Protein AF-0000000076751455 (afdb_homodimer)

InterPro domains:
  IPR005475 Transketolase-like, pyrimidine-binding domain [PF02779] (9-178)
  IPR005475 Transketolase-like, pyrimidine-binding domain [SM00861] (5-180)
  IPR009014 Transketolase C-terminal/Pyruvate-ferredoxin oxidoreductase domain II [G3DSA:3.40.50.920] (204-335)
  IPR009014 Transketolase C-terminal/Pyruvate-ferredoxin oxidoreductase domain II [SSF52922] (213-333)
  IPR027110 Pyruvate dehydrogenase E1 component subunit beta, mitochondrial-type [PTHR11624] (6-334)
  IPR029061 Thiamin diphosphate-binding fold [SSF52518] (6-185)
  IPR033248 Transketolase, C-terminal domain [PF02780] (213-328)

Organism: NCBI:txid927661

Radius of gyration: 25.06 Å; Cα contacts (8 Å, |Δi|>4): 1632; chains: 2; bounding box: 55×74×57 Å

Structure (mmCIF, N/CA/C/O backbone):
data_AF-0000000076751455-model_v1
#
loop_
_entity.id
_entity.type
_entity.pdbx_description
1 polymer 'Pyruvate dehydrogenase E1 component subunit beta'
#
loop_
_atom_site.group_PDB
_atom_site.id
_atom_site.type_symbol
_atom_site.label_atom_id
_atom_site.label_alt_id
_atom_site.label_comp_id
_atom_site.label_asym_id
_atom_site.label_entity_id
_atom_site.label_seq_id
_atom_site.pdbx_PDB_ins_code
_atom_site.Cartn_x
_atom_site.Cartn_y
_atom_site.Cartn_z
_atom_site.occupancy
_atom_site.B_iso_or_equiv
_atom_site.auth_seq_id
_atom_site.auth_comp_id
_atom_site.auth_asym_id
_atom_site.auth_atom_id
_atom_site.pdbx_PDB_model_num
ATOM 1 N N . MET A 1 1 ? 4.176 38.625 20 1 39.62 1 MET A N 1
ATOM 2 C CA . MET A 1 1 ? 4.551 37.25 19.672 1 39.62 1 MET A CA 1
ATOM 3 C C . MET A 1 1 ? 3.42 36.531 18.938 1 39.62 1 MET A C 1
ATOM 5 O O . MET A 1 1 ? 2.262 36.594 19.344 1 39.62 1 MET A O 1
ATOM 9 N N . ALA A 1 2 ? 3.52 36.438 17.719 1 49.06 2 ALA A N 1
ATOM 10 C CA . ALA A 1 2 ? 2.34 36 16.984 1 49.06 2 ALA A CA 1
ATOM 11 C C . ALA A 1 2 ? 1.642 34.844 17.703 1 49.06 2 ALA A C 1
ATOM 13 O O . ALA A 1 2 ? 2.299 33.969 18.266 1 49.06 2 ALA A O 1
ATOM 14 N N . ALA A 1 3 ? 0.51 34.938 18.141 1 62.38 3 ALA A N 1
ATOM 15 C CA . ALA A 1 3 ? -0.356 34.125 18.969 1 62.38 3 ALA A CA 1
ATOM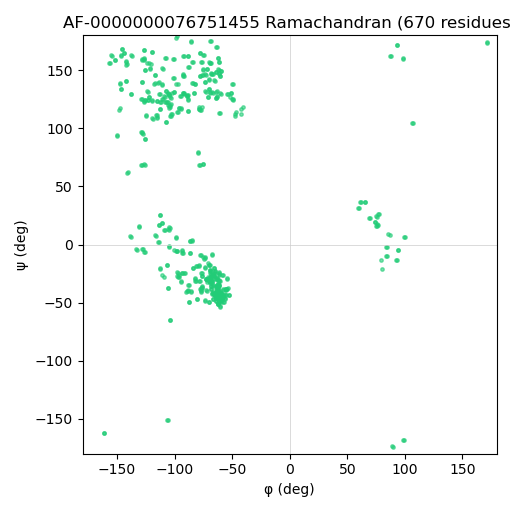 16 C C . ALA A 1 3 ? -0.275 32.656 18.578 1 62.38 3 ALA A C 1
ATOM 18 O O . ALA A 1 3 ? -0.267 32.344 17.391 1 62.38 3 ALA A O 1
ATOM 19 N N . ARG A 1 4 ? 0.312 31.703 19.484 1 85.56 4 ARG A N 1
ATOM 20 C CA . ARG A 1 4 ? 0.369 30.266 19.344 1 85.56 4 ARG A CA 1
ATOM 21 C C . ARG A 1 4 ? -0.994 29.688 18.953 1 85.56 4 ARG A C 1
ATOM 23 O O . ARG A 1 4 ? -2.012 30.047 19.562 1 85.56 4 ARG A O 1
ATOM 30 N N . GLN A 1 5 ? -1.055 29.219 17.766 1 93.56 5 GLN A N 1
ATOM 31 C CA . GLN A 1 5 ? -2.295 28.641 17.266 1 93.56 5 GLN A CA 1
ATOM 32 C C . GLN A 1 5 ? -2.221 27.109 17.281 1 93.56 5 GLN A C 1
ATOM 34 O O . GLN A 1 5 ? -1.215 26.531 16.859 1 93.56 5 GLN A O 1
ATOM 39 N N . ARG A 1 6 ? -3.252 26.5 17.844 1 95.94 6 ARG A N 1
ATOM 40 C CA . ARG A 1 6 ? -3.34 25.047 17.781 1 95.94 6 ARG A CA 1
ATOM 41 C C . ARG A 1 6 ? -3.6 24.562 16.359 1 95.94 6 ARG A C 1
ATOM 43 O O . ARG A 1 6 ? -4.258 25.266 15.578 1 95.94 6 ARG A O 1
ATOM 50 N N . VAL A 1 7 ? -3.082 23.438 16.031 1 97.19 7 VAL A N 1
ATOM 51 C CA . VAL A 1 7 ? -3.279 22.875 14.703 1 97.19 7 VAL A CA 1
ATOM 52 C C . VAL A 1 7 ? -4.773 22.703 14.43 1 97.19 7 VAL A C 1
ATOM 54 O O . VAL A 1 7 ? -5.246 23 13.328 1 97.19 7 VAL A O 1
ATOM 57 N N . ALA A 1 8 ? -5.531 22.297 15.438 1 97.25 8 ALA A N 1
ATOM 58 C CA . ALA A 1 8 ? -6.973 22.094 15.289 1 97.25 8 ALA A CA 1
ATOM 59 C C . ALA A 1 8 ? -7.668 23.406 14.906 1 97.25 8 ALA A C 1
ATOM 61 O O . ALA A 1 8 ? -8.547 23.406 14.047 1 97.25 8 ALA A O 1
ATOM 62 N N . GLU A 1 9 ? -7.285 24.453 15.547 1 97.12 9 GLU A N 1
ATOM 63 C CA . GLU A 1 9 ? -7.863 25.766 15.25 1 97.12 9 GLU A CA 1
ATOM 64 C C . GLU A 1 9 ? -7.512 26.203 13.836 1 97.12 9 GLU A C 1
ATOM 66 O O . GLU A 1 9 ? -8.352 26.781 13.125 1 97.12 9 GLU A O 1
ATOM 71 N N . HIS A 1 10 ? -6.273 25.984 13.508 1 97.81 10 HIS A N 1
ATOM 72 C CA . HIS A 1 10 ? -5.824 26.328 12.164 1 97.81 10 HIS A CA 1
ATOM 73 C C . HIS A 1 10 ? -6.59 25.547 11.109 1 97.81 10 HIS A C 1
ATOM 75 O O . HIS A 1 10 ? -6.965 26.094 10.07 1 97.81 10 HIS A O 1
ATOM 81 N N . LEU A 1 11 ? -6.785 24.281 11.344 1 98.25 11 LEU A N 1
ATOM 82 C CA . LEU A 1 11 ? -7.543 23.422 10.445 1 98.25 11 LEU A CA 1
ATOM 83 C C . LEU A 1 11 ? -8.984 23.891 10.32 1 98.25 11 LEU A C 1
ATOM 85 O O . LEU A 1 11 ? -9.531 23.953 9.219 1 98.25 11 LEU A O 1
ATOM 89 N N . ASN A 1 12 ? -9.594 24.219 11.43 1 98.38 12 ASN A N 1
ATOM 90 C CA . ASN A 1 12 ? -10.938 24.797 11.414 1 98.38 12 ASN A CA 1
ATOM 91 C C . ASN A 1 12 ? -11 26.062 10.555 1 98.38 12 ASN A C 1
ATOM 93 O O . ASN A 1 12 ? -11.898 26.219 9.734 1 98.38 12 ASN A O 1
ATOM 97 N N . GLY A 1 13 ? -10.031 26.906 10.758 1 98.06 13 GLY A N 1
ATOM 98 C CA . GLY A 1 13 ? -9.938 28.109 9.953 1 98.06 13 GLY A CA 1
ATOM 99 C C . GLY A 1 13 ? -9.773 27.828 8.477 1 98.06 13 GLY A C 1
ATOM 100 O O . GLY A 1 13 ? -10.375 28.516 7.637 1 98.06 13 GLY A O 1
ATOM 101 N N . ALA A 1 14 ? -8.984 26.875 8.172 1 98.62 14 ALA A N 1
ATOM 102 C CA . ALA A 1 14 ? -8.742 26.5 6.781 1 98.62 14 ALA A CA 1
ATOM 103 C C . ALA A 1 14 ? -10.023 26.016 6.109 1 98.62 14 ALA A C 1
ATOM 105 O O . ALA A 1 14 ? -10.32 26.391 4.973 1 98.62 14 ALA A O 1
ATOM 106 N N . LEU A 1 15 ? -10.781 25.188 6.785 1 98.75 15 LEU A N 1
ATOM 107 C CA . LEU A 1 15 ? -12.047 24.703 6.258 1 98.75 15 LEU A CA 1
ATOM 108 C C . LEU A 1 15 ? -13.039 25.844 6.082 1 98.75 15 LEU A C 1
ATOM 110 O O . LEU A 1 15 ? -13.727 25.922 5.062 1 98.75 15 LEU A O 1
ATOM 114 N N . GLY A 1 16 ? -13.102 26.719 7.086 1 98.69 16 GLY A N 1
ATOM 115 C CA . GLY A 1 16 ? -13.945 27.891 6.973 1 98.69 16 GLY A CA 1
ATOM 116 C C . GLY A 1 16 ? -13.594 28.766 5.781 1 98.69 16 GLY A C 1
ATOM 117 O O . GLY A 1 16 ? -14.484 29.234 5.07 1 98.69 16 GLY A O 1
ATOM 118 N N . ALA A 1 17 ? -12.312 28.969 5.605 1 98.69 17 ALA A N 1
ATOM 119 C CA . ALA A 1 17 ? -11.852 29.766 4.477 1 98.69 17 ALA A CA 1
ATOM 120 C C . ALA A 1 17 ? -12.242 29.125 3.148 1 98.69 17 ALA A C 1
ATOM 122 O O . ALA A 1 17 ? -12.656 29.812 2.215 1 98.69 17 ALA A O 1
ATOM 123 N N . ALA A 1 18 ? -12.133 27.828 3.055 1 98.75 18 ALA A N 1
ATOM 124 C CA . ALA A 1 18 ? -12.508 27.109 1.838 1 98.75 18 ALA A CA 1
ATOM 125 C C . ALA A 1 18 ? -14.008 27.25 1.562 1 98.75 18 ALA A C 1
ATOM 127 O O . ALA A 1 18 ? -14.414 27.5 0.425 1 98.75 18 ALA A O 1
ATOM 128 N N . LEU A 1 19 ? -14.82 27.078 2.574 1 98.81 19 LEU A N 1
ATOM 129 C CA . LEU A 1 19 ? -16.266 27.172 2.445 1 98.81 19 LEU A CA 1
ATOM 130 C C . LEU A 1 19 ? -16.688 28.578 2.035 1 98.81 19 LEU A C 1
ATOM 132 O O . LEU A 1 19 ? -17.578 28.766 1.215 1 98.81 19 LEU A O 1
ATOM 136 N N . ALA A 1 20 ? -16 29.547 2.527 1 98.62 20 ALA A N 1
ATOM 137 C CA . ALA A 1 20 ? -16.312 30.938 2.217 1 98.62 20 ALA A CA 1
ATOM 138 C C . ALA A 1 20 ? -15.938 31.266 0.776 1 98.62 20 ALA A C 1
ATOM 140 O O . ALA A 1 20 ? -16.594 32.094 0.13 1 98.62 20 ALA A O 1
ATOM 141 N N . ALA A 1 21 ? -14.961 30.672 0.273 1 98.12 21 ALA A N 1
ATOM 142 C CA . ALA A 1 21 ? -14.398 31.016 -1.029 1 98.12 21 ALA A CA 1
ATOM 143 C C . ALA A 1 21 ? -15.219 30.391 -2.16 1 98.12 21 ALA A C 1
ATOM 145 O O . ALA A 1 21 ? -15.117 30.828 -3.312 1 98.12 21 ALA A O 1
ATOM 146 N N . ASP A 1 22 ? -16.031 29.375 -1.88 1 98.25 22 ASP A N 1
ATOM 147 C CA . ASP A 1 22 ? -16.734 28.656 -2.932 1 98.25 22 ASP A CA 1
ATOM 148 C C . ASP A 1 22 ? -18.094 28.156 -2.441 1 98.25 22 ASP A C 1
ATOM 150 O O . ASP A 1 22 ? -18.172 27.188 -1.667 1 98.25 22 ASP A O 1
ATOM 154 N N . ASP A 1 23 ? -19.156 28.594 -3.008 1 98.06 23 ASP A N 1
ATOM 155 C CA . ASP A 1 23 ? -20.5 28.25 -2.562 1 98.06 23 ASP A CA 1
ATOM 156 C C . ASP A 1 23 ? -20.891 26.844 -3.035 1 98.06 23 ASP A C 1
ATOM 158 O O . ASP A 1 23 ? -21.906 26.312 -2.605 1 98.06 23 ASP A O 1
ATOM 162 N N . ARG A 1 24 ? -20.109 26.281 -3.863 1 98 24 ARG A N 1
ATOM 163 C CA . ARG A 1 24 ? -20.391 24.953 -4.379 1 98 24 ARG A CA 1
ATOM 164 C C . ARG A 1 24 ? -19.594 23.891 -3.615 1 98 24 ARG A C 1
ATOM 166 O O . ARG A 1 24 ? -19.578 22.719 -3.994 1 98 24 ARG A O 1
ATOM 173 N N . LEU A 1 25 ? -18.875 24.281 -2.533 1 98.88 25 LEU A N 1
ATOM 174 C CA . LEU A 1 25 ? -18.141 23.344 -1.687 1 98.88 25 LEU A CA 1
ATOM 175 C C . LEU A 1 25 ? -19 22.891 -0.515 1 98.88 25 LEU A C 1
ATOM 177 O O . LEU A 1 25 ? -19.594 23.703 0.184 1 98.88 25 LEU A O 1
ATOM 181 N N . TYR A 1 26 ? -19.062 21.609 -0.324 1 98.88 26 TYR A N 1
ATOM 182 C CA . TYR A 1 26 ? -19.781 21.016 0.802 1 98.88 26 TYR A CA 1
ATOM 183 C C . TYR A 1 26 ? -18.828 20.312 1.751 1 98.88 26 TYR A C 1
ATOM 185 O O . TYR A 1 26 ? -17.859 19.703 1.314 1 98.88 26 TYR A O 1
ATOM 193 N N . LEU A 1 27 ? -19.062 20.469 2.994 1 98.81 27 LEU A N 1
ATOM 194 C CA . LEU A 1 27 ? -18.422 19.688 4.043 1 98.81 27 LEU A CA 1
ATOM 195 C C . LEU A 1 27 ? -19.375 18.641 4.609 1 98.81 27 LEU A C 1
ATOM 197 O O . LEU A 1 27 ? -20.438 18.984 5.152 1 98.81 27 LEU A O 1
ATOM 201 N N . LEU A 1 28 ? -18.984 17.391 4.445 1 98.62 28 LEU A N 1
ATOM 202 C CA . LEU A 1 28 ? -19.828 16.266 4.828 1 98.62 28 LEU A CA 1
ATOM 203 C C . LEU A 1 28 ? -19.172 15.438 5.926 1 98.62 28 LEU A C 1
ATOM 205 O O . LEU A 1 28 ? -17.953 15.266 5.93 1 98.62 28 LEU A O 1
ATOM 209 N N . GLY A 1 29 ? -19.938 14.883 6.809 1 97.62 29 GLY A N 1
ATOM 210 C CA . GLY A 1 29 ? -19.375 14 7.816 1 97.62 29 GLY A CA 1
ATOM 211 C C . GLY A 1 29 ? -20.375 13.617 8.891 1 97.62 29 GLY A C 1
ATOM 212 O O . GLY A 1 29 ? -21.516 14.102 8.898 1 97.62 29 GLY A O 1
ATOM 213 N N . GLN A 1 30 ? -19.969 12.742 9.742 1 95.88 30 GLN A N 1
ATOM 214 C CA . GLN A 1 30 ? -20.781 12.289 10.867 1 95.88 30 GLN A CA 1
ATOM 215 C C . GLN A 1 30 ? -20.562 13.18 12.086 1 95.88 30 GLN A C 1
ATOM 217 O O . GLN A 1 30 ? -19.422 13.414 12.5 1 95.88 30 GLN A O 1
ATOM 222 N N . ASP A 1 31 ? -21.656 13.688 12.586 1 95.19 31 ASP A N 1
ATOM 223 C CA . ASP A 1 31 ? -21.656 14.469 13.828 1 95.19 31 ASP A CA 1
ATOM 224 C C . ASP A 1 31 ? -20.781 15.711 13.688 1 95.19 31 ASP A C 1
ATOM 226 O O . ASP A 1 31 ? -20.109 16.109 14.648 1 95.19 31 ASP A O 1
ATOM 230 N N . ILE A 1 32 ? -20.781 16.328 12.523 1 96.94 32 ILE A N 1
ATOM 231 C CA . ILE A 1 32 ? -19.844 17.422 12.305 1 96.94 32 ILE A CA 1
ATOM 232 C C . ILE A 1 32 ? -20.562 18.75 12.531 1 96.94 32 ILE A C 1
ATOM 234 O O . ILE A 1 32 ? -19.938 19.812 12.492 1 96.94 32 ILE A O 1
ATOM 238 N N . THR A 1 33 ? -21.859 18.75 12.758 1 97 33 THR A N 1
ATOM 239 C CA . THR A 1 33 ? -22.625 19.984 12.898 1 97 33 THR A CA 1
ATOM 240 C C . THR A 1 33 ? -22.641 20.453 14.344 1 97 33 THR A C 1
ATOM 242 O O . THR A 1 33 ? -22.359 19.672 15.258 1 97 33 THR A O 1
ATOM 245 N N . ASP A 1 34 ? -22.984 21.703 14.438 1 96.5 34 ASP A N 1
ATOM 246 C CA . ASP A 1 34 ? -23.172 22.297 15.758 1 96.5 34 ASP A CA 1
ATOM 247 C C . ASP A 1 34 ? -24.422 21.75 16.438 1 96.5 34 ASP A C 1
ATOM 249 O O . ASP A 1 34 ? -25.406 21.422 15.766 1 96.5 34 ASP A O 1
ATOM 253 N N . PRO A 1 35 ? -24.328 21.516 17.797 1 94.88 35 PRO A N 1
ATOM 254 C CA . PRO A 1 35 ? -23.297 22.016 18.719 1 94.88 35 PRO A CA 1
ATOM 255 C C . PRO A 1 35 ? -22.141 21.031 18.906 1 94.88 35 PRO A C 1
ATOM 257 O O . PRO A 1 35 ? -21.141 21.359 19.547 1 94.88 35 PRO A O 1
ATOM 260 N N . TYR A 1 36 ? -22.141 19.812 18.375 1 92.19 36 TYR A N 1
ATOM 261 C CA . TYR A 1 36 ? -21.094 18.828 18.609 1 92.19 36 TYR A CA 1
ATOM 262 C C . TYR A 1 36 ? -19.797 19.234 17.922 1 92.19 36 TYR A C 1
ATOM 264 O O . TYR A 1 36 ? -18.734 19.234 18.531 1 92.19 36 TYR A O 1
ATOM 272 N N . GLY A 1 37 ? -19.875 19.594 16.609 1 93.5 37 GLY A N 1
ATOM 273 C CA . GLY A 1 37 ? -18.75 20.156 15.898 1 93.5 37 GLY A CA 1
ATOM 274 C C . GLY A 1 37 ? -17.703 19.141 15.531 1 93.5 37 GLY A C 1
ATOM 275 O O . GLY A 1 37 ? -16.516 19.469 15.383 1 93.5 37 GLY A O 1
ATOM 276 N N . GLY A 1 38 ? -18.062 17.797 15.586 1 93.94 38 GLY A N 1
ATOM 277 C CA . GLY A 1 38 ? -17.141 16.75 15.211 1 93.94 38 GLY A CA 1
ATOM 278 C C . GLY A 1 38 ? -16.453 16.109 16.406 1 93.94 38 GLY A C 1
ATOM 279 O O . GLY A 1 38 ? -16.328 16.734 17.469 1 93.94 38 GLY A O 1
ATOM 280 N N . ALA A 1 39 ? -15.961 14.969 16.219 1 92.12 39 ALA A N 1
ATOM 281 C CA . ALA A 1 39 ? -15.352 14.18 17.297 1 92.12 39 ALA A CA 1
ATOM 282 C C . ALA A 1 39 ? -14.148 14.906 17.891 1 92.12 39 ALA A C 1
ATOM 284 O O . ALA A 1 39 ? -13.891 14.797 19.094 1 92.12 39 ALA A O 1
ATOM 285 N N . PHE A 1 40 ? -13.484 15.68 17.094 1 95.25 40 PHE A N 1
ATOM 286 C CA . PHE A 1 40 ? -12.289 16.375 17.547 1 95.25 40 PHE A CA 1
ATOM 287 C C . PHE A 1 40 ? -12.484 17.891 17.516 1 95.25 40 PHE A C 1
ATOM 289 O O . PHE A 1 40 ? -11.516 18.641 17.562 1 95.25 40 PHE A O 1
ATOM 296 N N . LYS A 1 41 ? -13.68 18.297 17.25 1 96.19 41 LYS A N 1
ATOM 297 C CA . LYS A 1 41 ? -14.133 19.688 17.312 1 96.19 41 LYS A CA 1
ATOM 298 C C . LYS A 1 41 ? -13.5 20.516 16.188 1 96.19 41 LYS A C 1
ATOM 300 O O . LYS A 1 41 ? -13.398 21.734 16.297 1 96.19 41 LYS A O 1
ATOM 305 N N . ILE A 1 42 ? -13.078 19.828 15.133 1 97.88 42 ILE A N 1
ATOM 306 C CA . ILE A 1 42 ? -12.43 20.516 14.016 1 97.88 42 ILE A CA 1
ATOM 307 C C . ILE A 1 42 ? -13.453 21.375 13.273 1 97.88 42 ILE A C 1
ATOM 309 O O . ILE A 1 42 ? -13.109 22.422 12.727 1 97.88 42 ILE A O 1
ATOM 313 N N . THR A 1 43 ? -14.719 21.031 13.266 1 98.44 43 THR A N 1
ATOM 314 C CA . THR A 1 43 ? -15.711 21.703 12.453 1 98.44 43 THR A CA 1
ATOM 315 C C . THR A 1 43 ? -16.594 22.609 13.312 1 98.44 43 THR A C 1
ATOM 317 O O . THR A 1 43 ? -17.641 23.078 12.867 1 98.44 43 THR A O 1
ATOM 320 N N . ARG A 1 44 ? -16.203 22.844 14.516 1 97.81 44 ARG A N 1
ATOM 321 C CA . ARG A 1 44 ? -16.984 23.672 15.438 1 97.81 44 ARG A CA 1
ATOM 322 C C . ARG A 1 44 ? -17.297 25.031 14.828 1 97.81 44 ARG A C 1
ATOM 324 O O . ARG A 1 44 ? -16.406 25.719 14.32 1 97.81 44 ARG A O 1
ATOM 331 N N . GLY A 1 45 ? -18.562 25.344 14.906 1 98.38 45 GLY A N 1
ATOM 332 C CA . GLY A 1 45 ? -19.016 26.656 14.484 1 98.38 45 GLY A CA 1
ATOM 333 C C . GLY A 1 45 ? -19.25 26.75 12.984 1 98.38 45 GLY A C 1
ATOM 334 O O . GLY A 1 45 ? -19.844 27.719 12.508 1 98.38 45 GLY A O 1
ATOM 335 N N . LEU A 1 46 ? -18.859 25.766 12.203 1 98.69 46 LEU A N 1
ATOM 336 C CA . LEU A 1 46 ? -18.891 25.891 10.75 1 98.69 46 LEU A CA 1
ATOM 337 C C . LEU A 1 46 ? -20.312 25.719 10.219 1 98.69 46 LEU A C 1
ATOM 339 O O . LEU A 1 46 ? -20.719 26.406 9.281 1 98.69 46 LEU A O 1
ATOM 343 N N . SER A 1 47 ? -21.062 24.797 10.812 1 98.5 47 SER A N 1
ATOM 344 C CA . SER A 1 47 ? -22.422 24.578 10.328 1 98.5 47 SER A CA 1
ATOM 345 C C . SER A 1 47 ? -23.297 25.797 10.625 1 98.5 47 SER A C 1
ATOM 347 O O . SER A 1 47 ? -24.266 26.062 9.906 1 98.5 47 SER A O 1
ATOM 349 N N . THR A 1 48 ? -23.031 26.469 11.688 1 98.5 48 THR A N 1
ATOM 350 C CA . THR A 1 48 ? -23.75 27.703 11.992 1 98.5 48 THR A CA 1
ATOM 351 C C . THR A 1 48 ? -23.422 28.797 10.977 1 98.5 48 THR A C 1
ATOM 353 O O . THR A 1 48 ? -24.312 29.484 10.492 1 98.5 48 THR A O 1
ATOM 356 N N . ARG A 1 49 ? -22.219 28.891 10.602 1 98.38 49 ARG A N 1
ATOM 357 C CA . ARG A 1 49 ? -21.75 29.922 9.672 1 98.38 49 ARG A CA 1
ATOM 358 C C . ARG A 1 49 ? -22.156 29.578 8.234 1 98.38 49 ARG A C 1
ATOM 360 O O . ARG A 1 49 ? -22.438 30.469 7.438 1 98.38 49 ARG A O 1
ATOM 367 N N . PHE A 1 50 ? -22.125 28.328 7.93 1 98.56 50 PHE A N 1
ATOM 368 C CA . PHE A 1 50 ? -22.406 27.844 6.582 1 98.56 50 PHE A CA 1
ATOM 369 C C . PHE A 1 50 ? -23.453 26.75 6.602 1 98.56 50 PHE A C 1
ATOM 371 O O . PHE A 1 50 ? -23.203 25.625 6.176 1 98.56 50 PHE A O 1
ATOM 378 N N . PRO A 1 51 ? -24.703 27.016 6.93 1 97.81 51 PRO A N 1
ATOM 379 C CA . PRO A 1 51 ? -25.719 26 7.195 1 97.81 51 PRO A CA 1
ATOM 380 C C . PRO A 1 51 ? -26.094 25.188 5.953 1 97.81 51 PRO A C 1
ATOM 382 O O . PRO A 1 51 ? -26.484 24.031 6.059 1 97.81 51 PRO A O 1
ATOM 385 N N . ARG A 1 52 ? -25.953 25.719 4.836 1 97.69 52 ARG A N 1
ATOM 386 C CA . ARG A 1 52 ? -26.297 25 3.611 1 97.69 52 ARG A CA 1
ATOM 387 C C . ARG A 1 52 ? -25.156 24.078 3.188 1 97.69 52 ARG A C 1
ATOM 389 O O . ARG A 1 52 ? -25.406 23.031 2.578 1 97.69 52 ARG A O 1
ATOM 396 N N . GLN A 1 53 ? -23.922 24.391 3.5 1 98.62 53 GLN A N 1
ATOM 397 C CA . GLN A 1 53 ? -22.734 23.734 2.953 1 98.62 53 GLN A CA 1
ATOM 398 C C . GLN A 1 53 ? -22.234 22.641 3.896 1 98.62 53 GLN A C 1
ATOM 400 O O . GLN A 1 53 ? -21.531 21.719 3.475 1 98.62 53 GLN A O 1
ATOM 405 N N . VAL A 1 54 ? -22.5 22.797 5.184 1 98.69 54 VAL A N 1
ATOM 406 C CA . VAL A 1 54 ? -22.078 21.797 6.156 1 98.69 54 VAL A CA 1
ATOM 407 C C . VAL A 1 54 ? -23.25 20.844 6.461 1 98.69 54 VAL A C 1
ATOM 409 O O . VAL A 1 54 ? -24.25 21.25 7.051 1 98.69 54 VAL A O 1
ATOM 412 N N . VAL A 1 55 ? -23.094 19.578 6.082 1 97.25 55 VAL A N 1
ATOM 413 C CA . VAL A 1 55 ? -24.203 18.625 6.117 1 97.25 55 VAL A CA 1
ATOM 414 C C . VAL A 1 55 ? -23.812 17.391 6.93 1 97.25 55 VAL A C 1
ATOM 416 O O . VAL A 1 55 ? -22.812 16.75 6.633 1 97.25 55 VAL A O 1
ATOM 419 N N . ALA A 1 56 ? -24.562 17.094 7.898 1 96.12 56 ALA A N 1
ATOM 420 C CA . ALA A 1 56 ? -24.375 15.859 8.648 1 96.12 56 ALA A CA 1
ATOM 421 C C . ALA A 1 56 ? -24.906 14.664 7.867 1 96.12 56 ALA A C 1
ATOM 423 O O . ALA A 1 56 ? -25.922 14.766 7.172 1 96.12 56 ALA A O 1
ATOM 424 N N . THR A 1 57 ? -24.234 13.578 8.047 1 94.31 57 THR A N 1
ATOM 425 C CA . THR A 1 57 ? -24.625 12.367 7.332 1 94.31 57 THR A CA 1
ATOM 426 C C . THR A 1 57 ? -24.828 11.211 8.305 1 94.31 57 THR A C 1
ATOM 428 O O . THR A 1 57 ? -24.375 11.266 9.453 1 94.31 57 THR A O 1
ATOM 431 N N . PRO A 1 58 ? -25.578 10.148 7.879 1 92 58 PRO A N 1
ATOM 432 C CA . PRO A 1 58 ? -25.609 8.922 8.68 1 92 58 PRO A CA 1
ATOM 433 C C . PRO A 1 58 ? -24.25 8.242 8.766 1 92 58 PRO A C 1
ATOM 435 O O . PRO A 1 58 ? -23.312 8.609 8.039 1 92 58 PRO A O 1
ATOM 438 N N . ILE A 1 59 ? -24.203 7.242 9.656 1 90.44 59 ILE A N 1
ATOM 439 C CA . ILE A 1 59 ? -22.969 6.484 9.867 1 90.44 59 ILE A CA 1
ATOM 440 C C . ILE A 1 59 ? -22.812 5.457 8.75 1 90.44 59 ILE A C 1
ATOM 442 O O . ILE A 1 59 ? -23.219 4.301 8.891 1 90.44 59 ILE A O 1
ATOM 446 N N . SER A 1 60 ? -22.391 5.84 7.66 1 94.88 60 SER A N 1
ATOM 447 C CA . SER A 1 60 ? -22.109 5.062 6.461 1 94.88 60 SER A CA 1
ATOM 448 C C . SER A 1 60 ? -20.984 5.695 5.645 1 94.88 60 SER A C 1
ATOM 450 O O . SER A 1 60 ? -21.219 6.555 4.801 1 94.88 60 SER A O 1
ATOM 452 N N . GLU A 1 61 ? -19.844 5.238 5.891 1 95.62 61 GLU A N 1
ATOM 453 C CA . GLU A 1 61 ? -18.672 5.852 5.266 1 95.62 61 GLU A CA 1
ATOM 454 C C . GLU A 1 61 ? -18.719 5.711 3.746 1 95.62 61 GLU A C 1
ATOM 456 O O . GLU A 1 61 ? -18.391 6.648 3.02 1 95.62 61 GLU A O 1
ATOM 461 N N . ALA A 1 62 ? -19.156 4.52 3.27 1 96.19 62 ALA A N 1
ATOM 462 C CA . ALA A 1 62 ? -19.297 4.34 1.827 1 96.19 62 ALA A CA 1
ATOM 463 C C . ALA A 1 62 ? -20.344 5.293 1.258 1 96.19 62 ALA A C 1
ATOM 465 O O . ALA A 1 62 ? -20.156 5.867 0.183 1 96.19 62 ALA A O 1
ATOM 466 N N . GLY A 1 63 ? -21.438 5.418 2.023 1 96 63 GLY A N 1
ATOM 467 C CA . GLY A 1 63 ? -22.484 6.332 1.601 1 96 63 GLY A CA 1
ATOM 468 C C . GLY A 1 63 ? -22.031 7.781 1.575 1 96 63 GLY A C 1
ATOM 469 O O . GLY A 1 63 ? -22.344 8.516 0.637 1 96 63 GLY A O 1
ATOM 470 N N . LEU A 1 64 ? -21.312 8.102 2.564 1 96.44 64 LEU A N 1
ATOM 471 C CA . LEU A 1 64 ? -20.797 9.461 2.719 1 96.44 64 LEU A CA 1
ATOM 472 C C . LEU A 1 64 ? -19.875 9.828 1.565 1 96.44 64 LEU A C 1
ATOM 474 O O . LEU A 1 64 ? -20.031 10.891 0.951 1 96.44 64 LEU A O 1
ATOM 478 N N . VAL A 1 65 ? -18.906 9.031 1.248 1 98.25 65 VAL A N 1
ATOM 479 C CA . V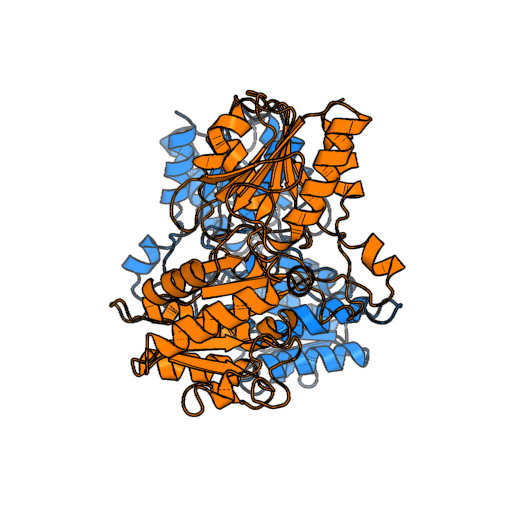AL A 1 65 ? -17.984 9.289 0.154 1 98.25 65 VAL A CA 1
ATOM 480 C C . VAL A 1 65 ? -18.703 9.188 -1.183 1 98.25 65 VAL A C 1
ATOM 482 O O . VAL A 1 65 ? -18.438 9.953 -2.109 1 98.25 65 VAL A O 1
ATOM 485 N N . GLY A 1 66 ? -19.672 8.242 -1.26 1 98.25 66 GLY A N 1
ATOM 486 C CA . GLY A 1 66 ? -20.5 8.148 -2.455 1 98.25 66 GLY A CA 1
ATOM 487 C C . GLY A 1 66 ? -21.266 9.43 -2.746 1 98.25 66 GLY A C 1
ATOM 488 O O . GLY A 1 66 ? -21.344 9.867 -3.898 1 98.25 66 GLY A O 1
ATOM 489 N N . LEU A 1 67 ? -21.844 9.992 -1.71 1 98.25 67 LEU A N 1
ATOM 490 C CA . LEU A 1 67 ? -22.547 11.266 -1.854 1 98.25 67 LEU A CA 1
ATOM 491 C C . LEU A 1 67 ? -21.594 12.344 -2.367 1 98.25 67 LEU A C 1
ATOM 493 O O . LEU A 1 67 ? -21.938 13.109 -3.273 1 98.25 67 LEU A O 1
ATOM 497 N N . ALA A 1 68 ? -20.406 12.438 -1.829 1 98.75 68 ALA A N 1
ATOM 498 C CA . ALA A 1 68 ? -19.406 13.406 -2.262 1 98.75 68 ALA A CA 1
ATOM 499 C C . ALA A 1 68 ? -19.062 13.219 -3.736 1 98.75 68 ALA A C 1
ATOM 501 O O . ALA A 1 68 ? -18.922 14.195 -4.477 1 98.75 68 ALA A O 1
ATOM 502 N N . ASN A 1 69 ? -18.906 11.977 -4.133 1 98.5 69 ASN A N 1
ATOM 503 C CA . ASN A 1 69 ? -18.641 11.672 -5.535 1 98.5 69 ASN A CA 1
ATOM 504 C C . ASN A 1 69 ? -19.766 12.164 -6.441 1 98.5 69 ASN A C 1
ATOM 506 O O . ASN A 1 69 ? -19.5 12.75 -7.496 1 98.5 69 ASN A O 1
ATOM 510 N N . GLY A 1 70 ? -21 11.867 -6.016 1 98.12 70 GLY A N 1
ATOM 511 C CA . GLY A 1 70 ? -22.141 12.367 -6.77 1 98.12 70 GLY A CA 1
ATOM 512 C C . GLY A 1 70 ? -22.141 13.875 -6.902 1 98.12 70 GLY A C 1
ATOM 513 O O . GLY A 1 70 ? -22.438 14.406 -7.98 1 98.12 70 GLY A O 1
ATOM 514 N N . LEU A 1 71 ? -21.844 14.547 -5.832 1 98.25 71 LEU A N 1
ATOM 515 C CA . LEU A 1 71 ? -21.766 16 -5.859 1 98.25 71 LEU A CA 1
ATOM 516 C C . LEU A 1 71 ? -20.719 16.469 -6.855 1 98.25 71 LEU A C 1
ATOM 518 O O . LEU A 1 71 ? -20.953 17.391 -7.641 1 98.25 71 LEU A O 1
ATOM 522 N N . ALA A 1 72 ? -19.531 15.867 -6.828 1 98 72 ALA A N 1
ATOM 523 C CA . ALA A 1 72 ? -18.453 16.234 -7.742 1 98 72 ALA A CA 1
ATOM 524 C C . ALA A 1 72 ? -18.875 16.047 -9.195 1 98 72 ALA A C 1
ATOM 526 O O . ALA A 1 72 ? -18.641 16.922 -10.031 1 98 72 ALA A O 1
ATOM 527 N N . LEU A 1 73 ? -19.531 14.977 -9.477 1 96.44 73 LEU A N 1
ATOM 528 C CA . LEU A 1 73 ? -19.984 14.703 -10.836 1 96.44 73 LEU A CA 1
ATOM 529 C C . LEU A 1 73 ? -21.031 15.719 -11.281 1 96.44 73 LEU A C 1
ATOM 531 O O . LEU A 1 73 ? -21.188 15.977 -12.477 1 96.44 73 LEU A O 1
ATOM 535 N N . ALA A 1 74 ? -21.719 16.25 -10.32 1 97.44 74 ALA A N 1
ATOM 536 C CA . ALA A 1 74 ? -22.75 17.25 -10.617 1 97.44 74 ALA A CA 1
ATOM 537 C C . ALA A 1 74 ? -22.156 18.641 -10.688 1 97.44 74 ALA A C 1
ATOM 539 O O . ALA A 1 74 ? -22.891 19.625 -10.789 1 97.44 74 ALA A O 1
ATOM 540 N N . GLY A 1 75 ? -20.828 18.766 -10.547 1 96.81 75 GLY A N 1
ATOM 541 C CA . GLY A 1 75 ? -20.172 20.047 -10.742 1 96.81 75 GLY A CA 1
ATOM 542 C C . GLY A 1 75 ? -19.859 20.75 -9.438 1 96.81 75 GLY A C 1
ATOM 543 O O . GLY A 1 75 ? -19.406 21.906 -9.445 1 96.81 75 GLY A O 1
ATOM 544 N N . ASN A 1 76 ? -20.078 20.094 -8.289 1 98.19 76 ASN A N 1
ATOM 545 C CA . ASN A 1 76 ? -19.766 20.641 -6.973 1 98.19 76 ASN A CA 1
ATOM 546 C C . ASN A 1 76 ? -18.438 20.109 -6.449 1 98.19 76 ASN A C 1
ATOM 548 O O . ASN A 1 76 ? -17.672 19.5 -7.191 1 98.19 76 ASN A O 1
ATOM 552 N N . ARG A 1 77 ? -18.031 20.562 -5.285 1 98.56 77 ARG A N 1
ATOM 553 C CA . ARG A 1 77 ? -16.875 20.078 -4.555 1 98.56 77 ARG A CA 1
ATOM 554 C C . ARG A 1 77 ? -17.266 19.578 -3.164 1 98.56 77 ARG A C 1
ATOM 556 O O . ARG A 1 77 ? -18.281 19.984 -2.619 1 98.56 77 ARG A O 1
ATOM 563 N N . ALA A 1 78 ? -16.438 18.734 -2.701 1 98.81 78 ALA A N 1
ATOM 564 C CA . ALA A 1 78 ? -16.797 18.203 -1.393 1 98.81 78 ALA A CA 1
ATOM 565 C C . ALA A 1 78 ? -15.555 17.891 -0.562 1 98.81 78 ALA A C 1
ATOM 567 O O . ALA A 1 78 ? -14.547 17.422 -1.094 1 98.81 78 ALA A O 1
ATOM 568 N N . ILE A 1 79 ? -15.594 18.188 0.668 1 98.88 79 ILE A N 1
ATOM 569 C CA . ILE A 1 79 ? -14.688 17.688 1.697 1 98.88 79 ILE A CA 1
ATOM 570 C C . ILE A 1 79 ? -15.453 16.75 2.637 1 98.88 79 ILE A C 1
ATOM 572 O O . ILE A 1 79 ? -16.516 17.109 3.156 1 98.88 79 ILE A O 1
ATOM 576 N N . VAL A 1 80 ? -14.922 15.57 2.756 1 98.62 80 VAL A N 1
ATOM 577 C CA . VAL A 1 80 ? -15.508 14.562 3.627 1 98.62 80 VAL A CA 1
ATOM 578 C C . VAL A 1 80 ? -14.641 14.367 4.867 1 98.62 80 VAL A C 1
ATOM 580 O O . VAL A 1 80 ? -13.414 14.242 4.758 1 98.62 80 VAL A O 1
ATOM 583 N N . GLU A 1 81 ? -15.273 14.367 6.02 1 98 81 GLU A N 1
ATOM 584 C CA . GLU A 1 81 ? -14.555 14.023 7.242 1 98 81 GLU A CA 1
ATOM 585 C C . GLU A 1 81 ? -14.867 12.602 7.688 1 98 81 GLU A C 1
ATOM 587 O O . GLU A 1 81 ? -16.016 12.289 8.023 1 98 81 GLU A O 1
ATOM 592 N N . MET A 1 82 ? -13.859 11.742 7.602 1 97.19 82 MET A N 1
ATOM 593 C CA . MET A 1 82 ? -13.945 10.484 8.328 1 97.19 82 MET A CA 1
ATOM 594 C C . MET A 1 82 ? -13.758 10.711 9.828 1 97.19 82 MET A C 1
ATOM 596 O O . MET A 1 82 ? -12.852 11.43 10.25 1 97.19 82 MET A O 1
ATOM 600 N N . MET A 1 83 ? -14.625 10.156 10.664 1 95.62 83 MET A N 1
ATOM 601 C CA . MET A 1 83 ? -14.461 10.352 12.102 1 95.62 83 MET A CA 1
ATOM 602 C C . MET A 1 83 ? -13.094 9.859 12.562 1 95.62 83 MET A C 1
ATOM 604 O O . MET A 1 83 ? -12.375 10.57 13.266 1 95.62 83 MET A O 1
ATOM 608 N N . PHE A 1 84 ? -12.742 8.617 12.148 1 96.12 84 PHE A N 1
ATOM 609 C CA . PHE A 1 84 ? -11.422 8.016 12.297 1 96.12 84 PHE A CA 1
ATOM 610 C C . PHE A 1 84 ? -10.914 7.48 10.969 1 96.12 84 PHE A C 1
ATOM 612 O O . PHE A 1 84 ? -11.688 6.918 10.188 1 96.12 84 PHE A O 1
ATOM 619 N N . ALA A 1 85 ? -9.633 7.699 10.75 1 97.19 85 ALA A N 1
ATOM 620 C CA . ALA A 1 85 ? -9.039 7.211 9.508 1 97.19 85 ALA A CA 1
ATOM 621 C C . ALA A 1 85 ? -9.289 5.719 9.328 1 97.19 85 ALA A C 1
ATOM 623 O O . ALA A 1 85 ? -9.414 5.234 8.203 1 97.19 85 ALA A O 1
ATOM 624 N N . ASP A 1 86 ? -9.43 4.984 10.398 1 96.25 86 ASP A N 1
ATOM 625 C CA . ASP A 1 86 ? -9.641 3.541 10.375 1 96.25 86 ASP A CA 1
ATOM 626 C C . ASP A 1 86 ? -10.906 3.191 9.586 1 96.25 86 ASP A C 1
ATOM 628 O O . ASP A 1 86 ? -10.992 2.113 8.992 1 96.25 86 ASP A O 1
ATOM 632 N N . PHE A 1 87 ? -11.844 4.133 9.539 1 97.12 87 PHE A N 1
ATOM 633 C CA . PHE A 1 87 ? -13.141 3.871 8.922 1 97.12 87 PHE A CA 1
ATOM 634 C C . PHE A 1 87 ? -13.094 4.137 7.426 1 97.12 87 PHE A C 1
ATOM 636 O O . PHE A 1 87 ? -14.047 3.824 6.703 1 97.12 87 PHE A O 1
ATOM 643 N N . VAL A 1 88 ? -11.969 4.691 6.945 1 97.75 88 VAL A N 1
ATOM 644 C CA . VAL A 1 88 ? -11.859 4.965 5.52 1 97.75 88 VAL A CA 1
ATOM 645 C C . VAL A 1 88 ? -11.852 3.65 4.738 1 97.75 88 VAL A C 1
ATOM 647 O O . VAL A 1 88 ? -12.164 3.625 3.547 1 97.75 88 VAL A O 1
ATOM 650 N N . THR A 1 89 ? -11.523 2.514 5.414 1 97.56 89 THR A N 1
ATOM 651 C CA . THR A 1 89 ? -11.547 1.188 4.809 1 97.56 89 THR A CA 1
ATOM 652 C C . THR A 1 89 ? -12.953 0.828 4.34 1 97.56 89 THR A C 1
ATOM 654 O O . THR A 1 89 ? -13.117 0.074 3.377 1 97.56 89 THR A O 1
ATOM 657 N N . LEU A 1 90 ? -14.008 1.398 4.941 1 97.62 90 LEU A N 1
ATOM 658 C CA . LEU A 1 90 ? -15.398 1.186 4.559 1 97.62 90 LEU A CA 1
ATOM 659 C C . LEU A 1 90 ? -15.727 1.915 3.262 1 97.62 90 LEU A C 1
ATOM 661 O O . LEU A 1 90 ? -16.719 1.61 2.607 1 97.62 90 LEU A O 1
ATOM 665 N N . ALA A 1 91 ? -14.883 2.92 2.924 1 98.19 91 ALA A N 1
ATOM 666 C CA . ALA A 1 91 ? -15.117 3.729 1.73 1 98.19 91 ALA A CA 1
ATOM 667 C C . ALA A 1 91 ? -14.023 3.506 0.692 1 98.19 91 ALA A C 1
ATOM 669 O O . ALA A 1 91 ? -13.852 4.312 -0.225 1 98.19 91 ALA A O 1
ATOM 670 N N . PHE A 1 92 ? -13.305 2.445 0.868 1 98.62 92 PHE A N 1
ATOM 671 C CA . PHE A 1 92 ? -12.141 2.199 0.021 1 98.62 92 PHE A CA 1
ATOM 672 C C . PHE A 1 92 ? -12.547 2.102 -1.443 1 98.62 92 PHE A C 1
ATOM 674 O O . PHE A 1 92 ? -11.898 2.686 -2.314 1 98.62 92 PHE A O 1
ATOM 681 N N . ASP A 1 93 ? -13.594 1.409 -1.798 1 98.12 93 ASP A N 1
ATOM 682 C CA . ASP A 1 93 ? -14.078 1.254 -3.168 1 98.12 93 ASP A CA 1
ATOM 683 C C . ASP A 1 93 ? -14.5 2.598 -3.756 1 98.12 93 ASP A C 1
ATOM 685 O O . ASP A 1 93 ? -14.172 2.908 -4.906 1 98.12 93 ASP A O 1
ATOM 689 N N . GLN A 1 94 ? -15.164 3.402 -2.982 1 98.5 94 GLN A N 1
ATOM 690 C CA . GLN A 1 94 ? -15.648 4.699 -3.439 1 98.5 94 GLN A CA 1
ATOM 691 C C . GLN A 1 94 ? -14.484 5.625 -3.795 1 98.5 94 GLN A C 1
ATOM 693 O O . GLN A 1 94 ? -14.602 6.449 -4.707 1 98.5 94 GLN A O 1
ATOM 698 N N . ILE A 1 95 ? -13.375 5.418 -3.117 1 98.69 95 ILE A N 1
ATOM 699 C CA . ILE A 1 95 ? -12.227 6.281 -3.336 1 98.69 95 ILE A CA 1
ATOM 700 C C . ILE A 1 95 ? -11.383 5.734 -4.484 1 98.69 95 ILE A C 1
ATOM 702 O O . ILE A 1 95 ? -11.109 6.445 -5.457 1 98.69 95 ILE A O 1
ATOM 706 N N . VAL A 1 96 ? -11.07 4.445 -4.434 1 97.81 96 VAL A N 1
ATOM 707 C CA . VAL A 1 96 ? -10.055 3.855 -5.305 1 97.81 96 VAL A CA 1
ATOM 708 C C . VAL A 1 96 ? -10.688 3.461 -6.637 1 97.81 96 VAL A C 1
ATOM 710 O O . VAL A 1 96 ? -10.109 3.699 -7.703 1 97.81 96 VAL A O 1
ATOM 713 N N . ASN A 1 97 ? -11.875 2.908 -6.617 1 96.69 97 ASN A N 1
ATOM 714 C CA . ASN A 1 97 ? -12.469 2.373 -7.836 1 96.69 97 ASN A CA 1
ATOM 715 C C . ASN A 1 97 ? -13.43 3.371 -8.477 1 96.69 97 ASN A C 1
ATOM 717 O O . ASN A 1 97 ? -13.672 3.32 -9.68 1 96.69 97 ASN A O 1
ATOM 721 N N . PHE A 1 98 ? -13.977 4.297 -7.648 1 97.06 98 PHE A N 1
ATOM 722 C CA . PHE A 1 98 ? -14.953 5.207 -8.242 1 97.06 98 PHE A CA 1
ATOM 723 C C . PHE A 1 98 ? -14.336 6.582 -8.469 1 97.06 98 PHE A C 1
ATOM 725 O O . PHE A 1 98 ? -14.141 6.996 -9.617 1 97.06 98 PHE A O 1
ATOM 732 N N . ALA A 1 99 ? -13.977 7.266 -7.422 1 97.94 99 ALA A N 1
ATOM 733 C CA . ALA A 1 99 ? -13.523 8.648 -7.539 1 97.94 99 ALA A CA 1
ATOM 734 C C . ALA A 1 99 ? -12.273 8.742 -8.414 1 97.94 99 ALA A C 1
ATOM 736 O O . ALA A 1 99 ? -12.25 9.492 -9.398 1 97.94 99 ALA A O 1
ATOM 737 N N . ALA A 1 100 ? -11.289 7.973 -8.078 1 97.56 100 ALA A N 1
ATOM 738 C CA . ALA A 1 100 ? -10.016 8.039 -8.781 1 97.56 100 ALA A CA 1
ATOM 739 C C . ALA A 1 100 ? -10.18 7.668 -10.25 1 97.56 100 ALA A C 1
ATOM 741 O O . ALA A 1 100 ? -9.664 8.359 -11.133 1 97.56 100 ALA A O 1
ATOM 742 N N . LYS A 1 101 ? -10.906 6.637 -10.547 1 96.31 101 LYS A N 1
ATOM 743 C CA . LYS A 1 101 ? -11.047 6.168 -11.922 1 96.31 101 LYS A CA 1
ATOM 744 C C . LYS A 1 101 ? -11.93 7.109 -12.742 1 96.31 101 LYS A C 1
ATOM 746 O O . LYS A 1 101 ? -11.75 7.238 -13.953 1 96.31 101 LYS A O 1
ATOM 751 N N . SER A 1 102 ? -12.852 7.754 -12.078 1 96.12 102 SER A N 1
ATOM 752 C CA . SER A 1 102 ? -13.789 8.641 -12.773 1 96.12 102 SER A CA 1
ATOM 753 C C . SER A 1 102 ? -13.055 9.789 -13.461 1 96.12 102 SER A C 1
ATOM 755 O O . SER A 1 102 ? -13.531 10.328 -14.461 1 96.12 102 SER A O 1
ATOM 757 N N . VAL A 1 103 ? -11.891 10.102 -12.961 1 96.75 103 VAL A N 1
ATOM 758 C CA . VAL A 1 103 ? -11.125 11.219 -13.516 1 96.75 103 VAL A CA 1
ATOM 759 C C . VAL A 1 103 ? -10.805 10.945 -14.977 1 96.75 103 VAL A C 1
ATOM 761 O O . VAL A 1 103 ? -10.875 11.852 -15.812 1 96.75 103 VAL A O 1
ATOM 764 N N . SER A 1 104 ? -10.477 9.664 -15.312 1 92.44 104 SER A N 1
ATOM 765 C CA . SER A 1 104 ? -9.938 9.414 -16.641 1 92.44 104 SER A CA 1
ATOM 766 C C . SER A 1 104 ? -10.719 8.312 -17.359 1 92.44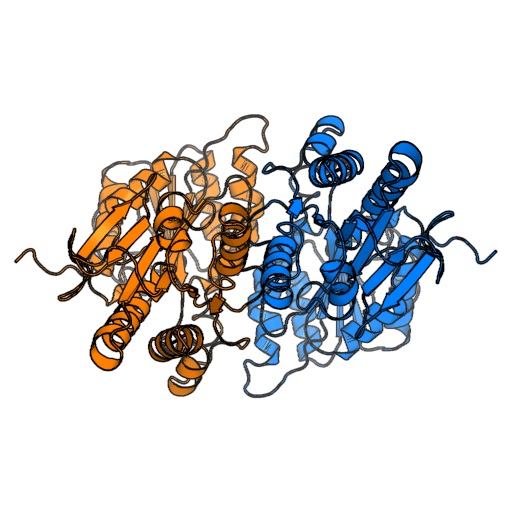 104 SER A C 1
ATOM 768 O O . SER A 1 104 ? -10.484 8.055 -18.547 1 92.44 104 SER A O 1
ATOM 770 N N . MET A 1 105 ? -11.633 7.73 -16.719 1 88.06 105 MET A N 1
ATOM 771 C CA . MET A 1 105 ? -12.227 6.508 -17.25 1 88.06 105 MET A CA 1
ATOM 772 C C . MET A 1 105 ? -13.18 6.816 -18.406 1 88.06 105 MET A C 1
ATOM 774 O O . MET A 1 105 ? -13.516 5.934 -19.188 1 88.06 105 MET A O 1
ATOM 778 N N . TYR A 1 106 ? -13.523 8.055 -18.641 1 79.44 106 TYR A N 1
ATOM 779 C CA . TYR A 1 106 ? -14.562 8.391 -19.609 1 79.44 106 TYR A CA 1
ATOM 780 C C . TYR A 1 106 ? -13.953 8.953 -20.891 1 79.44 106 TYR A C 1
ATOM 782 O O . TYR A 1 106 ? -14.664 9.5 -21.734 1 79.44 106 TYR A O 1
ATOM 790 N N . GLY A 1 107 ? -12.656 8.773 -21.062 1 76 107 GLY A N 1
ATOM 791 C CA . GLY A 1 107 ? -11.977 9.273 -22.25 1 76 107 GLY A CA 1
ATOM 792 C C . GLY A 1 107 ? -11.648 10.75 -22.172 1 76 107 GLY A C 1
ATOM 793 O O . GLY A 1 107 ? -10.883 11.266 -22.984 1 76 107 GLY A O 1
ATOM 794 N N . GLN A 1 108 ? -12.367 11.391 -21.312 1 82.31 108 GLN A N 1
ATOM 795 C CA . GLN A 1 108 ? -12.062 12.789 -21 1 82.31 108 GLN A CA 1
ATOM 796 C C . GLN A 1 108 ? -11.758 12.969 -19.516 1 82.31 108 GLN A C 1
ATOM 798 O O . GLN A 1 108 ? -12.18 12.156 -18.688 1 82.31 108 GLN A O 1
ATOM 803 N N . ARG A 1 109 ? -11.039 13.984 -19.328 1 88.75 109 ARG A N 1
ATOM 804 C CA . ARG A 1 109 ? -10.758 14.25 -17.922 1 88.75 109 ARG A CA 1
ATOM 805 C C . ARG A 1 109 ? -11.969 14.867 -17.219 1 88.75 109 ARG A C 1
ATOM 807 O O . ARG A 1 109 ? -12.492 15.891 -17.672 1 88.75 109 ARG A O 1
ATOM 814 N N . VAL A 1 110 ? -12.477 14.188 -16.25 1 94 110 VAL A N 1
ATOM 815 C CA . VAL A 1 110 ? -13.594 14.641 -15.414 1 94 110 VAL A CA 1
ATOM 816 C C . VAL A 1 110 ? -13.078 15.062 -14.047 1 94 110 VAL A C 1
ATOM 818 O O . VAL A 1 110 ? -12.477 14.266 -13.328 1 94 110 VAL A O 1
ATOM 821 N N . PRO A 1 111 ? -13.297 16.359 -13.727 1 96.12 111 PRO A N 1
ATOM 822 C CA . PRO A 1 111 ? -12.844 16.781 -12.398 1 96.12 111 PRO A CA 1
ATOM 823 C C . PRO A 1 111 ? -13.57 16.062 -11.266 1 96.12 111 PRO A C 1
ATOM 825 O O . PRO A 1 111 ? -14.789 15.906 -11.312 1 96.12 111 PRO A O 1
ATOM 828 N N . MET A 1 112 ? -12.844 15.57 -10.312 1 98 112 MET A N 1
ATOM 829 C CA . MET A 1 112 ? -13.359 14.945 -9.102 1 98 112 MET A CA 1
ATOM 830 C C . MET A 1 112 ? -12.758 15.594 -7.855 1 98 112 MET A C 1
ATOM 832 O O . MET A 1 112 ? -12.008 14.953 -7.113 1 98 112 MET A O 1
ATOM 836 N N . PRO A 1 113 ? -13.141 16.906 -7.559 1 98.38 113 PRO A N 1
ATOM 837 C CA . PRO A 1 113 ? -12.594 17.609 -6.391 1 98.38 113 PRO A CA 1
ATOM 838 C C . PRO A 1 113 ? -13.203 17.125 -5.078 1 98.38 113 PRO A C 1
ATOM 840 O O . PRO A 1 113 ? -13.953 17.859 -4.434 1 98.38 113 PRO A O 1
ATOM 843 N N . VAL A 1 114 ? -12.906 15.953 -4.68 1 98.81 114 VAL A N 1
ATOM 844 C CA . VAL A 1 114 ? -13.336 15.297 -3.449 1 98.81 114 VAL A CA 1
ATOM 845 C C . VAL A 1 114 ? -12.141 15.094 -2.525 1 98.81 114 VAL A C 1
ATOM 847 O O . VAL A 1 114 ? -11.18 14.414 -2.893 1 98.81 114 VAL A O 1
ATOM 850 N N . VAL A 1 115 ? -12.172 15.719 -1.385 1 98.94 115 VAL A N 1
ATOM 851 C CA . VAL A 1 115 ? -11.117 15.57 -0.387 1 98.94 115 VAL A CA 1
ATOM 852 C C . VAL A 1 115 ? -11.633 14.75 0.792 1 98.94 115 VAL A C 1
ATOM 854 O O . VAL A 1 115 ? -12.664 15.078 1.382 1 98.94 115 VAL A O 1
ATOM 857 N N . VAL A 1 116 ? -10.984 13.688 1.082 1 98.88 116 VAL A N 1
ATOM 858 C CA . VAL A 1 116 ? -11.328 12.867 2.236 1 98.88 116 VAL A CA 1
ATOM 859 C C . VAL A 1 116 ? -10.328 13.117 3.365 1 98.88 116 VAL A C 1
ATOM 861 O O . VAL A 1 116 ? -9.156 12.75 3.256 1 98.88 116 VAL A O 1
ATOM 864 N N . ARG A 1 117 ? -10.781 13.758 4.434 1 98.75 117 ARG A N 1
ATOM 865 C CA . ARG A 1 117 ? -9.961 13.992 5.617 1 98.75 117 ARG A CA 1
ATOM 866 C C . ARG A 1 117 ? -9.961 12.773 6.535 1 98.75 117 ARG A C 1
ATOM 868 O O . ARG A 1 117 ? -11.023 12.266 6.898 1 98.75 117 ARG A O 1
ATOM 875 N N . CYS A 1 118 ? -8.812 12.359 6.941 1 98.56 118 CYS A N 1
ATOM 876 C CA . CYS A 1 118 ? -8.664 11.125 7.711 1 98.56 118 CYS A CA 1
ATOM 877 C C . CYS A 1 118 ? -7.863 11.375 8.984 1 98.56 118 CYS A C 1
ATOM 879 O O . CYS A 1 118 ? -6.633 11.359 8.961 1 98.56 118 CYS A O 1
ATOM 881 N N . PRO A 1 119 ? -8.547 11.602 10.141 1 98 119 PRO A N 1
ATOM 882 C CA . PRO A 1 119 ? -7.824 11.586 11.414 1 98 119 PRO A CA 1
ATOM 883 C C . PRO A 1 119 ? -7.172 10.234 11.703 1 98 119 PRO A C 1
ATOM 885 O O . PRO A 1 119 ? -7.867 9.258 11.977 1 98 119 PRO A O 1
ATOM 888 N N . THR A 1 120 ? -5.832 10.188 11.711 1 97.75 120 THR A N 1
ATOM 889 C CA . THR A 1 120 ? -5.086 8.938 11.75 1 97.75 120 THR A CA 1
ATOM 890 C C . THR A 1 120 ? -4.211 8.859 12.992 1 97.75 120 THR A C 1
ATOM 892 O O . THR A 1 120 ? -4.043 9.859 13.703 1 97.75 120 THR A O 1
ATOM 895 N N . GLY A 1 121 ? -3.736 7.645 13.258 1 96.19 121 GLY A N 1
ATOM 896 C CA . GLY A 1 121 ? -2.693 7.453 14.258 1 96.19 121 GLY A CA 1
ATOM 897 C C . GLY A 1 121 ? -3.234 7.133 15.633 1 96.19 121 GLY A C 1
ATOM 898 O O . GLY A 1 121 ? -4.449 7.152 15.852 1 96.19 121 GLY A O 1
ATOM 899 N N . GLY A 1 122 ? -2.303 6.793 16.5 1 95.12 122 GLY A N 1
ATOM 900 C CA . GLY A 1 122 ? -2.623 6.395 17.859 1 95.12 122 GLY A CA 1
ATOM 901 C C . GLY A 1 122 ? -2.277 7.453 18.891 1 95.12 122 GLY A C 1
ATOM 902 O O . GLY A 1 122 ? -2.453 8.648 18.641 1 95.12 122 GLY A O 1
ATOM 903 N N . ARG A 1 123 ? -1.961 6.926 20.125 1 91.69 123 ARG A N 1
ATOM 904 C CA . ARG A 1 123 ? -1.549 7.715 21.281 1 91.69 123 ARG A CA 1
ATOM 905 C C . ARG A 1 123 ? -2.746 8.398 21.938 1 91.69 123 ARG A C 1
ATOM 907 O O . ARG A 1 123 ? -2.621 9.508 22.469 1 91.69 123 ARG A O 1
ATOM 914 N N . ARG A 1 124 ? -3.926 7.797 21.766 1 88.81 124 ARG A N 1
ATOM 915 C CA . ARG A 1 124 ? -5.148 8.281 22.406 1 88.81 124 ARG A CA 1
ATOM 916 C C . ARG A 1 124 ? -5.84 7.176 23.188 1 88.81 124 ARG A C 1
ATOM 918 O O . ARG A 1 124 ? -6.836 7.422 23.875 1 88.81 124 ARG A O 1
ATOM 925 N N . GLY A 1 125 ? -5.266 5.984 23.016 1 89.19 125 GLY A N 1
ATOM 926 C CA . GLY A 1 125 ? -5.805 4.859 23.766 1 89.19 125 GLY A CA 1
ATOM 927 C C . GLY A 1 125 ? -7.109 4.34 23.203 1 89.19 125 GLY A C 1
ATOM 928 O O . GLY A 1 125 ? -7.934 3.779 23.922 1 89.19 125 GLY A O 1
ATOM 929 N N . TYR A 1 126 ? -7.355 4.578 21.906 1 89.5 126 TYR A N 1
ATOM 930 C CA . TYR A 1 126 ? -8.633 4.203 21.312 1 89.5 126 TYR A CA 1
ATOM 931 C C . TYR A 1 126 ? -8.625 2.74 20.891 1 89.5 126 TYR A C 1
ATOM 933 O O . TYR A 1 126 ? -9.688 2.152 20.656 1 89.5 126 TYR A O 1
ATOM 941 N N . GLY A 1 127 ? -7.426 2.141 20.719 1 90.94 127 GLY A N 1
ATOM 942 C CA . GLY A 1 127 ? -7.371 0.709 20.469 1 90.94 127 GLY A CA 1
ATOM 943 C C . GLY A 1 127 ? -7.207 0.374 19 1 90.94 127 GLY A C 1
ATOM 944 O O . GLY A 1 127 ? -6.895 1.249 18.188 1 90.94 127 GLY A O 1
ATOM 945 N N . PRO A 1 128 ? -7.387 -0.894 18.656 1 90.88 128 PRO A N 1
ATOM 946 C CA . PRO A 1 128 ? -6.93 -1.443 17.375 1 90.88 128 PRO A CA 1
ATOM 947 C C . PRO A 1 128 ? -7.727 -0.913 16.188 1 90.88 128 PRO A C 1
ATOM 949 O O . PRO A 1 128 ? -7.242 -0.939 15.055 1 90.88 128 PRO A O 1
ATOM 952 N N . THR A 1 129 ? -8.883 -0.438 16.328 1 91.56 129 THR A N 1
ATOM 953 C CA . THR A 1 129 ? -9.703 -0.05 15.188 1 91.56 129 THR A CA 1
ATOM 954 C C . THR A 1 129 ? -9.828 1.468 15.102 1 91.56 129 THR A C 1
ATOM 956 O O . THR A 1 129 ? -10.648 1.987 14.344 1 91.56 129 THR A O 1
ATOM 959 N N . HIS A 1 130 ? -8.984 2.244 15.875 1 93.75 130 HIS A N 1
ATOM 960 C CA . HIS A 1 130 ? -9.094 3.699 15.867 1 93.75 130 HIS A CA 1
ATOM 961 C C . HIS A 1 130 ? -7.711 4.352 15.844 1 93.75 130 HIS A C 1
ATOM 963 O O . HIS A 1 130 ? -7.594 5.57 15.992 1 93.75 130 HIS A O 1
ATOM 969 N N . SER A 1 131 ? -6.688 3.518 15.68 1 95.12 131 SER A N 1
ATOM 970 C CA . SER A 1 131 ? -5.367 4.074 15.961 1 95.12 131 SER A CA 1
ATOM 971 C C . SER A 1 131 ? -4.387 3.771 14.836 1 95.12 131 SER A C 1
ATOM 973 O O . SER A 1 131 ? -3.174 3.914 15.008 1 95.12 131 SER A O 1
ATOM 975 N N . GLN A 1 132 ? -4.891 3.385 13.719 1 94.81 132 GLN A N 1
ATOM 976 C CA . GLN A 1 132 ? -4.02 2.906 12.648 1 94.81 132 GLN A CA 1
ATOM 977 C C . GLN A 1 132 ? -3.477 4.066 11.82 1 94.81 132 GLN A C 1
ATOM 979 O O . GLN A 1 132 ? -3.988 5.188 11.906 1 94.81 132 GLN A O 1
ATOM 984 N N . SER A 1 133 ? -2.385 3.857 11.164 1 96.38 133 SER A N 1
ATOM 985 C CA . SER A 1 133 ? -1.832 4.676 10.094 1 96.38 133 SER A CA 1
ATOM 986 C C . SER A 1 133 ? -1.979 3.99 8.742 1 96.38 133 SER A C 1
ATOM 988 O O . SER A 1 133 ? -1.2 3.094 8.406 1 96.38 133 SER A O 1
ATOM 990 N N . LEU A 1 134 ? -2.883 4.453 7.938 1 97.31 134 LEU A N 1
ATOM 991 C CA . LEU A 1 134 ? -3.32 3.674 6.781 1 97.31 134 LEU A CA 1
ATOM 992 C C . LEU A 1 134 ? -2.854 4.32 5.48 1 97.31 134 LEU A C 1
ATOM 994 O O . LEU A 1 134 ? -3.365 4 4.406 1 97.31 134 LEU A O 1
ATOM 998 N N . GLN A 1 135 ? -1.862 5.219 5.504 1 98.31 135 GLN A N 1
ATOM 999 C CA . GLN A 1 135 ? -1.411 5.977 4.344 1 98.31 135 GLN A CA 1
ATOM 1000 C C . GLN A 1 135 ? -1.022 5.047 3.197 1 98.31 135 GLN A C 1
ATOM 1002 O O . GLN A 1 135 ? -1.356 5.309 2.039 1 98.31 135 GLN A O 1
ATOM 1007 N N . LYS A 1 136 ? -0.387 3.898 3.502 1 98.06 136 LYS A N 1
ATOM 1008 C CA . LYS A 1 136 ? 0.186 3.023 2.482 1 98.06 136 LYS A CA 1
ATOM 1009 C C . LYS A 1 136 ? -0.897 2.471 1.562 1 98.06 136 LYS A C 1
ATOM 1011 O O . LYS A 1 136 ? -0.64 2.195 0.387 1 98.06 136 LYS A O 1
ATOM 1016 N N . HIS A 1 137 ? -2.107 2.318 2.045 1 98.38 137 HIS A N 1
ATOM 1017 C CA . HIS A 1 137 ? -3.166 1.658 1.29 1 98.38 137 HIS A CA 1
ATOM 1018 C C . HIS A 1 137 ? -3.672 2.545 0.158 1 98.38 137 HIS A C 1
ATOM 1020 O O . HIS A 1 137 ? -4.383 2.076 -0.734 1 98.38 137 HIS A O 1
ATOM 1026 N N . PHE A 1 138 ? -3.271 3.822 0.151 1 98.62 138 PHE A N 1
ATOM 1027 C CA . PHE A 1 138 ? -3.801 4.762 -0.832 1 98.62 138 PHE A CA 1
ATOM 1028 C C . PHE A 1 138 ? -2.703 5.23 -1.779 1 98.62 138 PHE A C 1
ATOM 1030 O O . PHE A 1 138 ? -2.953 6.031 -2.68 1 98.62 138 PHE A O 1
ATOM 1037 N N . LEU A 1 139 ? -1.505 4.707 -1.606 1 98.38 139 LEU A N 1
ATOM 1038 C CA . LEU A 1 139 ? -0.391 5.113 -2.455 1 98.38 139 LEU A CA 1
ATOM 1039 C C . LEU A 1 139 ? -0.468 4.43 -3.816 1 98.38 139 LEU A C 1
ATOM 1041 O O . LEU A 1 139 ? -0.911 3.283 -3.918 1 98.38 139 LEU A O 1
ATOM 1045 N N . GLY A 1 140 ? -0.063 5.141 -4.836 1 97.5 140 GLY A N 1
ATOM 1046 C CA . GLY A 1 140 ? 0.132 4.555 -6.152 1 97.5 140 GLY A CA 1
ATOM 1047 C C . GLY A 1 140 ? -1.168 4.316 -6.895 1 97.5 140 GLY A C 1
ATOM 1048 O O . GLY A 1 140 ? -1.229 3.469 -7.793 1 97.5 140 GLY A O 1
ATOM 1049 N N . VAL A 1 141 ? -2.258 4.902 -6.516 1 97.94 141 VAL A N 1
ATOM 1050 C CA . VAL A 1 141 ? -3.527 4.844 -7.234 1 97.94 141 VAL A CA 1
ATOM 1051 C C . VAL A 1 141 ? -3.592 5.965 -8.266 1 97.94 141 VAL A C 1
ATOM 1053 O O . VAL A 1 141 ? -3.568 7.145 -7.914 1 97.94 141 VAL A O 1
ATOM 1056 N N . PRO A 1 142 ? -3.627 5.598 -9.578 1 96.5 142 PRO A N 1
ATOM 1057 C CA . PRO A 1 142 ? -3.693 6.652 -10.594 1 96.5 142 PRO A CA 1
ATOM 1058 C C . PRO A 1 142 ? -4.805 7.66 -10.32 1 96.5 142 PRO A C 1
ATOM 1060 O O . PRO A 1 142 ? -5.938 7.273 -10.023 1 96.5 142 PRO A O 1
ATOM 1063 N N . ASP A 1 143 ? -4.469 8.969 -10.367 1 97.12 143 ASP A N 1
ATOM 1064 C CA . ASP A 1 143 ? -5.398 10.094 -10.258 1 97.12 143 ASP A CA 1
ATOM 1065 C C . ASP A 1 143 ? -5.883 10.266 -8.82 1 97.12 143 ASP A C 1
ATOM 1067 O O . ASP A 1 143 ? -6.941 10.852 -8.586 1 97.12 143 ASP A O 1
ATOM 1071 N N . LEU A 1 144 ? -5.188 9.734 -7.871 1 98.56 144 LEU A N 1
ATOM 1072 C CA . LEU A 1 144 ? -5.469 9.953 -6.457 1 98.56 144 LEU A CA 1
ATOM 1073 C C . LEU A 1 144 ? -4.277 10.609 -5.762 1 98.56 144 LEU A C 1
ATOM 1075 O O . LEU A 1 144 ? -3.16 10.094 -5.824 1 98.56 144 LEU A O 1
ATOM 1079 N N . ASP A 1 145 ? -4.523 11.758 -5.137 1 98.56 145 ASP A N 1
ATOM 1080 C CA . ASP A 1 145 ? -3.48 12.406 -4.352 1 98.56 145 ASP A CA 1
ATOM 1081 C C . ASP A 1 145 ? -3.551 11.977 -2.887 1 98.56 145 ASP A C 1
ATOM 1083 O O . ASP A 1 145 ? -4.637 11.711 -2.363 1 98.56 145 ASP A O 1
ATOM 1087 N N . VAL A 1 146 ? -2.42 11.891 -2.279 1 98.88 146 VAL A N 1
ATOM 1088 C CA . VAL A 1 146 ? -2.34 11.562 -0.858 1 98.88 146 VAL A CA 1
ATOM 1089 C C . VAL A 1 146 ? -1.471 12.594 -0.14 1 98.88 146 VAL A C 1
ATOM 1091 O O . VAL A 1 146 ? -0.324 12.828 -0.528 1 98.88 146 VAL A O 1
ATOM 1094 N N . TYR A 1 147 ? -2.01 13.211 0.902 1 98.81 147 TYR A N 1
ATOM 1095 C CA . TYR A 1 147 ? -1.314 14.219 1.693 1 98.81 147 TYR A CA 1
ATOM 1096 C C . TYR A 1 147 ? -1.373 13.883 3.18 1 98.81 147 TYR A C 1
ATOM 1098 O O . TYR A 1 147 ? -2.219 13.094 3.611 1 98.81 147 TYR A O 1
ATOM 1106 N N . GLU A 1 148 ? -0.49 14.43 3.904 1 98.75 148 GLU A N 1
ATOM 1107 C CA . GLU A 1 148 ? -0.551 14.445 5.363 1 98.75 148 GLU A CA 1
ATOM 1108 C C . GLU A 1 148 ? -0.151 15.812 5.91 1 98.75 148 GLU A C 1
ATOM 1110 O O . GLU A 1 148 ? 0.892 16.359 5.539 1 98.75 148 GLU A O 1
ATOM 1115 N N . ILE A 1 149 ? -0.958 16.359 6.77 1 98.56 149 ILE A N 1
ATOM 1116 C CA . ILE A 1 149 ? -0.668 17.688 7.312 1 98.56 149 ILE A CA 1
ATOM 1117 C C . ILE A 1 149 ? 0.459 17.578 8.336 1 98.56 149 ILE A C 1
ATOM 1119 O O . ILE A 1 149 ? 0.794 16.484 8.797 1 98.56 149 ILE A O 1
ATOM 1123 N N . SER A 1 150 ? 1.034 18.656 8.641 1 98.38 150 SER A N 1
ATOM 1124 C CA . SER A 1 150 ? 2.102 18.766 9.625 1 98.38 150 SER A CA 1
ATOM 1125 C C . SER A 1 150 ? 2.029 20.094 10.383 1 98.38 150 SER A C 1
ATOM 1127 O O . SER A 1 150 ? 1.254 20.984 10.016 1 98.38 150 SER A O 1
ATOM 1129 N N . PRO A 1 151 ? 2.775 20.234 11.445 1 97.56 151 PRO A N 1
ATOM 1130 C CA . PRO A 1 151 ? 2.793 21.516 12.141 1 97.56 151 PRO A CA 1
ATOM 1131 C C . PRO A 1 151 ? 3.439 22.625 11.312 1 97.56 151 PRO A C 1
ATOM 1133 O O . PRO A 1 151 ? 3.348 23.812 11.664 1 97.56 151 PRO A O 1
ATOM 1136 N N . PHE A 1 152 ? 4.043 22.281 10.219 1 98.06 152 PHE A N 1
ATOM 1137 C CA . PHE A 1 152 ? 4.852 23.234 9.453 1 98.06 152 PHE A CA 1
ATOM 1138 C C . PHE A 1 152 ? 4.047 23.828 8.305 1 98.06 152 PHE A C 1
ATOM 1140 O O . PHE A 1 152 ? 4.336 24.922 7.848 1 98.06 152 PHE A O 1
ATOM 1147 N N . HIS A 1 153 ? 3.109 23.109 7.82 1 97.56 153 HIS A N 1
ATOM 1148 C CA . HIS A 1 153 ? 2.418 23.516 6.598 1 97.56 153 HIS A CA 1
ATOM 1149 C C . HIS A 1 153 ? 1.177 24.344 6.91 1 97.56 153 HIS A C 1
ATOM 1151 O O . HIS A 1 153 ? 0.517 24.125 7.93 1 97.56 153 HIS A O 1
ATOM 1157 N N . ASP A 1 154 ? 0.882 25.281 6.094 1 97.56 154 ASP A N 1
ATOM 1158 C CA . ASP A 1 154 ? -0.34 26.078 6.172 1 97.56 154 ASP A CA 1
ATOM 1159 C C . ASP A 1 154 ? -1.529 25.312 5.594 1 97.56 154 ASP A C 1
ATOM 1161 O O . ASP A 1 154 ? -1.618 25.109 4.379 1 97.56 154 ASP A O 1
ATOM 1165 N N . CYS A 1 155 ? -2.484 25.031 6.395 1 98.06 155 CYS A N 1
ATOM 1166 C CA . CYS A 1 155 ? -3.615 24.203 5.977 1 98.06 155 CYS A CA 1
ATOM 1167 C C . CYS A 1 155 ? -4.535 24.984 5.039 1 98.06 155 CYS A C 1
ATOM 1169 O O . CYS A 1 155 ? -5.254 24.391 4.238 1 98.06 155 CYS A O 1
ATOM 1171 N N . VAL A 1 156 ? -4.594 26.312 5.199 1 98.19 156 VAL A N 1
ATOM 1172 C CA . VAL A 1 156 ? -5.395 27.109 4.281 1 98.19 156 VAL A CA 1
ATOM 1173 C C . VAL A 1 156 ? -4.879 26.938 2.854 1 98.19 156 VAL A C 1
ATOM 1175 O O . VAL A 1 156 ? -5.652 26.641 1.939 1 98.19 156 VAL A O 1
ATOM 1178 N N . ASP A 1 157 ? -3.59 27.078 2.717 1 97.94 157 ASP A N 1
ATOM 1179 C CA . ASP A 1 157 ? -2.945 26.922 1.418 1 97.94 157 ASP A CA 1
ATOM 1180 C C . ASP A 1 157 ? -3.092 25.484 0.914 1 97.94 157 ASP A C 1
ATOM 1182 O O . ASP A 1 157 ? -3.363 25.25 -0.268 1 97.94 157 ASP A O 1
ATOM 1186 N N . LEU A 1 158 ? -2.924 24.531 1.763 1 98.25 158 LEU A N 1
ATOM 1187 C CA . LEU A 1 158 ? -2.969 23.125 1.386 1 98.25 158 LEU A CA 1
ATOM 1188 C C . LEU A 1 158 ? -4.344 22.75 0.845 1 98.25 158 LEU A C 1
ATOM 1190 O O . LEU A 1 158 ? -4.457 22.188 -0.248 1 98.25 158 LEU A O 1
ATOM 1194 N N . PHE A 1 159 ? -5.418 23.078 1.569 1 98.44 159 PHE A N 1
ATOM 1195 C CA . PHE A 1 159 ? -6.762 22.688 1.157 1 98.44 159 PHE A CA 1
ATOM 1196 C C . PHE A 1 159 ? -7.18 23.438 -0.102 1 98.44 159 PHE A C 1
ATOM 1198 O O . PHE A 1 159 ? -7.828 22.875 -0.983 1 98.44 159 PHE A O 1
ATOM 1205 N N . ALA A 1 160 ? -6.797 24.719 -0.19 1 98.19 160 ALA A N 1
ATOM 1206 C CA . ALA A 1 160 ? -7.082 25.469 -1.415 1 98.19 160 ALA A CA 1
ATOM 1207 C C . ALA A 1 160 ? -6.414 24.812 -2.621 1 98.19 160 ALA A C 1
ATOM 1209 O O . ALA A 1 160 ? -7.043 24.641 -3.67 1 98.19 160 ALA A O 1
ATOM 1210 N N . GLY A 1 161 ? -5.125 24.453 -2.451 1 98.12 161 GLY A N 1
ATOM 1211 C CA . GLY A 1 161 ? -4.387 23.812 -3.529 1 98.12 161 GLY A CA 1
ATOM 1212 C C . GLY A 1 161 ? -4.938 22.453 -3.908 1 98.12 161 GLY A C 1
ATOM 1213 O O . GLY A 1 161 ? -5.039 22.125 -5.09 1 98.12 161 GLY A O 1
ATOM 1214 N N . VAL A 1 162 ? -5.289 21.672 -2.922 1 98.12 162 VAL A N 1
ATOM 1215 C CA . VAL A 1 162 ? -5.816 20.328 -3.148 1 98.12 162 VAL A CA 1
ATOM 1216 C C . VAL A 1 162 ? -7.125 20.406 -3.93 1 98.12 162 VAL A C 1
ATOM 1218 O O . VAL A 1 162 ? -7.328 19.672 -4.902 1 98.12 162 VAL A O 1
ATOM 1221 N N . LEU A 1 163 ? -7.996 21.297 -3.555 1 97.94 163 LEU A N 1
ATOM 1222 C CA . LEU A 1 163 ? -9.281 21.469 -4.227 1 97.94 163 LEU A CA 1
ATOM 1223 C C . LEU A 1 163 ? -9.086 21.984 -5.648 1 97.94 163 LEU A C 1
ATOM 1225 O O . LEU A 1 163 ? -9.82 21.594 -6.559 1 97.94 163 LEU A O 1
ATOM 1229 N N . ARG A 1 164 ? -8.109 22.812 -5.871 1 97.12 164 ARG A N 1
ATOM 1230 C CA . ARG A 1 164 ? -7.844 23.406 -7.18 1 97.12 164 ARG A CA 1
ATOM 1231 C C . ARG A 1 164 ? -7.344 22.344 -8.164 1 97.12 164 ARG A C 1
ATOM 1233 O O . ARG A 1 164 ? -7.602 22.438 -9.359 1 97.12 164 ARG A O 1
ATOM 1240 N N . ARG A 1 165 ? -6.672 21.344 -7.719 1 96.19 165 ARG A N 1
ATOM 1241 C CA . ARG A 1 165 ? -6.113 20.312 -8.586 1 96.19 165 ARG A CA 1
ATOM 1242 C C . ARG A 1 165 ? -7.215 19.531 -9.297 1 96.19 165 ARG A C 1
ATOM 1244 O O . ARG A 1 165 ? -7.016 19.031 -10.406 1 96.19 165 ARG A O 1
ATOM 1251 N N . GLY A 1 166 ? -8.297 19.312 -8.633 1 96.25 166 GLY A N 1
ATOM 1252 C CA . GLY A 1 166 ? -9.461 18.734 -9.289 1 96.25 166 GLY A CA 1
ATOM 1253 C C . GLY A 1 166 ? -9.43 17.219 -9.328 1 96.25 166 GLY A C 1
ATOM 1254 O O . GLY A 1 166 ? -10.219 16.594 -10.039 1 96.25 166 GLY A O 1
ATOM 1255 N N . VAL A 1 167 ? -8.555 16.547 -8.688 1 97.56 167 VAL A N 1
ATOM 1256 C CA . VAL A 1 167 ? -8.547 15.102 -8.531 1 97.56 167 VAL A CA 1
ATOM 1257 C C . VAL A 1 167 ? -8.836 14.734 -7.078 1 97.56 167 VAL A C 1
ATOM 1259 O O . VAL A 1 167 ? -8.625 15.547 -6.172 1 97.56 167 VAL A O 1
ATOM 1262 N N . PRO A 1 168 ? -9.422 13.562 -6.863 1 98.75 168 PRO A N 1
ATOM 1263 C CA . PRO A 1 168 ? -9.672 13.172 -5.473 1 98.75 168 PRO A CA 1
ATOM 1264 C C . PRO A 1 168 ? -8.391 13.086 -4.648 1 98.75 168 PRO A C 1
ATOM 1266 O O . PRO A 1 168 ? -7.324 12.781 -5.188 1 98.75 168 PRO A O 1
ATOM 1269 N N . ALA A 1 169 ? -8.562 13.375 -3.373 1 98.88 169 ALA A N 1
ATOM 1270 C CA . ALA A 1 169 ? -7.414 13.375 -2.471 1 98.88 169 ALA A CA 1
ATOM 1271 C C . ALA A 1 169 ? -7.789 12.82 -1.103 1 98.88 169 ALA A C 1
ATOM 1273 O O . ALA A 1 169 ? -8.906 13.031 -0.625 1 98.88 169 ALA A O 1
ATOM 1274 N N . VAL A 1 170 ? -6.91 12.078 -0.564 1 98.94 170 VAL A N 1
ATOM 1275 C CA . VAL A 1 170 ? -6.984 11.711 0.847 1 98.94 170 VAL A CA 1
ATOM 1276 C C . VAL A 1 170 ? -5.977 12.539 1.648 1 98.94 170 VAL A C 1
ATOM 1278 O O . VAL A 1 170 ? -4.797 12.594 1.303 1 98.94 170 VAL A O 1
ATOM 1281 N N . VAL A 1 171 ? -6.438 13.195 2.66 1 98.88 171 VAL A N 1
ATOM 1282 C CA . VAL A 1 171 ? -5.586 14.008 3.523 1 98.88 171 VAL A CA 1
ATOM 1283 C C . VAL A 1 171 ? -5.559 13.414 4.93 1 98.88 171 VAL A C 1
ATOM 1285 O O . VAL A 1 171 ? -6.551 13.492 5.66 1 98.88 171 VAL A O 1
ATOM 1288 N N . PHE A 1 172 ? -4.445 12.867 5.27 1 98.88 172 PHE A N 1
ATOM 1289 C CA . PHE A 1 172 ? -4.285 12.297 6.602 1 98.88 172 PHE A CA 1
ATOM 1290 C C . PHE A 1 172 ? -3.932 13.375 7.617 1 98.88 172 PHE A C 1
ATOM 1292 O O . PHE A 1 172 ? -3.145 14.273 7.32 1 98.88 172 PHE A O 1
ATOM 1299 N N . GLU A 1 173 ? -4.539 13.297 8.766 1 98.56 173 GLU A N 1
ATOM 1300 C CA . GLU A 1 173 ? -4.352 14.203 9.898 1 98.56 173 GLU A CA 1
ATOM 1301 C C . GLU A 1 173 ? -4.062 13.422 11.18 1 98.56 173 GLU A C 1
ATOM 1303 O O . GLU A 1 173 ? -4.988 12.945 11.844 1 98.56 173 GLU A O 1
ATOM 1308 N N . ASP A 1 174 ? -2.787 13.305 11.508 1 97.94 174 ASP A N 1
ATOM 1309 C CA . ASP A 1 174 ? -2.473 12.57 12.727 1 97.94 174 ASP A CA 1
ATOM 1310 C C . ASP A 1 174 ? -3.117 13.234 13.945 1 97.94 174 ASP A C 1
ATOM 1312 O O . ASP A 1 174 ? -2.938 14.43 14.18 1 97.94 174 ASP A O 1
ATOM 1316 N N . LYS A 1 175 ? -3.771 12.477 14.719 1 97.06 175 LYS A N 1
ATOM 1317 C CA . LYS A 1 175 ? -4.59 13.008 15.805 1 97.06 175 LYS A CA 1
ATOM 1318 C C . LYS A 1 175 ? -3.73 13.695 16.859 1 97.06 175 LYS A C 1
ATOM 1320 O O . LYS A 1 175 ? -4.211 14.562 17.594 1 97.06 175 LYS A O 1
ATOM 1325 N N . VAL A 1 176 ? -2.488 13.328 16.953 1 95 176 VAL A N 1
ATOM 1326 C CA . VAL A 1 176 ? -1.594 13.93 17.938 1 95 176 VAL A CA 1
ATOM 1327 C C . VAL A 1 176 ? -1.398 15.414 17.609 1 95 176 VAL A C 1
ATOM 1329 O O . VAL A 1 176 ? -1.074 16.203 18.5 1 95 176 VAL A O 1
ATOM 1332 N N . LEU A 1 177 ? -1.618 15.781 16.375 1 96.94 177 LEU A N 1
ATOM 1333 C CA . LEU A 1 177 ? -1.397 17.156 15.938 1 96.94 177 LEU A CA 1
ATOM 1334 C C . LEU A 1 177 ? -2.523 18.062 16.422 1 96.94 177 LEU A C 1
ATOM 1336 O O . LEU A 1 177 ? -2.342 19.281 16.531 1 96.94 177 LEU A O 1
ATOM 1340 N N . TYR A 1 178 ? -3.697 17.516 16.625 1 96.38 178 TYR A N 1
ATOM 1341 C CA . TYR A 1 178 ? -4.875 18.328 16.906 1 96.38 178 TYR A CA 1
ATOM 1342 C C . TYR A 1 178 ? -4.688 19.125 18.188 1 96.38 178 TYR A C 1
ATOM 1344 O O . TYR A 1 178 ? -5.184 20.25 18.312 1 96.38 178 TYR A O 1
ATOM 1352 N N . THR A 1 179 ? -3.951 18.594 19.141 1 93.5 179 THR A N 1
ATOM 1353 C CA . THR A 1 179 ? -3.746 19.281 20.406 1 93.5 179 THR A CA 1
ATOM 1354 C C . THR A 1 179 ? -2.396 20 20.422 1 93.5 179 THR A C 1
ATOM 1356 O O . THR A 1 179 ? -2.074 20.703 21.375 1 93.5 179 THR A O 1
ATOM 1359 N N . GLY A 1 180 ? -1.684 19.766 19.391 1 94.5 180 GLY A N 1
ATOM 1360 C CA . GLY A 1 180 ? -0.384 20.406 19.297 1 94.5 180 GLY A CA 1
ATOM 1361 C C . GLY A 1 180 ? -0.454 21.812 18.703 1 94.5 180 GLY A C 1
ATOM 1362 O O . GLY A 1 180 ? -1.523 22.25 18.281 1 94.5 180 GLY A O 1
ATOM 1363 N N . LEU A 1 181 ? 0.726 22.453 18.719 1 95.62 181 LEU A N 1
ATOM 1364 C CA . LEU A 1 181 ? 0.819 23.812 18.203 1 95.62 181 LEU A CA 1
ATOM 1365 C C . LEU A 1 181 ? 1.4 23.828 16.797 1 95.62 181 LEU A C 1
ATOM 1367 O O . LEU A 1 181 ? 2.271 23.016 16.469 1 95.62 181 LEU A O 1
ATOM 1371 N N . ARG A 1 182 ? 0.908 24.688 16 1 96.25 182 ARG A N 1
ATOM 1372 C CA . ARG A 1 182 ? 1.585 24.984 14.75 1 96.25 182 ARG A CA 1
ATOM 1373 C C . ARG A 1 182 ? 2.951 25.609 14.992 1 96.25 182 ARG A C 1
ATOM 1375 O O . ARG A 1 182 ? 3.141 26.328 15.977 1 96.25 182 ARG A O 1
ATOM 1382 N N . ARG A 1 183 ? 3.783 25.297 14.062 1 96.44 183 ARG A N 1
ATOM 1383 C CA . ARG A 1 183 ? 5.074 25.984 14.109 1 96.44 183 ARG A CA 1
ATOM 1384 C C . ARG A 1 183 ? 5.031 27.297 13.336 1 96.44 183 ARG A C 1
ATOM 1386 O O . ARG A 1 183 ? 4.562 27.344 12.195 1 96.44 183 ARG A O 1
ATOM 1393 N N . PRO A 1 184 ? 5.469 28.391 14.016 1 94.25 184 PRO A N 1
ATOM 1394 C CA . PRO A 1 184 ? 5.547 29.625 13.258 1 94.25 184 PRO A CA 1
ATOM 1395 C C . PRO A 1 184 ? 6.52 29.547 12.078 1 94.25 184 PRO A C 1
ATOM 1397 O O . PRO A 1 184 ? 7.496 28.797 12.141 1 94.25 184 PRO A O 1
ATOM 1400 N N . PRO A 1 185 ? 6.152 30.281 11.016 1 93.5 185 PRO A N 1
ATOM 1401 C CA . PRO A 1 185 ? 7.059 30.25 9.867 1 93.5 185 PRO A CA 1
ATOM 1402 C C . PRO A 1 185 ? 8.508 30.531 10.25 1 93.5 185 PRO A C 1
ATOM 1404 O O . PRO A 1 185 ? 8.789 31.5 10.961 1 93.5 185 PRO A O 1
ATOM 1407 N N . GLY A 1 186 ? 9.383 29.625 9.875 1 94.69 186 GLY A N 1
ATOM 1408 C CA . GLY A 1 186 ? 10.812 29.828 10.047 1 94.69 186 GLY A CA 1
ATOM 1409 C C . GLY A 1 186 ? 11.344 29.25 11.344 1 94.69 186 GLY A C 1
ATOM 1410 O O . GLY A 1 186 ? 12.555 29.141 11.539 1 94.69 186 GLY A O 1
ATOM 1411 N N . THR A 1 187 ? 10.453 28.891 12.25 1 95.19 187 THR A N 1
ATOM 1412 C CA . THR A 1 187 ? 10.898 28.406 13.555 1 95.19 187 THR A CA 1
ATOM 1413 C C . THR A 1 187 ? 10.305 27.031 13.844 1 95.19 187 THR A C 1
ATOM 1415 O O . THR A 1 187 ? 9.094 26.906 14.047 1 95.19 187 THR A O 1
ATOM 1418 N N . ALA A 1 188 ? 11.117 26.062 13.859 1 95.38 188 ALA A N 1
ATOM 1419 C CA . ALA A 1 188 ? 10.68 24.734 14.258 1 95.38 188 ALA A CA 1
ATOM 1420 C C . ALA A 1 188 ? 10.625 24.609 15.781 1 95.38 188 ALA A C 1
ATOM 1422 O O . ALA A 1 188 ? 9.648 24.094 16.328 1 95.38 188 ALA A O 1
ATOM 1423 N N . ASP A 1 189 ? 11.609 25.031 16.406 1 92.81 189 ASP A N 1
ATOM 1424 C CA . ASP A 1 189 ? 11.672 25.203 17.844 1 92.81 189 ASP A CA 1
ATOM 1425 C C . ASP A 1 189 ? 12.812 26.141 18.25 1 92.81 189 ASP A C 1
ATOM 1427 O O . ASP A 1 189 ? 13.258 26.953 17.438 1 92.81 189 ASP A O 1
ATOM 1431 N N . ASP A 1 190 ? 13.227 26.094 19.578 1 92.5 190 ASP A N 1
ATOM 1432 C CA . ASP A 1 190 ? 14.219 27.047 20.047 1 92.5 190 ASP A CA 1
ATOM 1433 C C . ASP A 1 190 ? 15.602 26.766 19.453 1 92.5 190 ASP A C 1
ATOM 1435 O O . ASP A 1 190 ? 16.469 27.641 19.422 1 92.5 190 ASP A O 1
ATOM 1439 N N . LEU A 1 191 ? 15.812 25.578 18.922 1 94.06 191 LEU A N 1
ATOM 1440 C CA . LEU A 1 191 ? 17.125 25.188 18.422 1 94.06 191 LEU A CA 1
ATOM 1441 C C . LEU A 1 191 ? 17.125 25.109 16.906 1 94.06 191 LEU A C 1
ATOM 1443 O O . LEU A 1 191 ? 18.156 25.266 16.266 1 94.06 191 LEU A O 1
ATOM 1447 N N . PHE A 1 192 ? 15.969 24.828 16.359 1 96.62 192 PHE A N 1
ATOM 1448 C CA . PHE A 1 192 ? 15.914 24.516 14.945 1 96.62 192 PHE A CA 1
ATOM 1449 C C . PHE A 1 192 ? 15.078 25.547 14.188 1 96.62 192 PHE A C 1
ATOM 1451 O O . PHE A 1 192 ? 14.039 25.984 14.68 1 96.62 192 PHE A O 1
ATOM 1458 N N . ARG A 1 193 ? 15.57 25.906 13.039 1 97.25 193 ARG A N 1
ATOM 1459 C CA . ARG A 1 193 ? 14.805 26.672 12.062 1 97.25 193 ARG A CA 1
ATOM 1460 C C . ARG A 1 193 ? 14.273 25.781 10.953 1 97.25 193 ARG A C 1
ATOM 1462 O O . ARG A 1 193 ? 14.719 24.641 10.797 1 97.25 193 ARG A O 1
ATOM 1469 N N . TYR A 1 194 ? 13.273 26.234 10.258 1 97.56 194 TYR A N 1
ATOM 1470 C CA . TYR A 1 194 ? 12.828 25.453 9.109 1 97.56 194 TYR A CA 1
ATOM 1471 C C . TYR A 1 194 ? 12.414 26.359 7.953 1 97.56 194 TYR A C 1
ATOM 1473 O O . TYR A 1 194 ? 12.117 27.531 8.156 1 97.56 194 TYR A O 1
ATOM 1481 N N . ASP A 1 195 ? 12.414 25.938 6.773 1 97.06 195 ASP A N 1
ATOM 1482 C CA . ASP A 1 195 ? 11.852 26.516 5.562 1 97.06 195 ASP A CA 1
ATOM 1483 C C . ASP A 1 195 ? 11.141 25.469 4.719 1 97.06 195 ASP A C 1
ATOM 1485 O O . ASP A 1 195 ? 11.227 24.266 5.012 1 97.06 195 ASP A O 1
ATOM 1489 N N . LEU A 1 196 ? 10.312 25.891 3.809 1 97.75 196 LEU A N 1
ATOM 1490 C CA . LEU A 1 196 ? 9.672 25 2.838 1 97.75 196 LEU A CA 1
ATOM 1491 C C . LEU A 1 196 ? 10.453 24.969 1.53 1 97.75 196 LEU A C 1
ATOM 1493 O O . LEU A 1 196 ? 10.789 26.031 0.979 1 97.75 196 LEU A O 1
ATOM 1497 N N . ALA A 1 197 ? 10.758 23.781 1.097 1 98.19 197 ALA A N 1
ATOM 1498 C CA . ALA A 1 197 ? 11.547 23.625 -0.117 1 98.19 197 ALA A CA 1
ATOM 1499 C C . ALA A 1 197 ? 10.836 22.719 -1.126 1 98.19 197 ALA A C 1
ATOM 1501 O O . ALA A 1 197 ? 10.078 21.828 -0.744 1 98.19 197 ALA A O 1
ATOM 1502 N N . GLY A 1 198 ? 11.117 23 -2.482 1 97.69 198 GLY A N 1
ATOM 1503 C CA . GLY A 1 198 ? 10.586 22.141 -3.539 1 97.69 198 GLY A CA 1
ATOM 1504 C C . GLY A 1 198 ? 9.219 22.594 -4.023 1 97.69 198 GLY A C 1
ATOM 1505 O O . GLY A 1 198 ? 8.742 23.672 -3.662 1 97.69 198 GLY A O 1
ATOM 1506 N N . PRO A 1 199 ? 8.594 21.797 -4.902 1 97.25 199 PRO A N 1
ATOM 1507 C CA . PRO A 1 199 ? 7.281 22.141 -5.461 1 97.25 199 PRO A CA 1
ATOM 1508 C C . PRO A 1 199 ? 6.164 22.094 -4.422 1 97.25 199 PRO A C 1
ATOM 1510 O O . PRO A 1 199 ? 6.289 21.391 -3.41 1 97.25 199 PRO A O 1
ATOM 1513 N N . TRP A 1 200 ? 5.109 22.812 -4.668 1 97.06 200 TRP A N 1
ATOM 1514 C CA . TRP A 1 200 ? 3.939 22.781 -3.795 1 97.06 200 TRP A CA 1
ATOM 1515 C C . TRP A 1 200 ? 3.502 21.344 -3.508 1 97.06 200 TRP A C 1
ATOM 1517 O O . TRP A 1 200 ? 3.502 20.5 -4.402 1 97.06 200 TRP A O 1
ATOM 1527 N N . PRO A 1 201 ? 3.145 21.094 -2.254 1 96.69 201 PRO A N 1
ATOM 1528 C CA . PRO A 1 201 ? 3.039 21.984 -1.098 1 96.69 201 PRO A CA 1
ATOM 1529 C C . PRO A 1 201 ? 4.371 22.172 -0.371 1 96.69 201 PRO A C 1
ATOM 1531 O O . PRO A 1 201 ? 4.418 22.812 0.684 1 96.69 201 PRO A O 1
ATOM 1534 N N . GLY A 1 202 ? 5.379 21.641 -0.854 1 96.94 202 GLY A N 1
ATOM 1535 C CA . GLY A 1 202 ? 6.73 21.781 -0.334 1 96.94 202 GLY A CA 1
ATOM 1536 C C . GLY A 1 202 ? 7.059 20.766 0.747 1 96.94 202 GLY A C 1
ATOM 1537 O O . GLY A 1 202 ? 6.164 20.109 1.273 1 96.94 202 GLY A O 1
ATOM 1538 N N . THR A 1 203 ? 8.305 20.594 0.986 1 98.69 203 THR A N 1
ATOM 1539 C CA . THR A 1 203 ? 8.859 19.812 2.09 1 98.69 203 THR A CA 1
ATOM 1540 C C . THR A 1 203 ? 9.422 20.734 3.17 1 98.69 203 THR A C 1
ATOM 1542 O O . THR A 1 203 ? 10.242 21.609 2.883 1 98.69 203 THR A O 1
ATOM 1545 N N . ALA A 1 204 ? 8.922 20.609 4.402 1 98.75 204 ALA A N 1
ATOM 1546 C CA . ALA A 1 204 ? 9.516 21.359 5.496 1 98.75 204 ALA A CA 1
ATOM 1547 C C . ALA A 1 204 ? 10.898 20.812 5.855 1 98.75 204 ALA A C 1
ATOM 1549 O O . ALA A 1 204 ? 11.055 19.609 6.059 1 98.75 204 ALA A O 1
ATOM 1550 N N . VAL A 1 205 ? 11.867 21.656 5.879 1 98.44 205 VAL A N 1
ATOM 1551 C CA . VAL A 1 205 ? 13.234 21.281 6.219 1 98.44 205 VAL A CA 1
ATOM 1552 C C . VAL A 1 205 ? 13.656 21.984 7.512 1 98.44 205 VAL A C 1
ATOM 1554 O O . VAL A 1 205 ? 13.812 23.203 7.539 1 98.44 205 VAL A O 1
ATOM 1557 N N . ALA A 1 206 ? 13.82 21.219 8.57 1 98.25 206 ALA A N 1
ATOM 1558 C CA . ALA A 1 206 ? 14.234 21.75 9.867 1 98.25 206 ALA A CA 1
ATOM 1559 C C . ALA A 1 206 ? 15.695 21.422 10.156 1 98.25 206 ALA A C 1
ATOM 1561 O O . ALA A 1 206 ? 16.109 20.266 10.023 1 98.25 206 ALA A O 1
ATOM 1562 N N . ARG A 1 207 ? 16.453 22.359 10.508 1 97.25 207 ARG A N 1
ATOM 1563 C CA . ARG A 1 207 ? 17.891 22.156 10.734 1 97.25 207 ARG A CA 1
ATOM 1564 C C . ARG A 1 207 ? 18.438 23.219 11.695 1 97.25 207 ARG A C 1
ATOM 1566 O O . ARG A 1 207 ? 17.766 24.203 11.992 1 97.25 207 ARG A O 1
ATOM 1573 N N . ILE A 1 208 ? 19.594 22.906 12.219 1 94 208 ILE A N 1
ATOM 1574 C CA . ILE A 1 208 ? 20.328 23.875 13.023 1 94 208 ILE A CA 1
ATOM 1575 C C . ILE A 1 208 ? 21.156 24.781 12.109 1 94 208 ILE A C 1
ATOM 1577 O O . ILE A 1 208 ? 21.734 24.312 11.133 1 94 208 ILE A O 1
ATOM 1581 N N . ALA A 1 209 ? 21.141 26.031 12.461 1 86.81 209 ALA A N 1
ATOM 1582 C CA . ALA A 1 209 ? 21.922 26.984 11.664 1 86.81 209 ALA A CA 1
ATOM 1583 C C . ALA A 1 209 ? 23.406 26.703 11.773 1 86.81 209 ALA A C 1
ATOM 1585 O O . ALA A 1 209 ? 23.906 26.328 12.844 1 86.81 209 ALA A O 1
ATOM 1586 N N . GLY A 1 210 ? 24.094 26.844 10.703 1 86.56 210 GLY A N 1
ATOM 1587 C CA . GLY A 1 210 ? 25.547 26.828 10.711 1 86.56 210 GLY A CA 1
ATOM 1588 C C . GLY A 1 210 ? 26.125 25.453 10.43 1 86.56 210 GLY A C 1
ATOM 1589 O O . GLY A 1 210 ? 27.344 25.281 10.352 1 86.56 210 GLY A O 1
ATOM 1590 N N . ILE A 1 211 ? 25.312 24.453 10.312 1 87.31 211 ILE A N 1
ATOM 1591 C CA . ILE A 1 211 ? 25.797 23.125 9.984 1 87.31 211 ILE A CA 1
ATOM 1592 C C . ILE A 1 211 ? 25.516 22.812 8.523 1 87.31 211 ILE A C 1
ATOM 1594 O O . ILE A 1 211 ? 24.359 22.781 8.102 1 87.31 211 ILE A O 1
ATOM 1598 N N . ASP A 1 212 ? 26.516 22.547 7.762 1 86.19 212 ASP A N 1
ATOM 1599 C CA . ASP A 1 212 ? 26.391 22.328 6.324 1 86.19 212 ASP A CA 1
ATOM 1600 C C . ASP A 1 212 ? 26.109 20.875 6.004 1 86.19 212 ASP A C 1
ATOM 1602 O O . ASP A 1 212 ? 25.328 20.562 5.094 1 86.19 212 ASP A O 1
ATOM 1606 N N . THR A 1 213 ? 26.828 19.984 6.789 1 94.25 213 THR A N 1
ATOM 1607 C CA . THR A 1 213 ? 26.688 18.562 6.543 1 94.25 213 THR A CA 1
ATOM 1608 C C . THR A 1 213 ? 26.141 17.859 7.781 1 94.25 213 THR A C 1
ATOM 1610 O O . THR A 1 213 ? 26.859 17.656 8.758 1 94.25 213 THR A O 1
ATOM 1613 N N . PRO A 1 214 ? 24.891 17.438 7.68 1 96.94 214 PRO A N 1
ATOM 1614 C CA . PRO A 1 214 ? 24.328 16.766 8.844 1 96.94 214 PRO A CA 1
ATOM 1615 C C . PRO A 1 214 ? 24.859 15.336 9 1 96.94 214 PRO A C 1
ATOM 1617 O O . PRO A 1 214 ? 25.172 14.68 8.008 1 96.94 214 PRO A O 1
ATOM 1620 N N . ASP A 1 215 ? 24.922 14.883 10.242 1 98 215 ASP A N 1
ATOM 1621 C CA . ASP A 1 215 ? 25.25 13.492 10.516 1 98 215 ASP A CA 1
ATOM 1622 C C . ASP A 1 215 ? 24.141 12.555 10.039 1 98 215 ASP A C 1
ATOM 1624 O O . ASP A 1 215 ? 24.406 11.406 9.672 1 98 215 ASP A O 1
ATOM 1628 N N . CYS A 1 216 ? 22.922 13.062 10.078 1 98.44 216 CYS A N 1
ATOM 1629 C CA . CYS A 1 216 ? 21.766 12.234 9.711 1 98.44 216 CYS A CA 1
ATOM 1630 C C . CYS A 1 216 ? 20.688 13.07 9.055 1 98.44 216 CYS A C 1
ATOM 1632 O O . CYS A 1 216 ? 20.375 14.172 9.516 1 98.44 216 CYS A O 1
ATOM 1634 N N . VAL A 1 217 ? 20.156 12.625 7.996 1 98.62 217 VAL A N 1
ATOM 1635 C CA . VAL A 1 217 ? 18.938 13.133 7.402 1 98.62 217 VAL A CA 1
ATOM 1636 C C . VAL A 1 217 ? 17.75 12.281 7.859 1 98.62 217 VAL A C 1
ATOM 1638 O O . VAL A 1 217 ? 17.719 11.07 7.629 1 98.62 217 VAL A O 1
ATOM 1641 N N . LEU A 1 218 ? 16.828 12.898 8.562 1 98.88 218 LEU A N 1
ATOM 1642 C CA . LEU A 1 218 ? 15.578 12.273 8.984 1 98.88 218 LEU A CA 1
ATOM 1643 C C . LEU A 1 218 ? 14.422 12.68 8.078 1 98.88 218 LEU A C 1
ATOM 1645 O O . LEU A 1 218 ? 14.266 13.867 7.762 1 98.88 218 LEU A O 1
ATOM 1649 N N . ILE A 1 219 ? 13.641 11.742 7.594 1 98.94 219 ILE A N 1
ATOM 1650 C CA . ILE A 1 219 ? 12.469 12.016 6.766 1 98.94 219 ILE A CA 1
ATOM 1651 C C . ILE A 1 219 ? 11.227 11.398 7.406 1 98.94 219 ILE A C 1
ATOM 1653 O O . ILE A 1 219 ? 11.211 10.211 7.73 1 98.94 219 ILE A O 1
ATOM 1657 N N . THR A 1 220 ? 10.195 12.148 7.668 1 98.88 220 THR A N 1
ATOM 1658 C CA . THR A 1 220 ? 8.977 11.648 8.305 1 98.88 220 THR A CA 1
ATOM 1659 C C . THR A 1 220 ? 7.742 12.297 7.691 1 98.88 220 THR A C 1
ATOM 1661 O O . THR A 1 220 ? 7.82 13.398 7.141 1 98.88 220 THR A O 1
ATOM 1664 N N . PRO A 1 221 ? 6.559 11.602 7.773 1 98.38 221 PRO A N 1
ATOM 1665 C CA . PRO A 1 221 ? 5.312 12.344 7.562 1 98.38 221 PRO A CA 1
ATOM 1666 C C . PRO A 1 221 ? 5.004 13.32 8.695 1 98.38 221 PRO A C 1
ATOM 1668 O O . PRO A 1 221 ? 5.746 13.375 9.68 1 98.38 221 PRO A O 1
ATOM 1671 N N . GLY A 1 222 ? 3.955 14.062 8.492 1 98.25 222 GLY A N 1
ATOM 1672 C CA . GLY A 1 222 ? 3.643 15.148 9.406 1 98.25 222 GLY A CA 1
ATOM 1673 C C . GLY A 1 222 ? 3.379 14.68 10.82 1 98.25 222 GLY A C 1
ATOM 1674 O O . GLY A 1 222 ? 3.768 15.344 11.781 1 98.25 222 GLY A O 1
ATOM 1675 N N . GLY A 1 223 ? 2.785 13.555 10.961 1 97.56 223 GLY A N 1
ATOM 1676 C CA . GLY A 1 223 ? 2.387 13.047 12.266 1 97.56 223 GLY A CA 1
ATOM 1677 C C . GLY A 1 223 ? 3.562 12.656 13.141 1 97.56 223 GLY A C 1
ATOM 1678 O O . GLY A 1 223 ? 3.424 12.531 14.359 1 97.56 223 GLY A O 1
ATOM 1679 N N . VAL A 1 224 ? 4.727 12.461 12.578 1 98.12 224 VAL A N 1
ATOM 1680 C CA . VAL A 1 224 ? 5.898 11.984 13.305 1 98.12 224 VAL A CA 1
ATOM 1681 C C . VAL A 1 224 ? 6.867 13.141 13.531 1 98.12 224 VAL A C 1
ATOM 1683 O O . VAL A 1 224 ? 7.895 12.977 14.195 1 98.12 224 VAL A O 1
ATOM 1686 N N . ALA A 1 225 ? 6.574 14.32 13.055 1 98.25 225 ALA A N 1
ATOM 1687 C CA . ALA A 1 225 ? 7.5 15.445 13.016 1 98.25 225 ALA A CA 1
ATOM 1688 C C . ALA A 1 225 ? 7.914 15.867 14.422 1 98.25 225 ALA A C 1
ATOM 1690 O O . ALA A 1 225 ? 9.102 16.078 14.688 1 98.25 225 ALA A O 1
ATOM 1691 N N . GLU A 1 226 ? 6.984 15.961 15.344 1 97.5 226 GLU A N 1
ATOM 1692 C CA . GLU A 1 226 ? 7.301 16.406 16.703 1 97.5 226 GLU A CA 1
ATOM 1693 C C . GLU A 1 226 ? 8.234 15.414 17.391 1 97.5 226 GLU A C 1
ATOM 1695 O O . GLU A 1 226 ? 9.188 15.812 18.078 1 97.5 226 GLU A O 1
ATOM 1700 N N . ARG A 1 227 ? 7.961 14.125 17.281 1 97.94 227 ARG A N 1
ATOM 1701 C CA . ARG A 1 227 ? 8.82 13.102 17.875 1 97.94 227 ARG A CA 1
ATOM 1702 C C . ARG A 1 227 ? 10.211 13.125 17.25 1 97.94 227 ARG A C 1
ATOM 1704 O O . ARG A 1 227 ? 11.203 12.875 17.938 1 97.94 227 ARG A O 1
ATOM 1711 N N . ALA A 1 228 ? 10.273 13.422 15.977 1 98.62 228 ALA A N 1
ATOM 1712 C CA . ALA A 1 228 ? 11.562 13.555 15.297 1 98.62 228 ALA A CA 1
ATOM 1713 C C . ALA A 1 228 ? 12.352 14.742 15.844 1 98.62 228 ALA A C 1
ATOM 1715 O O . ALA A 1 228 ? 13.555 14.641 16.078 1 98.62 228 ALA A O 1
ATOM 1716 N N . LEU A 1 229 ? 11.688 15.891 16.062 1 98.19 229 LEU A N 1
ATOM 1717 C CA . LEU A 1 229 ? 12.336 17.078 16.609 1 98.19 229 LEU A CA 1
ATOM 1718 C C . LEU A 1 229 ? 12.883 16.781 18 1 98.19 229 LEU A C 1
ATOM 1720 O O . LEU A 1 229 ? 14 17.203 18.328 1 98.19 229 LEU A O 1
ATOM 1724 N N . VAL A 1 230 ? 12.094 16.078 18.797 1 98.19 230 VAL A N 1
ATOM 1725 C CA . VAL A 1 230 ? 12.516 15.703 20.141 1 98.19 230 VAL A CA 1
ATOM 1726 C C . VAL A 1 230 ? 13.773 14.836 20.062 1 98.19 230 VAL A C 1
ATOM 1728 O O . VAL A 1 230 ? 14.742 15.062 20.781 1 98.19 230 VAL A O 1
ATOM 1731 N N . ALA A 1 231 ? 13.742 13.852 19.203 1 98.62 231 ALA A N 1
ATOM 1732 C CA . ALA A 1 231 ? 14.883 12.961 19.016 1 98.62 231 ALA A CA 1
ATOM 1733 C C . ALA A 1 231 ? 16.125 13.742 18.578 1 98.62 231 ALA A C 1
ATOM 1735 O O . ALA A 1 231 ? 17.219 13.516 19.078 1 98.62 231 ALA A O 1
ATOM 1736 N N . MET A 1 232 ? 15.953 14.672 17.672 1 98.12 232 MET A N 1
ATOM 1737 C CA . MET A 1 232 ? 17.047 15.492 17.141 1 98.12 232 MET A CA 1
ATOM 1738 C C . MET A 1 232 ? 17.688 16.312 18.25 1 98.12 232 MET A C 1
ATOM 1740 O O . MET A 1 232 ? 18.906 16.438 18.312 1 98.12 232 MET A O 1
ATOM 1744 N N . ARG A 1 233 ? 16.875 16.891 19.047 1 97.44 233 ARG A N 1
ATOM 1745 C CA . ARG A 1 233 ? 17.359 17.688 20.172 1 97.44 233 ARG A CA 1
ATOM 1746 C C . ARG A 1 233 ? 18.203 16.859 21.125 1 97.44 233 ARG A C 1
ATOM 1748 O O . ARG A 1 233 ? 19.312 17.25 21.5 1 97.44 233 ARG A O 1
ATOM 1755 N N . GLU A 1 234 ? 17.609 15.719 21.422 1 97.75 234 GLU A N 1
ATOM 1756 C CA . GLU A 1 234 ? 18.328 14.812 22.328 1 97.75 234 GLU A CA 1
ATOM 1757 C C . GLU A 1 234 ? 19.672 14.406 21.75 1 97.75 234 GLU A C 1
ATOM 1759 O O . GLU A 1 234 ? 20.688 14.422 22.438 1 97.75 234 GLU A O 1
ATOM 1764 N N . LEU A 1 235 ? 19.719 14.031 20.516 1 98 235 LEU A N 1
ATOM 1765 C CA . LEU A 1 235 ? 20.938 13.602 19.828 1 98 235 LEU A CA 1
ATOM 1766 C C . LEU A 1 235 ? 21.969 14.719 19.797 1 98 235 LEU A C 1
ATOM 1768 O O . LEU A 1 235 ? 23.156 14.484 20.047 1 98 235 LEU A O 1
ATOM 1772 N N . LEU A 1 236 ? 21.516 15.93 19.531 1 96.5 236 LEU A N 1
ATOM 1773 C CA . LEU A 1 236 ? 22.406 17.078 19.453 1 96.5 236 LEU A CA 1
ATOM 1774 C C . LEU A 1 236 ? 23.016 17.391 20.812 1 96.5 236 LEU A C 1
ATOM 1776 O O . LEU A 1 236 ? 24.234 17.531 20.938 1 96.5 236 LEU A O 1
ATOM 1780 N N . ILE A 1 237 ? 22.203 17.422 21.828 1 96.38 237 ILE A N 1
ATOM 1781 C CA . ILE A 1 237 ? 22.609 17.891 23.156 1 96.38 237 ILE A CA 1
ATOM 1782 C C . ILE A 1 237 ? 23.438 16.797 23.844 1 96.38 237 ILE A C 1
ATOM 1784 O O . ILE A 1 237 ? 24.469 17.094 24.453 1 96.38 237 ILE A O 1
ATOM 1788 N N . SER A 1 238 ? 23.016 15.547 23.688 1 96.94 238 SER A N 1
ATOM 1789 C CA . SER A 1 238 ? 23.594 14.477 24.484 1 96.94 238 SER A CA 1
ATOM 1790 C C . SER A 1 238 ? 24.75 13.812 23.734 1 96.94 238 SER A C 1
ATOM 1792 O O . SER A 1 238 ? 25.641 13.227 24.359 1 96.94 238 SER A O 1
ATOM 1794 N N . ARG A 1 239 ? 24.781 13.875 22.406 1 96.69 239 ARG A N 1
ATOM 1795 C CA . ARG A 1 239 ? 25.734 13.062 21.656 1 96.69 239 ARG A CA 1
ATOM 1796 C C . ARG A 1 239 ? 26.453 13.883 20.594 1 96.69 239 ARG A C 1
ATOM 1798 O O . ARG A 1 239 ? 27.312 13.375 19.891 1 96.69 239 ARG A O 1
ATOM 1805 N N . GLU A 1 240 ? 26.094 15.148 20.406 1 96.25 240 GLU A N 1
ATOM 1806 C CA . GLU A 1 240 ? 26.641 16.031 19.391 1 96.25 240 GLU A CA 1
ATOM 1807 C C . GLU A 1 240 ? 26.422 15.477 17.984 1 96.25 240 GLU A C 1
ATOM 1809 O O . GLU A 1 240 ? 27.312 15.562 17.141 1 96.25 240 GLU A O 1
ATOM 1814 N N . ILE A 1 241 ? 25.359 14.773 17.812 1 97.62 241 ILE A N 1
ATOM 1815 C CA . ILE A 1 241 ? 24.938 14.289 16.5 1 97.62 241 ILE A CA 1
ATOM 1816 C C . ILE A 1 241 ? 23.938 15.266 15.898 1 97.62 241 ILE A C 1
ATOM 1818 O O . ILE A 1 241 ? 22.859 15.5 16.453 1 97.62 241 ILE A O 1
ATOM 1822 N N . SER A 1 242 ? 24.281 15.844 14.797 1 97.5 242 SER A N 1
ATOM 1823 C CA . SER A 1 242 ? 23.422 16.828 14.117 1 97.5 242 SER A CA 1
ATOM 1824 C C . SER A 1 242 ? 22.531 16.156 13.078 1 97.5 242 SER A C 1
ATOM 1826 O O . SER A 1 242 ? 23.016 15.383 12.242 1 97.5 242 SER A O 1
ATOM 1828 N N . CYS A 1 243 ? 21.266 16.438 13.125 1 98.19 243 CYS A N 1
ATOM 1829 C CA . CYS A 1 243 ? 20.312 15.906 12.156 1 98.19 243 CYS A CA 1
ATOM 1830 C C . CYS A 1 243 ? 19.594 17.031 11.43 1 98.19 243 CYS A C 1
ATOM 1832 O O . CYS A 1 243 ? 19.5 18.141 11.953 1 98.19 243 CYS A O 1
ATOM 1834 N N . GLU A 1 244 ? 19.188 16.812 10.234 1 98.44 244 GLU A N 1
ATOM 1835 C CA . GLU A 1 244 ? 18.188 17.594 9.508 1 98.44 244 GLU A CA 1
ATOM 1836 C C . GLU A 1 244 ? 16.906 16.797 9.305 1 98.44 244 GLU A C 1
ATOM 1838 O O . GLU A 1 244 ? 16.953 15.602 9.016 1 98.44 244 GLU A O 1
ATOM 1843 N N . LEU A 1 245 ? 15.789 17.5 9.508 1 98.81 245 LEU A N 1
ATOM 1844 C CA . LEU A 1 245 ? 14.492 16.844 9.391 1 98.81 245 LEU A CA 1
ATOM 1845 C C . LEU A 1 245 ? 13.758 17.312 8.141 1 98.81 245 LEU A C 1
ATOM 1847 O O . LEU A 1 245 ? 13.625 18.516 7.906 1 98.81 245 LEU A O 1
ATOM 1851 N N . TYR A 1 246 ? 13.297 16.391 7.305 1 98.88 246 TYR A N 1
ATOM 1852 C CA . TYR A 1 246 ? 12.492 16.641 6.113 1 98.88 246 TYR A CA 1
ATOM 1853 C C . TYR A 1 246 ? 11.078 16.094 6.285 1 98.88 246 TYR A C 1
ATOM 1855 O O . TYR A 1 246 ? 10.891 14.906 6.543 1 98.88 246 TYR A O 1
ATOM 1863 N N . VAL A 1 247 ? 10.062 16.969 6.148 1 98.88 247 VAL A N 1
ATOM 1864 C CA . VAL A 1 247 ? 8.664 16.609 6.332 1 98.88 247 VAL A CA 1
ATOM 1865 C C . VAL A 1 247 ? 7.863 17 5.09 1 98.88 247 VAL A C 1
ATOM 1867 O O . VAL A 1 247 ? 7.348 18.125 5.004 1 98.88 247 VAL A O 1
ATOM 1870 N N . PRO A 1 248 ? 7.723 16.109 4.125 1 98.75 248 PRO A N 1
ATOM 1871 C CA . PRO A 1 248 ? 6.863 16.406 2.975 1 98.75 248 PRO A CA 1
ATOM 1872 C C . PRO A 1 248 ? 5.375 16.344 3.32 1 98.75 248 PRO A C 1
ATOM 1874 O O . PRO A 1 248 ? 4.961 15.523 4.145 1 98.75 248 PRO A O 1
ATOM 1877 N N . ALA A 1 249 ? 4.602 17.172 2.688 1 98.06 249 ALA A N 1
ATOM 1878 C CA . ALA A 1 249 ? 3.154 17.125 2.861 1 98.06 249 ALA A CA 1
ATOM 1879 C C . ALA A 1 249 ? 2.518 16.156 1.865 1 98.06 249 ALA A C 1
ATOM 1881 O O . ALA A 1 249 ? 1.49 15.539 2.158 1 98.06 249 ALA A O 1
ATOM 1882 N N . ARG A 1 250 ? 3.09 16.094 0.693 1 98.5 250 ARG A N 1
ATOM 1883 C CA . ARG A 1 250 ? 2.607 15.156 -0.317 1 98.5 250 ARG A CA 1
ATOM 1884 C C . ARG A 1 250 ? 3.312 13.812 -0.198 1 98.5 250 ARG A C 1
ATOM 1886 O O . ARG A 1 250 ? 4.543 13.742 -0.262 1 98.5 250 ARG A O 1
ATOM 1893 N N . LEU A 1 251 ? 2.525 12.75 -0.114 1 98.56 251 LEU A N 1
ATOM 1894 C CA . LEU A 1 251 ? 3.115 11.438 0.141 1 98.56 251 LEU A CA 1
ATOM 1895 C C . LEU A 1 251 ? 3.123 10.586 -1.126 1 98.56 251 LEU A C 1
ATOM 1897 O O . LEU A 1 251 ? 4.055 9.812 -1.353 1 98.56 251 LEU A O 1
ATOM 1901 N N . ASP A 1 252 ? 2.121 10.633 -1.992 1 97.25 252 ASP A N 1
ATOM 1902 C CA . ASP A 1 252 ? 2.018 9.773 -3.166 1 97.25 252 ASP A CA 1
ATOM 1903 C C . ASP A 1 252 ? 3.072 10.133 -4.211 1 97.25 252 ASP A C 1
ATOM 1905 O O . ASP A 1 252 ? 3.459 9.297 -5.027 1 97.25 252 ASP A O 1
ATOM 1909 N N . ALA A 1 253 ? 3.547 11.32 -4.211 1 95.44 253 ALA A N 1
ATOM 1910 C CA . ALA A 1 253 ? 4.559 11.844 -5.125 1 95.44 253 ALA A CA 1
ATOM 1911 C C . ALA A 1 253 ? 5.531 12.766 -4.395 1 95.44 253 ALA A C 1
ATOM 1913 O O . ALA A 1 253 ? 5.648 13.945 -4.734 1 95.44 253 ALA A O 1
ATOM 1914 N N . THR A 1 254 ? 6.18 12.188 -3.482 1 97.81 254 THR A N 1
ATOM 1915 C CA . THR A 1 254 ? 7.129 12.961 -2.691 1 97.81 254 THR A CA 1
ATOM 1916 C C . THR A 1 254 ? 8.266 13.477 -3.566 1 97.81 254 THR A C 1
ATOM 1918 O O . THR A 1 254 ? 8.922 12.703 -4.27 1 97.81 254 THR A O 1
ATOM 1921 N N . ALA A 1 255 ? 8.484 14.773 -3.521 1 98 255 ALA A N 1
ATOM 1922 C CA . ALA A 1 255 ? 9.57 15.375 -4.285 1 98 255 ALA A CA 1
ATOM 1923 C C . ALA A 1 255 ? 10.93 14.992 -3.709 1 98 255 ALA A C 1
ATOM 1925 O O . ALA A 1 255 ? 11.156 15.102 -2.502 1 98 255 ALA A O 1
ATOM 1926 N N . LEU A 1 256 ? 11.828 14.609 -4.523 1 98.31 256 LEU A N 1
ATOM 1927 C CA . LEU A 1 256 ? 13.156 14.188 -4.078 1 98.31 256 LEU A CA 1
ATOM 1928 C C . LEU A 1 256 ? 14.125 15.367 -4.051 1 98.31 256 LEU A C 1
ATOM 1930 O O . LEU A 1 256 ? 15.086 15.367 -3.281 1 98.31 256 LEU A O 1
ATOM 1934 N N . GLU A 1 257 ? 13.844 16.312 -4.809 1 97.94 257 GLU A N 1
ATOM 1935 C CA . GLU A 1 257 ? 14.781 17.406 -5.082 1 97.94 257 GLU A CA 1
ATOM 1936 C C . GLU A 1 257 ? 15.242 18.078 -3.791 1 97.94 257 GLU A C 1
ATOM 1938 O O . GLU A 1 257 ? 16.438 18.344 -3.611 1 97.94 257 GLU A O 1
ATOM 1943 N N . PRO A 1 258 ? 14.328 18.328 -2.883 1 98 258 PRO A N 1
ATOM 1944 C CA . PRO A 1 258 ? 14.758 19 -1.652 1 98 258 PRO A CA 1
ATOM 1945 C C . PRO A 1 258 ? 15.641 18.094 -0.777 1 98 258 PRO A C 1
ATOM 1947 O O . PRO A 1 258 ? 16.406 18.594 0.046 1 98 258 PRO A O 1
ATOM 1950 N N . ILE A 1 259 ? 15.562 16.828 -0.923 1 98.5 259 ILE A N 1
ATOM 1951 C CA . ILE A 1 259 ? 16.141 15.867 0.002 1 98.5 259 ILE A CA 1
ATOM 1952 C C . ILE A 1 259 ? 17.531 15.453 -0.482 1 98.5 259 ILE A C 1
ATOM 1954 O O . ILE A 1 259 ? 18.438 15.227 0.326 1 98.5 259 ILE A O 1
ATOM 1958 N N . LEU A 1 260 ? 17.75 15.43 -1.778 1 98.62 260 LEU A N 1
ATOM 1959 C CA . LEU A 1 260 ? 18.891 14.773 -2.42 1 98.62 260 LEU A CA 1
ATOM 1960 C C . LEU A 1 260 ? 20.203 15.414 -1.993 1 98.62 260 LEU A C 1
ATOM 1962 O O . LEU A 1 260 ? 21.141 14.719 -1.617 1 98.62 260 LEU A O 1
ATOM 1966 N N . PRO A 1 261 ? 20.344 16.766 -1.964 1 97.81 261 PRO A N 1
ATOM 1967 C CA . PRO A 1 261 ? 21.641 17.375 -1.639 1 97.81 261 PRO A CA 1
ATOM 1968 C C . PRO A 1 261 ? 22.141 16.984 -0.244 1 97.81 261 PRO A C 1
ATOM 1970 O O . PRO A 1 261 ? 23.297 16.578 -0.082 1 97.81 261 PRO A O 1
ATOM 1973 N N . ALA A 1 262 ? 21.312 17.047 0.759 1 97.69 262 ALA A N 1
ATOM 1974 C CA . ALA A 1 262 ? 21.719 16.719 2.123 1 97.69 262 ALA A CA 1
ATOM 1975 C C . ALA A 1 262 ? 21.906 15.211 2.287 1 97.69 262 ALA A C 1
ATOM 1977 O O . ALA A 1 262 ? 22.844 14.773 2.975 1 97.69 262 ALA A O 1
ATOM 1978 N N . ALA A 1 263 ? 21.031 14.438 1.66 1 98.38 263 ALA A N 1
ATOM 1979 C CA . ALA A 1 263 ? 21.094 12.984 1.772 1 98.38 263 ALA A CA 1
ATOM 1980 C C . ALA A 1 263 ? 22.406 12.453 1.181 1 98.38 263 ALA A C 1
ATOM 1982 O O . ALA A 1 263 ? 22.984 11.492 1.694 1 98.38 263 ALA A O 1
ATOM 1983 N N . ALA A 1 264 ? 22.891 13.078 0.137 1 98.12 264 ALA A N 1
ATOM 1984 C CA . ALA A 1 264 ? 24.109 12.648 -0.54 1 98.12 264 ALA A CA 1
ATOM 1985 C C . ALA A 1 264 ? 25.328 12.852 0.348 1 98.12 264 ALA A C 1
ATOM 1987 O O . ALA A 1 264 ? 26.328 12.125 0.226 1 98.12 264 ALA A O 1
ATOM 1988 N N . ARG A 1 265 ? 25.266 13.797 1.258 1 96.81 265 ARG A N 1
ATOM 1989 C CA . ARG A 1 265 ? 26.438 14.18 2.031 1 96.81 265 ARG A CA 1
ATOM 1990 C C . ARG A 1 265 ? 26.344 13.672 3.467 1 96.81 265 ARG A C 1
ATOM 1992 O O . ARG A 1 265 ? 27.359 13.57 4.164 1 96.81 265 ARG A O 1
ATOM 1999 N N . ALA A 1 266 ? 25.156 13.328 3.879 1 97.12 266 ALA A N 1
ATOM 2000 C CA . ALA A 1 266 ? 24.922 12.953 5.27 1 97.12 266 ALA A CA 1
ATOM 2001 C C . ALA A 1 266 ? 25.578 11.617 5.602 1 97.12 266 ALA A C 1
ATOM 2003 O O . ALA A 1 266 ? 25.859 10.812 4.707 1 97.12 266 ALA A O 1
ATOM 2004 N N . GLY A 1 267 ? 25.844 11.422 6.855 1 96 267 GLY A N 1
ATOM 2005 C CA . GLY A 1 267 ? 26.375 10.156 7.312 1 96 267 GLY A CA 1
ATOM 2006 C C . GLY A 1 267 ? 25.391 9.016 7.211 1 96 267 GLY A C 1
ATOM 2007 O O . GLY A 1 267 ? 25.781 7.852 7.074 1 96 267 GLY A O 1
ATOM 2008 N N . GLN A 1 268 ? 24.188 9.344 7.375 1 98.25 268 GLN A N 1
ATOM 2009 C CA . GLN A 1 268 ? 23.125 8.344 7.277 1 98.25 268 GLN A CA 1
ATOM 2010 C C . GLN A 1 268 ? 21.797 8.992 6.934 1 98.25 268 GLN A C 1
ATOM 2012 O O . GLN A 1 268 ? 21.609 10.195 7.156 1 98.25 268 GLN A O 1
ATOM 2017 N N . VAL A 1 269 ? 20.859 8.25 6.34 1 98.75 269 VAL A N 1
ATOM 2018 C CA . VAL A 1 269 ? 19.484 8.641 6.047 1 98.75 269 VAL A CA 1
ATOM 2019 C C . VAL A 1 269 ? 18.516 7.668 6.723 1 98.75 269 VAL A C 1
ATOM 2021 O O . VAL A 1 269 ? 18.641 6.449 6.57 1 98.75 269 VAL A O 1
ATOM 2024 N N . VAL A 1 270 ? 17.578 8.172 7.5 1 98.88 270 VAL A N 1
ATOM 2025 C CA . VAL A 1 270 ? 16.578 7.383 8.211 1 98.88 270 VAL A CA 1
ATOM 2026 C C . VAL A 1 270 ? 15.18 7.902 7.883 1 98.88 270 VAL A C 1
ATOM 2028 O O . VAL A 1 270 ? 14.906 9.094 8.016 1 98.88 270 VAL A O 1
ATOM 2031 N N . ILE A 1 271 ? 14.312 7.082 7.383 1 98.94 271 ILE A N 1
ATOM 2032 C CA . ILE A 1 271 ? 12.914 7.41 7.145 1 98.94 271 ILE A CA 1
ATOM 2033 C C . ILE A 1 271 ? 12.039 6.738 8.203 1 98.94 271 ILE A C 1
ATOM 2035 O O . ILE A 1 271 ? 12.148 5.531 8.43 1 98.94 271 ILE A O 1
ATOM 2039 N N . VAL A 1 272 ? 11.164 7.52 8.859 1 98.81 272 VAL A N 1
ATOM 2040 C CA . VAL A 1 272 ? 10.383 7.027 9.984 1 98.81 272 VAL A CA 1
ATOM 2041 C C . VAL A 1 272 ? 8.891 7.23 9.703 1 98.81 272 VAL A C 1
ATOM 2043 O O . VAL A 1 272 ? 8.477 8.312 9.289 1 98.81 272 VAL A O 1
ATOM 2046 N N . GLU A 1 273 ? 8.078 6.25 9.898 1 97.88 273 GLU A N 1
ATOM 2047 C CA . GLU A 1 273 ? 6.625 6.398 9.836 1 97.88 273 GLU A CA 1
ATOM 2048 C C . GLU A 1 273 ? 5.934 5.508 10.859 1 97.88 273 GLU A C 1
ATOM 2050 O O . GLU A 1 273 ? 6.543 4.578 11.398 1 97.88 273 GLU A O 1
ATOM 2055 N N . ASP A 1 274 ? 4.672 5.738 11.133 1 96.31 274 ASP A N 1
ATOM 2056 C CA . ASP A 1 274 ? 3.926 5.039 12.18 1 96.31 274 ASP A CA 1
ATOM 2057 C C . ASP A 1 274 ? 3.188 3.832 11.609 1 96.31 274 ASP A C 1
ATOM 2059 O O . ASP A 1 274 ? 2.586 3.055 12.352 1 96.31 274 ASP A O 1
ATOM 2063 N N . GLY A 1 275 ? 3.191 3.67 10.367 1 96.69 275 GLY A N 1
ATOM 2064 C CA . GLY A 1 275 ? 2.58 2.482 9.789 1 96.69 275 GLY A CA 1
ATOM 2065 C C . GLY A 1 275 ? 3.439 1.239 9.938 1 96.69 275 GLY A C 1
ATOM 2066 O O . GLY A 1 275 ? 4.652 1.337 10.141 1 96.69 275 GLY A O 1
ATOM 2067 N N . THR A 1 276 ? 2.832 0.061 9.883 1 97.44 276 THR A N 1
ATOM 2068 C CA . THR A 1 276 ? 3.57 -1.195 9.938 1 97.44 276 THR A CA 1
ATOM 2069 C C . THR A 1 276 ? 4.332 -1.433 8.633 1 97.44 276 THR A C 1
ATOM 2071 O O . THR A 1 276 ? 3.906 -0.981 7.566 1 97.44 276 THR A O 1
ATOM 2074 N N . ALA A 1 277 ? 5.418 -2.127 8.75 1 97 277 ALA A N 1
ATOM 2075 C CA . ALA A 1 277 ? 6.281 -2.4 7.602 1 97 277 ALA A CA 1
ATOM 2076 C C . ALA A 1 277 ? 5.539 -3.203 6.539 1 97 277 ALA A C 1
ATOM 2078 O O . ALA A 1 277 ? 4.559 -3.889 6.84 1 97 277 ALA A O 1
ATOM 2079 N N . GLY A 1 278 ? 6.039 -3.098 5.234 1 96.5 278 GLY A N 1
ATOM 2080 C CA . GLY A 1 278 ? 5.465 -3.781 4.086 1 96.5 278 GLY A CA 1
ATOM 2081 C C . GLY A 1 278 ? 4.703 -2.854 3.158 1 96.5 278 GLY A C 1
ATOM 2082 O O . GLY A 1 278 ? 3.551 -2.512 3.424 1 96.5 278 GLY A O 1
ATOM 2083 N N . GLY A 1 279 ? 5.293 -2.521 2.031 1 96.5 279 GLY A N 1
ATOM 2084 C CA . GLY A 1 279 ? 4.652 -1.671 1.042 1 96.5 279 GLY A CA 1
ATOM 2085 C C . GLY A 1 279 ? 4.414 -0.256 1.536 1 96.5 279 GLY A C 1
ATOM 2086 O O . GLY A 1 279 ? 3.367 0.335 1.266 1 96.5 279 GLY A O 1
ATOM 2087 N N . THR A 1 280 ? 5.289 0.282 2.303 1 97.5 280 THR A N 1
ATOM 2088 C CA . THR A 1 280 ? 5.07 1.571 2.953 1 97.5 280 THR A CA 1
ATOM 2089 C C . THR A 1 280 ? 5.605 2.709 2.088 1 97.5 280 THR A C 1
ATOM 2091 O O . THR A 1 280 ? 6.34 2.473 1.124 1 97.5 280 THR A O 1
ATOM 2094 N N . TRP A 1 281 ? 5.117 3.893 2.42 1 98.5 281 TRP A N 1
ATOM 2095 C CA . TRP A 1 281 ? 5.684 5.121 1.871 1 98.5 281 TRP A CA 1
ATOM 2096 C C . TRP A 1 281 ? 7.191 5.164 2.082 1 98.5 281 TRP A C 1
ATOM 2098 O O . TRP A 1 281 ? 7.945 5.484 1.157 1 98.5 281 TRP A O 1
ATOM 2108 N N . ALA A 1 282 ? 7.66 4.809 3.238 1 98.69 282 ALA A N 1
ATOM 2109 C CA . ALA A 1 282 ? 9.07 4.871 3.611 1 98.69 282 ALA A CA 1
ATOM 2110 C C . ALA A 1 282 ? 9.906 3.93 2.748 1 98.69 282 ALA A C 1
ATOM 2112 O O . ALA A 1 282 ? 10.977 4.309 2.26 1 98.69 282 ALA A O 1
ATOM 2113 N N . ALA A 1 283 ? 9.406 2.742 2.582 1 98.25 283 ALA A N 1
ATOM 2114 C CA . ALA A 1 283 ? 10.148 1.771 1.782 1 98.25 283 ALA A CA 1
ATOM 2115 C C . ALA A 1 283 ? 10.258 2.225 0.329 1 98.25 283 ALA A C 1
ATOM 2117 O O . ALA A 1 283 ? 11.305 2.061 -0.304 1 98.25 283 ALA A O 1
ATOM 2118 N N . ASP A 1 284 ? 9.172 2.736 -0.182 1 98.44 284 ASP A N 1
ATOM 2119 C CA . ASP A 1 284 ? 9.172 3.26 -1.545 1 98.44 284 ASP A CA 1
ATOM 2120 C C . ASP A 1 284 ? 10.172 4.398 -1.699 1 98.44 284 ASP A C 1
ATOM 2122 O O . ASP A 1 284 ? 10.961 4.418 -2.646 1 98.44 284 ASP A O 1
ATOM 2126 N N . LEU A 1 285 ? 10.109 5.312 -0.779 1 98.75 285 LEU A N 1
ATOM 2127 C CA . LEU A 1 285 ? 11.031 6.445 -0.803 1 98.75 285 LEU A CA 1
ATOM 2128 C C . LEU A 1 285 ? 12.477 5.977 -0.651 1 98.75 285 LEU A C 1
ATOM 2130 O O . LEU A 1 285 ? 13.375 6.512 -1.298 1 98.75 285 LEU A O 1
ATOM 2134 N N . ALA A 1 286 ? 12.742 5.012 0.201 1 98.81 286 ALA A N 1
ATOM 2135 C CA . ALA A 1 286 ? 14.086 4.457 0.387 1 98.81 286 ALA A CA 1
ATOM 2136 C C . ALA A 1 286 ? 14.625 3.885 -0.919 1 98.81 286 ALA A C 1
ATOM 2138 O O . ALA A 1 286 ? 15.789 4.109 -1.267 1 98.81 286 ALA A O 1
ATOM 2139 N N . HIS A 1 287 ? 13.789 3.156 -1.601 1 98.5 287 HIS A N 1
ATOM 2140 C CA . HIS A 1 287 ? 14.195 2.639 -2.902 1 98.5 287 HIS A CA 1
ATOM 2141 C C . HIS A 1 287 ? 14.57 3.77 -3.852 1 98.5 287 HIS A C 1
ATOM 2143 O O . HIS A 1 287 ? 15.602 3.705 -4.527 1 98.5 287 HIS A O 1
ATOM 2149 N N . GLN A 1 288 ? 13.781 4.781 -3.885 1 98.62 288 GLN A N 1
ATOM 2150 C CA . GLN A 1 288 ? 14.039 5.914 -4.77 1 98.62 288 GLN A CA 1
ATOM 2151 C C . GLN A 1 288 ? 15.352 6.598 -4.414 1 98.62 288 GLN A C 1
ATOM 2153 O O . GLN A 1 288 ? 16.125 6.965 -5.305 1 98.62 288 GLN A O 1
ATOM 2158 N N . LEU A 1 289 ? 15.578 6.754 -3.172 1 98.81 289 LEU A N 1
ATOM 2159 C CA . LEU A 1 289 ? 16.797 7.41 -2.732 1 98.81 289 LEU A CA 1
ATOM 2160 C C . LEU A 1 289 ? 18.016 6.555 -3.047 1 98.81 289 LEU A C 1
ATOM 2162 O O . LEU A 1 289 ? 19.062 7.074 -3.461 1 98.81 289 LEU A O 1
ATOM 2166 N N . HIS A 1 290 ? 17.953 5.195 -2.822 1 98.69 290 HIS A N 1
ATOM 2167 C CA . HIS A 1 290 ? 19.047 4.297 -3.193 1 98.69 290 HIS A CA 1
ATOM 2168 C C . HIS A 1 290 ? 19.375 4.426 -4.672 1 98.69 290 HIS A C 1
ATOM 2170 O O . HIS A 1 290 ? 20.562 4.406 -5.047 1 98.69 290 HIS A O 1
ATOM 2176 N N . THR A 1 291 ? 18.328 4.582 -5.469 1 98.31 291 THR A N 1
ATOM 2177 C CA . THR A 1 291 ? 18.516 4.684 -6.91 1 98.31 291 THR A CA 1
ATOM 2178 C C . THR A 1 291 ? 19.094 6.043 -7.289 1 98.31 291 THR A C 1
ATOM 2180 O O . THR A 1 291 ? 20.109 6.113 -7.996 1 98.31 291 THR A O 1
ATOM 2183 N N . ALA A 1 292 ? 18.562 7.113 -6.793 1 98.5 292 ALA A N 1
ATOM 2184 C CA . ALA A 1 292 ? 18.938 8.469 -7.168 1 98.5 292 ALA A CA 1
ATOM 2185 C C . ALA A 1 292 ? 20.344 8.812 -6.66 1 98.5 292 ALA A C 1
ATOM 2187 O O . ALA A 1 292 ? 21.062 9.586 -7.289 1 98.5 292 ALA A O 1
ATOM 2188 N N . LEU A 1 293 ? 20.703 8.211 -5.566 1 98.56 293 LEU A N 1
ATOM 2189 C CA . LEU A 1 293 ? 21.969 8.547 -4.93 1 98.56 293 LEU A CA 1
ATOM 2190 C C . LEU A 1 293 ? 22.938 7.371 -5 1 98.56 293 LEU A C 1
ATOM 2192 O O . LEU A 1 293 ? 23.781 7.207 -4.117 1 98.56 293 LEU A O 1
ATOM 2196 N N . TRP A 1 294 ? 22.734 6.559 -5.957 1 97.94 294 TRP A N 1
ATOM 2197 C CA . TRP A 1 294 ? 23.594 5.391 -6.125 1 97.94 294 TRP A CA 1
ATOM 2198 C C . TRP A 1 294 ? 25.078 5.785 -6.066 1 97.94 294 TRP A C 1
ATOM 2200 O O . TRP A 1 294 ? 25.516 6.664 -6.809 1 97.94 294 TRP A O 1
ATOM 2210 N N . GLY A 1 295 ? 25.844 5.176 -5.18 1 96.88 295 GLY A N 1
ATOM 2211 C CA . GLY A 1 295 ? 27.266 5.43 -5.047 1 96.88 295 GLY A CA 1
ATOM 2212 C C . GLY A 1 295 ? 27.578 6.633 -4.176 1 96.88 295 GLY A C 1
ATOM 2213 O O . GLY A 1 295 ? 28.75 6.906 -3.879 1 96.88 295 GLY A O 1
ATOM 2214 N N . GLN A 1 296 ? 26.547 7.277 -3.713 1 97.62 296 GLN A N 1
ATOM 2215 C CA . GLN A 1 296 ? 26.781 8.5 -2.949 1 97.62 296 GLN A CA 1
ATOM 2216 C C . GLN A 1 296 ? 26.391 8.32 -1.485 1 97.62 296 GLN A C 1
ATOM 2218 O O . GLN A 1 296 ? 26.859 9.062 -0.618 1 97.62 296 GLN A O 1
ATOM 2223 N N . LEU A 1 297 ? 25.562 7.352 -1.229 1 97.56 297 LEU A N 1
ATOM 2224 C CA . LEU A 1 297 ? 25.109 7.113 0.14 1 97.56 297 LEU A CA 1
ATOM 2225 C C . LEU A 1 297 ? 26.234 6.48 0.971 1 97.56 297 LEU A C 1
ATOM 2227 O O . LEU A 1 297 ? 26.938 5.598 0.492 1 97.56 297 LEU A O 1
ATOM 2231 N N . SER A 1 298 ? 26.359 6.906 2.182 1 96 298 SER A N 1
ATOM 2232 C CA . SER A 1 298 ? 27.375 6.367 3.076 1 96 298 SER A CA 1
ATOM 2233 C C . SER A 1 298 ? 26.938 5.02 3.65 1 96 298 SER A C 1
ATOM 2235 O O . SER A 1 298 ? 27.781 4.203 4.023 1 96 298 SER A O 1
ATOM 2237 N N . ARG A 1 299 ? 25.719 4.816 3.826 1 96.75 299 ARG A N 1
ATOM 2238 C CA . ARG A 1 299 ? 25.078 3.617 4.359 1 96.75 299 ARG A CA 1
ATOM 2239 C C . ARG A 1 299 ? 23.719 3.393 3.719 1 96.75 299 ARG A C 1
ATOM 2241 O O . ARG A 1 299 ? 23.172 4.297 3.088 1 96.75 299 ARG A O 1
ATOM 2248 N N . PRO A 1 300 ? 23.234 2.16 3.877 1 97.69 300 PRO A N 1
ATOM 2249 C CA . PRO A 1 300 ? 21.875 1.975 3.377 1 97.69 300 PRO A CA 1
ATOM 2250 C C . PRO A 1 300 ? 20.859 2.883 4.07 1 97.69 300 PRO A C 1
ATOM 2252 O O . PRO A 1 300 ? 21 3.162 5.266 1 97.69 300 PRO A O 1
ATOM 2255 N N . VAL A 1 301 ? 19.844 3.33 3.273 1 98.69 301 VAL A N 1
ATOM 2256 C CA . VAL A 1 301 ? 18.734 4.078 3.869 1 98.69 301 VAL A CA 1
ATOM 2257 C C . VAL A 1 301 ? 17.984 3.188 4.855 1 98.69 301 VAL A C 1
ATOM 2259 O O . VAL A 1 301 ? 17.594 2.068 4.516 1 98.69 301 VAL A O 1
ATOM 2262 N N . ARG A 1 302 ? 17.812 3.631 6.039 1 98.5 302 ARG A N 1
ATOM 2263 C CA . ARG A 1 302 ? 17.109 2.852 7.055 1 98.5 302 ARG A CA 1
ATOM 2264 C C . ARG A 1 302 ? 15.648 3.275 7.168 1 98.5 302 ARG A C 1
ATOM 2266 O O . ARG A 1 302 ? 15.336 4.469 7.102 1 98.5 302 ARG A O 1
ATOM 2273 N N . VAL A 1 303 ? 14.789 2.34 7.285 1 98.44 303 VAL A N 1
ATOM 2274 C CA . VAL A 1 303 ? 13.359 2.574 7.473 1 98.44 303 VAL A CA 1
ATOM 2275 C C . VAL A 1 303 ? 12.938 2.115 8.867 1 98.44 303 VAL A C 1
ATOM 2277 O O . VAL A 1 303 ? 13.281 1.011 9.289 1 98.44 303 VAL A O 1
ATOM 2280 N N . VAL A 1 304 ? 12.273 2.967 9.555 1 98.25 304 VAL A N 1
ATOM 2281 C CA . VAL A 1 304 ? 11.742 2.662 10.883 1 98.25 304 VAL A CA 1
ATOM 2282 C C . VAL A 1 304 ? 10.219 2.705 10.852 1 98.25 304 VAL A C 1
ATOM 2284 O O . VAL A 1 304 ? 9.633 3.713 10.453 1 98.25 304 VAL A O 1
ATOM 2287 N N . CYS A 1 305 ? 9.578 1.607 11.242 1 97.81 305 CYS A N 1
ATOM 2288 C CA . CYS A 1 305 ? 8.125 1.465 11.242 1 97.81 305 CYS A CA 1
ATOM 2289 C C . CYS A 1 305 ? 7.617 1.026 12.609 1 97.81 305 CYS A C 1
ATOM 2291 O O . CYS A 1 305 ? 8.414 0.695 13.492 1 97.81 305 CYS A O 1
ATOM 2293 N N . ALA A 1 306 ? 6.324 1.122 12.797 1 97.75 306 ALA A N 1
ATOM 2294 C CA . ALA A 1 306 ? 5.699 0.558 13.984 1 97.75 306 ALA A CA 1
ATOM 2295 C C . ALA A 1 306 ? 5.887 -0.956 14.039 1 97.75 306 ALA A C 1
ATOM 2297 O O . ALA A 1 306 ? 6.223 -1.583 13.031 1 97.75 306 ALA A O 1
ATOM 2298 N N . ALA A 1 307 ? 5.707 -1.499 15.273 1 96.81 307 ALA A N 1
ATOM 2299 C CA . ALA A 1 307 ? 5.766 -2.949 15.43 1 96.81 307 ALA A CA 1
ATOM 2300 C C . ALA A 1 307 ? 4.668 -3.633 14.617 1 96.81 307 ALA A C 1
ATOM 2302 O O . ALA A 1 307 ? 3.607 -3.049 14.383 1 96.81 307 ALA A O 1
ATOM 2303 N N . ASP A 1 308 ? 4.898 -4.809 14.18 1 95.62 308 ASP A N 1
ATOM 2304 C CA . ASP A 1 308 ? 3.941 -5.594 13.406 1 95.62 308 ASP A CA 1
ATOM 2305 C C . ASP A 1 308 ? 2.873 -6.203 14.312 1 95.62 308 ASP A C 1
ATOM 2307 O O . ASP A 1 308 ? 2.793 -7.426 14.453 1 95.62 308 ASP A O 1
ATOM 2311 N N . ARG A 1 309 ? 2.049 -5.359 14.852 1 94.06 309 ARG A N 1
ATOM 2312 C CA . ARG A 1 309 ? 0.991 -5.715 15.789 1 94.06 309 ARG A CA 1
ATOM 2313 C C . ARG A 1 309 ? -0.168 -4.727 15.711 1 94.06 309 ARG A C 1
ATOM 2315 O O . ARG A 1 309 ? 0.003 -3.6 15.242 1 94.06 309 ARG A O 1
ATOM 2322 N N . VAL A 1 310 ? -1.301 -5.219 16.172 1 94.06 310 VAL A N 1
ATOM 2323 C CA . VAL A 1 310 ? -2.41 -4.281 16.328 1 94.06 310 VAL A CA 1
ATOM 2324 C C . VAL A 1 310 ? -2.082 -3.283 17.438 1 94.06 310 VAL A C 1
ATOM 2326 O O . VAL A 1 310 ? -1.36 -3.607 18.375 1 94.06 310 VAL A O 1
ATOM 2329 N N . VAL A 1 311 ? -2.551 -2.088 17.281 1 94.31 311 VAL A N 1
ATOM 2330 C CA . VAL A 1 311 ? -2.318 -1.066 18.297 1 94.31 311 VAL A CA 1
ATOM 2331 C C . VAL A 1 311 ? -3.254 -1.294 19.484 1 94.31 311 VAL A C 1
ATOM 2333 O O . VAL A 1 311 ? -4.473 -1.146 19.359 1 94.31 311 VAL A O 1
ATOM 2336 N N . PRO A 1 312 ? -2.744 -1.577 20.594 1 92.94 312 PRO A N 1
ATOM 2337 C CA . PRO A 1 312 ? -3.596 -1.847 21.75 1 92.94 312 PRO A CA 1
ATOM 2338 C C . PRO A 1 312 ? -4.152 -0.573 22.391 1 92.94 312 PRO A C 1
ATOM 2340 O O . PRO A 1 312 ? -3.637 0.521 22.141 1 92.94 312 PRO A O 1
ATOM 2343 N N . ALA A 1 313 ? -5.188 -0.693 23.266 1 91.44 313 ALA A N 1
ATOM 2344 C CA . ALA A 1 313 ? -5.816 0.439 23.953 1 91.44 313 ALA A CA 1
ATOM 2345 C C . ALA A 1 313 ? -5.008 0.863 25.172 1 91.44 313 ALA A C 1
ATOM 2347 O O . ALA A 1 313 ? -4.949 2.049 25.5 1 91.44 313 ALA A O 1
ATOM 2348 N N . ALA A 1 314 ? -4.367 -0.139 25.75 1 91.75 314 ALA A N 1
ATOM 2349 C CA . ALA A 1 314 ? -3.592 0.182 26.938 1 91.75 314 ALA A CA 1
ATOM 2350 C C . ALA A 1 314 ? -2.393 1.061 26.594 1 91.75 314 ALA A C 1
ATOM 2352 O O . ALA A 1 314 ? -1.577 0.702 25.734 1 91.75 314 ALA A O 1
ATOM 2353 N N . ALA A 1 315 ? -2.229 2.119 27.328 1 91.38 315 ALA A N 1
ATOM 2354 C CA . ALA A 1 315 ? -1.254 3.158 27 1 91.38 315 ALA A CA 1
ATOM 2355 C C . ALA A 1 315 ? 0.157 2.582 26.922 1 91.38 315 ALA A C 1
ATOM 2357 O O . ALA A 1 315 ? 0.908 2.889 25.984 1 91.38 315 ALA A O 1
ATOM 2358 N N . HIS A 1 316 ? 0.519 1.75 27.859 1 93.06 316 HIS A N 1
ATOM 2359 C CA . HIS A 1 316 ? 1.878 1.223 27.891 1 93.06 316 HIS A CA 1
ATOM 2360 C C . HIS A 1 316 ? 2.125 0.264 26.734 1 93.06 316 HIS A C 1
ATOM 2362 O O . HIS A 1 316 ? 3.238 0.19 26.203 1 93.06 316 HIS A O 1
ATOM 2368 N N . LEU A 1 317 ? 1.133 -0.475 26.266 1 92.25 317 LEU A N 1
ATOM 2369 C CA . LEU A 1 317 ? 1.267 -1.382 25.141 1 92.25 317 LEU A CA 1
ATOM 2370 C C . LEU A 1 317 ? 1.266 -0.611 23.828 1 92.25 317 LEU A C 1
ATOM 2372 O O . LEU A 1 317 ? 1.979 -0.975 22.875 1 92.25 317 LEU A O 1
ATOM 2376 N N . GLU A 1 318 ? 0.442 0.398 23.844 1 93.75 318 GLU A N 1
ATOM 2377 C CA . GLU A 1 318 ? 0.431 1.273 22.672 1 93.75 318 GLU A CA 1
ATOM 2378 C C . GLU A 1 318 ? 1.807 1.889 22.438 1 93.75 318 GLU A C 1
ATOM 2380 O O . GLU A 1 318 ? 2.271 1.956 21.297 1 93.75 318 GLU A O 1
ATOM 2385 N N . GLU A 1 319 ? 2.439 2.305 23.469 1 94.19 319 GLU A N 1
ATOM 2386 C CA . GLU A 1 319 ? 3.771 2.896 23.391 1 94.19 319 GLU A CA 1
ATOM 2387 C C . GLU A 1 319 ? 4.789 1.901 22.844 1 94.19 319 GLU A C 1
ATOM 2389 O O . GLU A 1 319 ? 5.719 2.285 22.125 1 94.19 319 GLU A O 1
ATOM 2394 N N . GLU A 1 320 ? 4.602 0.664 23.141 1 94.69 320 GLU A N 1
ATOM 2395 C CA . GLU A 1 320 ? 5.504 -0.385 22.688 1 94.69 320 GLU A CA 1
ATOM 2396 C C . GLU A 1 320 ? 5.355 -0.62 21.188 1 94.69 320 GLU A C 1
ATOM 2398 O O . GLU A 1 320 ? 6.309 -1.022 20.516 1 94.69 320 GLU A O 1
ATOM 2403 N N . VAL A 1 321 ? 4.199 -0.354 20.688 1 95.25 321 VAL A N 1
ATOM 2404 C CA . VAL A 1 321 ? 3.895 -0.691 19.297 1 95.25 321 VAL A CA 1
ATOM 2405 C C . VAL A 1 321 ? 4.27 0.476 18.391 1 95.25 321 VAL A C 1
ATOM 2407 O O . VAL A 1 321 ? 4.848 0.276 17.312 1 95.25 321 VAL A O 1
ATOM 2410 N N . LEU A 1 322 ? 4.008 1.692 18.781 1 96.56 322 LEU A N 1
ATOM 2411 C CA . LEU A 1 322 ? 4.207 2.875 17.953 1 96.56 322 LEU A CA 1
ATOM 2412 C C . LEU A 1 322 ? 5.629 3.406 18.094 1 96.56 322 LEU A C 1
ATOM 2414 O O . LEU A 1 322 ? 6.262 3.229 19.141 1 96.56 322 LEU A O 1
ATOM 2418 N N . VAL A 1 323 ? 6.105 4.047 17.109 1 97.44 323 VAL A N 1
ATOM 2419 C CA . VAL A 1 323 ? 7.461 4.59 17.094 1 97.44 323 VAL A CA 1
ATOM 2420 C C . VAL A 1 323 ? 7.559 5.746 18.078 1 97.44 323 VAL A C 1
ATOM 2422 O O . VAL A 1 323 ? 6.715 6.648 18.078 1 97.44 323 VAL A O 1
ATOM 2425 N N . GLN A 1 324 ? 8.555 5.711 18.906 1 97.75 324 GLN A N 1
ATOM 2426 C CA . GLN A 1 324 ? 8.797 6.762 19.875 1 97.75 324 GLN A CA 1
ATOM 2427 C C . GLN A 1 324 ? 10.008 7.605 19.484 1 97.75 324 GLN A C 1
ATOM 2429 O O . GLN A 1 324 ? 10.812 7.199 18.656 1 97.75 324 GLN A O 1
ATOM 2434 N N . ALA A 1 325 ? 10.047 8.852 20.109 1 98.31 325 ALA A N 1
ATOM 2435 C CA . ALA A 1 325 ? 11.25 9.656 19.938 1 98.31 325 ALA A CA 1
ATOM 2436 C C . ALA A 1 325 ? 12.5 8.875 20.328 1 98.31 325 ALA A C 1
ATOM 2438 O O . ALA A 1 325 ? 13.531 8.969 19.641 1 98.31 325 ALA A O 1
ATOM 2439 N N . ALA A 1 326 ? 12.383 8.086 21.344 1 97.94 326 ALA A N 1
ATOM 2440 C CA . ALA A 1 326 ? 13.5 7.273 21.812 1 97.94 326 ALA A CA 1
ATOM 2441 C C . ALA A 1 326 ? 13.906 6.246 20.75 1 97.94 326 ALA A C 1
ATOM 2443 O O . ALA A 1 326 ? 15.086 5.93 20.609 1 97.94 326 ALA A O 1
ATOM 2444 N N . THR A 1 327 ? 12.906 5.676 20.047 1 97.94 327 THR A N 1
ATOM 2445 C CA . THR A 1 327 ? 13.188 4.746 18.969 1 97.94 327 THR A CA 1
ATOM 2446 C C . THR A 1 327 ? 14 5.422 17.859 1 97.94 327 THR A C 1
ATOM 2448 O O . THR A 1 327 ? 14.961 4.848 17.344 1 97.94 327 THR A O 1
ATOM 2451 N N . ILE A 1 328 ? 13.602 6.621 17.531 1 98.62 328 ILE A N 1
ATOM 2452 C CA . ILE A 1 328 ? 14.273 7.387 16.484 1 98.62 328 ILE A CA 1
ATOM 2453 C C . ILE A 1 328 ? 15.711 7.688 16.922 1 98.62 328 ILE A C 1
ATOM 2455 O O . ILE A 1 328 ? 16.656 7.43 16.172 1 98.62 328 ILE A O 1
ATOM 2459 N N . SER A 1 329 ? 15.891 8.188 18.156 1 98.38 329 SER A N 1
ATOM 2460 C CA . SER A 1 329 ? 17.219 8.523 18.672 1 98.38 329 SER A CA 1
ATOM 2461 C C . SER A 1 329 ? 18.125 7.301 18.703 1 98.38 329 SER A C 1
ATOM 2463 O O . SER A 1 329 ? 19.281 7.367 18.281 1 98.38 329 SER A O 1
ATOM 2465 N N . ALA A 1 330 ? 17.625 6.203 19.172 1 98.06 330 ALA A N 1
ATOM 2466 C CA . ALA A 1 330 ? 18.406 4.973 19.25 1 98.06 330 ALA A CA 1
ATOM 2467 C C . ALA A 1 330 ? 18.844 4.504 17.859 1 98.06 330 ALA A C 1
ATOM 2469 O O . ALA A 1 330 ? 19.969 4.031 17.688 1 98.06 330 ALA A O 1
ATOM 2470 N N . THR A 1 331 ? 17.922 4.598 16.922 1 98.06 331 THR A N 1
ATOM 2471 C CA . THR A 1 331 ? 18.219 4.18 15.555 1 98.06 331 THR A CA 1
ATOM 2472 C C . THR A 1 331 ? 19.344 5.02 14.969 1 98.06 331 THR A C 1
ATOM 2474 O O . THR A 1 331 ? 20.281 4.48 14.375 1 98.06 331 THR A O 1
ATOM 2477 N N . VAL A 1 332 ? 19.266 6.32 15.109 1 98.38 332 VAL A N 1
ATOM 2478 C CA . VAL A 1 332 ? 20.266 7.227 14.578 1 98.38 332 VAL A CA 1
ATOM 2479 C C . VAL A 1 332 ? 21.609 6.965 15.266 1 98.38 332 VAL A C 1
ATOM 2481 O O . VAL A 1 332 ? 22.656 6.918 14.602 1 98.38 332 VAL A O 1
ATOM 2484 N N . GLN A 1 333 ? 21.625 6.75 16.562 1 97.5 333 GLN A N 1
ATOM 2485 C CA . GLN A 1 333 ? 22.844 6.484 17.312 1 97.5 333 GLN A CA 1
ATOM 2486 C C . GLN A 1 333 ? 23.516 5.207 16.828 1 97.5 333 GLN A C 1
ATOM 2488 O O . GLN A 1 333 ? 24.734 5.168 16.672 1 97.5 333 GLN A O 1
ATOM 2493 N N . ARG A 1 334 ? 22.734 4.168 16.609 1 94.5 334 ARG A N 1
ATOM 2494 C CA . ARG A 1 334 ? 23.266 2.893 16.141 1 94.5 334 ARG A CA 1
ATOM 2495 C C . ARG A 1 334 ? 23.922 3.041 14.766 1 94.5 334 ARG A C 1
ATOM 2497 O O . ARG A 1 334 ? 24.922 2.381 14.477 1 94.5 334 ARG A O 1
ATOM 2504 N N . GLY A 1 335 ? 23.359 3.873 13.953 1 91.31 335 GLY A N 1
ATOM 2505 C CA . GLY A 1 335 ? 23.891 4.086 12.617 1 91.31 335 GLY A CA 1
ATOM 2506 C C . GLY A 1 335 ? 25.125 4.965 12.602 1 91.31 335 GLY A C 1
ATOM 2507 O O . GLY A 1 335 ? 25.891 4.965 11.633 1 91.31 335 GLY A O 1
ATOM 2508 N N . HIS A 1 336 ? 25.297 5.789 13.578 1 88.75 336 HIS A N 1
ATOM 2509 C CA . HIS A 1 336 ? 26.422 6.707 13.656 1 88.75 336 HIS A CA 1
ATOM 2510 C C . HIS A 1 336 ? 27.688 5.992 14.125 1 88.75 336 HIS A C 1
ATOM 2512 O O . HIS A 1 336 ? 28.797 6.434 13.836 1 88.75 336 HIS A O 1
ATOM 2518 N N . ARG A 1 337 ? 27.578 4.816 14.734 1 77.94 337 ARG A N 1
ATOM 2519 C CA . ARG A 1 337 ? 28.734 4.055 15.195 1 77.94 337 ARG A CA 1
ATOM 2520 C C . ARG A 1 337 ? 29.391 3.314 14.031 1 77.94 337 ARG A C 1
ATOM 2522 O O . ARG A 1 337 ? 28.719 2.887 13.094 1 77.94 337 ARG A O 1
ATOM 2529 N N . MET B 1 1 ? 3.934 -38.625 -21.297 1 39.62 1 MET B N 1
ATOM 2530 C CA . MET B 1 1 ? 4.195 -37.219 -21.047 1 39.62 1 MET B CA 1
ATOM 2531 C C . MET B 1 1 ? 3.17 -36.656 -20.062 1 39.62 1 MET B C 1
ATOM 2533 O O . MET B 1 1 ? 1.965 -36.844 -20.25 1 39.62 1 MET B O 1
ATOM 2537 N N . ALA B 1 2 ? 3.551 -36.594 -18.891 1 49.19 2 ALA B N 1
ATOM 2538 C CA . ALA B 1 2 ? 2.533 -36.25 -17.891 1 49.19 2 ALA B CA 1
ATOM 2539 C C . ALA B 1 2 ? 1.598 -35.156 -18.406 1 49.19 2 ALA B C 1
ATOM 2541 O O . ALA B 1 2 ? 2.033 -34.219 -19.078 1 49.19 2 ALA B O 1
ATOM 2542 N N . ALA B 1 3 ? 0.376 -35.406 -18.531 1 60.53 3 ALA B N 1
ATOM 2543 C CA . ALA B 1 3 ? -0.726 -34.688 -19.156 1 60.53 3 ALA B CA 1
ATOM 2544 C C . ALA B 1 3 ? -0.716 -33.219 -18.766 1 60.53 3 ALA B C 1
ATOM 2546 O O . ALA B 1 3 ? -0.55 -32.875 -17.594 1 60.53 3 ALA B O 1
ATOM 2547 N N . ARG B 1 4 ? -0.475 -32.25 -19.719 1 86.12 4 ARG B N 1
ATOM 2548 C CA . ARG B 1 4 ? -0.551 -30.781 -19.578 1 86.12 4 ARG B CA 1
ATOM 2549 C C . ARG B 1 4 ? -1.85 -30.359 -18.891 1 86.12 4 ARG B C 1
ATOM 2551 O O . ARG B 1 4 ? -2.928 -30.844 -19.266 1 86.12 4 ARG B O 1
ATOM 2558 N N . GLN B 1 5 ? -1.697 -29.844 -17.719 1 93.56 5 GLN B N 1
ATOM 2559 C CA . GLN B 1 5 ? -2.857 -29.406 -16.953 1 93.56 5 GLN B CA 1
ATOM 2560 C C . GLN B 1 5 ? -2.957 -27.875 -16.953 1 93.56 5 GLN B C 1
ATOM 2562 O O . GLN B 1 5 ? -1.958 -27.188 -16.75 1 93.56 5 GLN B O 1
ATOM 2567 N N . ARG B 1 6 ? -4.145 -27.391 -17.281 1 95.88 6 ARG B N 1
ATOM 2568 C CA . ARG B 1 6 ? -4.379 -25.953 -17.188 1 95.88 6 ARG B CA 1
ATOM 2569 C C . ARG B 1 6 ? -4.371 -25.5 -15.727 1 95.88 6 ARG B C 1
ATOM 2571 O O . ARG B 1 6 ? -4.77 -26.25 -14.836 1 95.88 6 ARG B O 1
ATOM 2578 N N . VAL B 1 7 ? -3.924 -24.312 -15.516 1 97.19 7 VAL B N 1
ATOM 2579 C CA . VAL B 1 7 ? -3.887 -23.75 -14.164 1 97.19 7 VAL B CA 1
ATOM 2580 C C . VAL B 1 7 ? -5.293 -23.75 -13.57 1 97.19 7 VAL B C 1
ATOM 2582 O O . VAL B 1 7 ? -5.48 -24.078 -12.398 1 97.19 7 VAL B O 1
ATOM 2585 N N . ALA B 1 8 ? -6.293 -23.438 -14.391 1 97.19 8 ALA B N 1
ATOM 2586 C CA . ALA B 1 8 ? -7.68 -23.391 -13.938 1 97.19 8 ALA B CA 1
ATOM 2587 C C . ALA B 1 8 ? -8.133 -24.75 -13.43 1 97.19 8 ALA B C 1
ATOM 2589 O O . ALA B 1 8 ? -8.789 -24.859 -12.391 1 97.19 8 ALA B O 1
ATOM 2590 N N . GLU B 1 9 ? -7.781 -25.781 -14.148 1 97.12 9 GLU B N 1
ATOM 2591 C CA . GLU B 1 9 ? -8.133 -27.125 -13.742 1 97.12 9 GLU B CA 1
ATOM 2592 C C . GLU B 1 9 ? -7.438 -27.516 -12.445 1 97.12 9 GLU B C 1
ATOM 2594 O O . GLU B 1 9 ? -8.039 -28.172 -11.578 1 97.12 9 GLU B O 1
ATOM 2599 N N . HIS B 1 10 ? -6.195 -27.156 -12.398 1 97.81 10 HIS B N 1
ATOM 2600 C CA . HIS B 1 10 ? -5.426 -27.438 -11.188 1 97.81 10 HIS B CA 1
ATOM 2601 C C . HIS B 1 10 ? -6.027 -26.734 -9.977 1 97.81 10 HIS B C 1
ATOM 2603 O O . HIS B 1 10 ? -6.109 -27.312 -8.891 1 97.81 10 HIS B O 1
ATOM 2609 N N . LEU B 1 11 ? -6.402 -25.5 -10.148 1 98.25 11 LEU B N 1
ATOM 2610 C CA . LEU B 1 11 ? -7.035 -24.719 -9.094 1 98.25 11 LEU B CA 1
ATOM 2611 C C . LEU B 1 11 ? -8.352 -25.344 -8.664 1 98.25 11 LEU B C 1
ATOM 2613 O O . LEU B 1 11 ? -8.641 -25.453 -7.465 1 98.25 11 LEU B O 1
ATOM 2617 N N . ASN B 1 12 ? -9.156 -25.75 -9.617 1 98.31 12 ASN B N 1
ATOM 2618 C CA . ASN B 1 12 ? -10.391 -26.469 -9.32 1 98.31 12 ASN B CA 1
ATOM 2619 C C . ASN B 1 12 ? -10.125 -27.719 -8.484 1 98.31 12 ASN B C 1
ATOM 2621 O O . ASN B 1 12 ? -10.812 -27.953 -7.492 1 98.31 12 ASN B O 1
ATOM 2625 N N . GLY B 1 13 ? -9.141 -28.453 -8.914 1 98.12 13 GLY B N 1
ATOM 2626 C CA . GLY B 1 13 ? -8.75 -29.641 -8.164 1 98.12 13 GLY B CA 1
ATOM 2627 C C . GLY B 1 13 ? -8.297 -29.312 -6.75 1 98.12 13 GLY B C 1
ATOM 2628 O O . GLY B 1 13 ? -8.617 -30.047 -5.812 1 98.12 13 GLY B O 1
ATOM 2629 N N . ALA B 1 14 ? -7.562 -28.297 -6.613 1 98.62 14 ALA B N 1
ATOM 2630 C CA . ALA B 1 14 ? -7.062 -27.875 -5.305 1 98.62 14 ALA B CA 1
ATOM 2631 C C . ALA B 1 14 ? -8.211 -27.531 -4.363 1 98.62 14 ALA B C 1
ATOM 2633 O O . ALA B 1 14 ? -8.211 -27.922 -3.195 1 98.62 14 ALA B O 1
ATOM 2634 N N . LEU B 1 15 ? -9.18 -26.781 -4.844 1 98.75 15 LEU B N 1
ATOM 2635 C CA . LEU B 1 15 ? -10.352 -26.438 -4.047 1 98.75 15 LEU B CA 1
ATOM 2636 C C . LEU B 1 15 ? -11.148 -27.672 -3.676 1 98.75 15 LEU B C 1
ATOM 2638 O O . LEU B 1 15 ? -11.586 -27.812 -2.531 1 98.75 15 LEU B O 1
ATOM 2642 N N . GLY B 1 16 ? -11.336 -28.547 -4.645 1 98.69 16 GLY B N 1
ATOM 2643 C CA . GLY B 1 16 ? -12.008 -29.812 -4.367 1 98.69 16 GLY B CA 1
ATOM 2644 C C . GLY B 1 16 ? -11.312 -30.625 -3.293 1 98.69 16 GLY B C 1
ATOM 2645 O O . GLY B 1 16 ? -11.969 -31.188 -2.414 1 98.69 16 GLY B O 1
ATOM 2646 N N . ALA B 1 17 ? -10.008 -30.703 -3.406 1 98.69 17 ALA B N 1
ATOM 2647 C CA . ALA B 1 17 ? -9.227 -31.438 -2.414 1 98.69 17 ALA B CA 1
ATOM 2648 C C . ALA B 1 17 ? -9.391 -30.828 -1.024 1 98.69 17 ALA B C 1
ATOM 2650 O O . ALA B 1 17 ? -9.516 -31.547 -0.033 1 98.69 17 ALA B O 1
ATOM 2651 N N . ALA B 1 18 ? -9.406 -29.531 -0.93 1 98.69 18 ALA B N 1
ATOM 2652 C CA . ALA B 1 18 ? -9.586 -28.844 0.349 1 98.69 18 ALA B CA 1
ATOM 2653 C C . ALA B 1 18 ? -10.961 -29.141 0.94 1 98.69 18 ALA B C 1
ATOM 2655 O O . ALA B 1 18 ? -11.078 -29.422 2.135 1 98.69 18 ALA B O 1
ATOM 2656 N N . LEU B 1 19 ? -11.992 -29.062 0.128 1 98.81 19 LEU B N 1
ATOM 2657 C CA . LEU B 1 19 ? -13.359 -29.312 0.566 1 98.81 19 LEU B CA 1
ATOM 2658 C C . LEU B 1 19 ? -13.516 -30.766 1.034 1 98.81 19 LEU B C 1
ATOM 2660 O O . LEU B 1 19 ? -14.195 -31.016 2.029 1 98.81 19 LEU B O 1
ATOM 2664 N N . ALA B 1 20 ? -12.859 -31.641 0.393 1 98.62 20 ALA B N 1
ATOM 2665 C CA . ALA B 1 20 ? -12.938 -33.062 0.743 1 98.62 20 ALA B CA 1
ATOM 2666 C C . ALA B 1 20 ? -12.219 -33.344 2.064 1 98.62 20 ALA B C 1
ATOM 2668 O O . ALA B 1 20 ? -12.633 -34.219 2.824 1 98.62 20 ALA B O 1
ATOM 2669 N N . ALA B 1 21 ? -11.242 -32.625 2.344 1 98.12 21 ALA B N 1
ATOM 2670 C CA . ALA B 1 21 ? -10.375 -32.906 3.488 1 98.12 21 ALA B CA 1
ATOM 2671 C C . ALA B 1 21 ? -10.992 -32.375 4.777 1 98.12 21 ALA B C 1
ATOM 2673 O O . ALA B 1 21 ? -10.594 -32.75 5.875 1 98.12 21 ALA B O 1
ATOM 2674 N N . ASP B 1 22 ? -11.961 -31.453 4.703 1 98.25 22 ASP B N 1
ATOM 2675 C CA . ASP B 1 22 ? -12.492 -30.781 5.891 1 98.25 22 ASP B CA 1
ATOM 2676 C C . ASP B 1 22 ? -13.969 -30.438 5.711 1 98.25 22 ASP B C 1
ATOM 2678 O O . ASP B 1 22 ? -14.312 -29.516 4.984 1 98.25 22 ASP B O 1
ATOM 2682 N N . ASP B 1 23 ? -14.82 -31 6.488 1 98.06 23 ASP B N 1
ATOM 2683 C CA . ASP B 1 23 ? -16.266 -30.797 6.352 1 98.06 23 ASP B CA 1
ATOM 2684 C C . ASP B 1 23 ? -16.688 -29.453 6.918 1 98.06 23 ASP B C 1
ATOM 2686 O O . ASP B 1 23 ? -17.828 -29.031 6.738 1 98.06 23 ASP B O 1
ATOM 2690 N N . ARG B 1 24 ? -15.82 -28.797 7.562 1 97.94 24 ARG B N 1
ATOM 2691 C CA . ARG B 1 24 ? -16.125 -27.5 8.141 1 97.94 24 ARG B CA 1
ATOM 2692 C C . ARG B 1 24 ? -15.633 -26.359 7.242 1 97.94 24 ARG B C 1
ATOM 2694 O O . ARG B 1 24 ? -15.664 -25.203 7.629 1 97.94 24 ARG B O 1
ATOM 2701 N N . LEU B 1 25 ? -15.109 -26.672 6.02 1 98.88 25 LEU B N 1
ATOM 2702 C CA . LEU B 1 25 ? -14.688 -25.672 5.051 1 98.88 25 LEU B CA 1
ATOM 2703 C C . LEU B 1 25 ? -15.828 -25.328 4.098 1 98.88 25 LEU B C 1
ATOM 2705 O O . LEU B 1 25 ? -16.453 -26.219 3.529 1 98.88 25 LEU B O 1
ATOM 2709 N N . TYR B 1 26 ? -16.078 -24.062 3.949 1 98.81 26 TYR B N 1
ATOM 2710 C CA . TYR B 1 26 ? -17.078 -23.562 3.014 1 98.81 26 TYR B CA 1
ATOM 2711 C C . TYR B 1 26 ? -16.438 -22.766 1.889 1 98.81 26 TYR B C 1
ATOM 2713 O O . TYR B 1 26 ? -15.461 -22.047 2.113 1 98.81 26 TYR B O 1
ATOM 2721 N N . LEU B 1 27 ? -16.922 -22.953 0.724 1 98.81 27 LEU B N 1
ATOM 2722 C CA . LEU B 1 27 ? -16.609 -22.125 -0.43 1 98.81 27 LEU B CA 1
ATOM 2723 C C . LEU B 1 27 ? -17.781 -21.188 -0.76 1 98.81 27 LEU B C 1
ATOM 2725 O O . LEU B 1 27 ? -18.875 -21.656 -1.07 1 98.81 27 LEU B O 1
ATOM 2729 N N . LEU B 1 28 ? -17.484 -19.906 -0.66 1 98.56 28 LEU B N 1
ATOM 2730 C CA . LEU B 1 28 ? -18.516 -18.875 -0.835 1 98.56 28 LEU B CA 1
ATOM 2731 C C . LEU B 1 28 ? -18.203 -18 -2.039 1 98.56 28 LEU B C 1
ATOM 2733 O O . LEU B 1 28 ? -17.047 -17.703 -2.307 1 98.56 28 LEU B O 1
ATOM 2737 N N . GLY B 1 29 ? -19.203 -17.547 -2.738 1 97.62 29 GLY B N 1
ATOM 2738 C CA . GLY B 1 29 ? -18.984 -16.609 -3.832 1 97.62 29 GLY B CA 1
ATOM 2739 C C . GLY B 1 29 ? -20.219 -16.359 -4.66 1 97.62 29 GLY B C 1
ATOM 2740 O O . GLY B 1 29 ? -21.266 -16.969 -4.434 1 97.62 29 GLY B O 1
ATOM 2741 N N . GLN B 1 30 ? -20.109 -15.445 -5.555 1 95.75 30 GLN B N 1
ATOM 2742 C CA . GLN B 1 30 ? -21.188 -15.094 -6.473 1 95.75 30 GLN B CA 1
ATOM 2743 C C . GLN B 1 30 ? -21.141 -15.961 -7.727 1 95.75 30 GLN B C 1
ATOM 2745 O O . GLN B 1 30 ? -20.109 -16.078 -8.375 1 95.75 30 GLN B O 1
ATOM 2750 N N . ASP B 1 31 ? -22.25 -16.609 -7.988 1 95 31 ASP B N 1
ATOM 2751 C CA . ASP B 1 31 ? -22.438 -17.375 -9.211 1 95 31 ASP B CA 1
ATOM 2752 C C . ASP B 1 31 ? -21.422 -18.516 -9.281 1 95 31 ASP B C 1
ATOM 2754 O O . ASP B 1 31 ? -20.938 -18.875 -10.367 1 95 31 ASP B O 1
ATOM 2758 N N . ILE B 1 32 ? -21.094 -19.125 -8.148 1 96.81 32 ILE B N 1
ATOM 2759 C CA . ILE B 1 32 ? -20.031 -20.109 -8.148 1 96.81 32 ILE B CA 1
ATOM 2760 C C . ILE B 1 32 ? -20.625 -21.516 -8.234 1 96.81 32 ILE B C 1
ATOM 2762 O O . ILE B 1 32 ? -19.891 -22.5 -8.336 1 96.81 32 ILE B O 1
ATOM 2766 N N . THR B 1 33 ? -21.938 -21.656 -8.18 1 96.88 33 THR B N 1
ATOM 2767 C CA . THR B 1 33 ? -22.578 -22.953 -8.164 1 96.88 33 THR B CA 1
ATOM 2768 C C . THR B 1 33 ? -22.844 -23.438 -9.586 1 96.88 33 THR B C 1
ATOM 2770 O O . THR B 1 33 ? -22.859 -22.656 -10.523 1 96.88 33 THR B O 1
ATOM 2773 N N . ASP B 1 34 ? -23.062 -24.734 -9.617 1 96.44 34 ASP B N 1
ATOM 2774 C CA . ASP B 1 34 ? -23.469 -25.344 -10.875 1 96.44 34 ASP B CA 1
ATOM 2775 C C . ASP B 1 34 ? -24.891 -24.938 -11.258 1 96.44 34 ASP B C 1
ATOM 2777 O O . ASP B 1 34 ? -25.734 -24.719 -10.383 1 96.44 34 ASP B O 1
ATOM 2781 N N . PRO B 1 35 ? -25.109 -24.719 -12.609 1 94.81 35 PRO B N 1
ATOM 2782 C CA . PRO B 1 35 ? -24.25 -25.109 -13.727 1 94.81 35 PRO B CA 1
ATOM 2783 C C . PRO B 1 35 ? -23.281 -24.016 -14.148 1 94.81 35 PRO B C 1
ATOM 2785 O O . PRO B 1 35 ? -22.406 -24.25 -14.992 1 94.81 35 PRO B O 1
ATOM 2788 N N . TYR B 1 36 ? -23.297 -22.797 -13.617 1 92.06 36 TYR B N 1
ATOM 2789 C CA . TYR B 1 36 ? -22.438 -21.703 -14.055 1 92.06 36 TYR B CA 1
ATOM 2790 C C . TYR B 1 36 ? -20.984 -21.953 -13.664 1 92.06 36 TYR B C 1
ATOM 2792 O O . TYR B 1 36 ? -20.078 -21.859 -14.492 1 92.06 36 TYR B O 1
ATOM 2800 N N . GLY B 1 37 ? -20.75 -22.312 -12.375 1 93.38 37 GLY B N 1
ATOM 2801 C CA . GLY B 1 37 ? -19.438 -22.75 -11.93 1 93.38 37 GLY B CA 1
ATOM 2802 C C . GLY B 1 37 ? -18.453 -21.609 -11.781 1 93.38 37 GLY B C 1
ATOM 2803 O O . GLY B 1 37 ? -17.234 -21.812 -11.898 1 93.38 37 GLY B O 1
ATOM 2804 N N . GLY B 1 38 ? -18.984 -20.328 -11.742 1 93.88 38 GLY B N 1
ATOM 2805 C CA . GLY B 1 38 ? -18.109 -19.172 -11.57 1 93.88 38 GLY B CA 1
ATOM 2806 C C . GLY B 1 38 ? -17.781 -18.469 -12.883 1 93.88 38 GLY B C 1
ATOM 2807 O O . GLY B 1 38 ? -17.812 -19.094 -13.945 1 93.88 38 GLY B O 1
ATOM 2808 N N . ALA B 1 39 ? -17.375 -17.297 -12.797 1 92.06 39 ALA B N 1
ATOM 2809 C CA . ALA B 1 39 ? -17.109 -16.453 -13.961 1 92.06 39 ALA B CA 1
ATOM 2810 C C . ALA B 1 39 ? -15.992 -17.047 -14.82 1 92.06 39 ALA B C 1
ATOM 2812 O O . ALA B 1 39 ? -16.016 -16.938 -16.047 1 92.06 39 ALA B O 1
ATOM 2813 N N . PHE B 1 40 ? -15.078 -17.75 -14.188 1 95.12 40 PHE B N 1
ATOM 2814 C CA . PHE B 1 40 ? -13.945 -18.312 -14.906 1 95.12 40 PHE B CA 1
ATOM 2815 C C . PHE B 1 40 ? -13.961 -19.828 -14.836 1 95.12 40 PHE B C 1
ATOM 2817 O O . PHE B 1 40 ? -12.953 -20.484 -15.109 1 95.12 40 PHE B O 1
ATOM 2824 N N . LYS B 1 41 ? -15.023 -20.359 -14.328 1 96.12 41 LYS B N 1
ATOM 2825 C CA . LYS B 1 41 ? -15.32 -21.781 -14.305 1 96.12 41 LYS B CA 1
ATOM 2826 C C . LYS B 1 41 ? -14.375 -22.531 -13.367 1 96.12 41 LYS B C 1
ATOM 2828 O O . LYS B 1 41 ? -14.172 -23.734 -13.516 1 96.12 41 LYS B O 1
ATOM 2833 N N . ILE B 1 42 ? -13.812 -21.797 -12.414 1 97.81 42 ILE B N 1
ATOM 2834 C CA . ILE B 1 42 ? -12.867 -22.391 -11.477 1 97.81 42 ILE B CA 1
ATOM 2835 C C . ILE B 1 42 ? -13.602 -23.344 -10.539 1 97.81 42 ILE B C 1
ATOM 2837 O O . ILE B 1 42 ? -13.039 -24.344 -10.086 1 97.81 42 ILE B O 1
ATOM 2841 N N . THR B 1 43 ? -14.867 -23.141 -10.2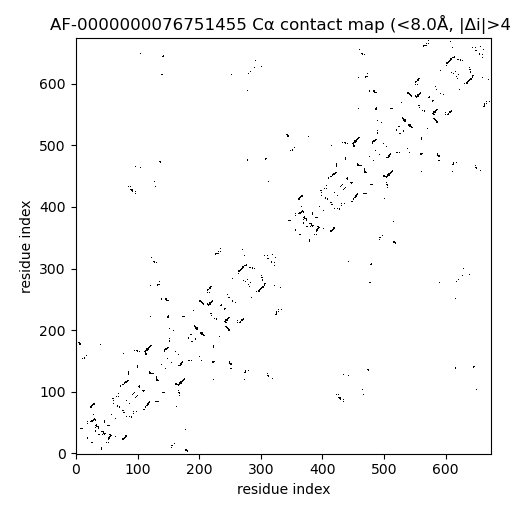58 1 98.38 43 THR B N 1
ATOM 2842 C CA . THR B 1 43 ? -15.586 -23.922 -9.25 1 98.38 43 THR B CA 1
ATOM 2843 C C . THR B 1 43 ? -16.531 -24.922 -9.914 1 98.38 43 THR B C 1
ATOM 2845 O O . THR B 1 43 ? -17.406 -25.484 -9.258 1 98.38 43 THR B O 1
ATOM 2848 N N . ARG B 1 44 ? -16.375 -25.125 -11.18 1 97.75 44 ARG B N 1
ATOM 2849 C CA . ARG B 1 44 ? -17.25 -26.031 -11.922 1 97.75 44 ARG B CA 1
ATOM 2850 C C . ARG B 1 44 ? -17.281 -27.422 -11.281 1 97.75 44 ARG B C 1
ATOM 2852 O O . ARG B 1 44 ? -16.219 -28 -10.984 1 97.75 44 ARG B O 1
ATOM 2859 N N . GLY B 1 45 ? -18.5 -27.859 -11.078 1 98.38 45 GLY B N 1
ATOM 2860 C CA . GLY B 1 45 ? -18.688 -29.203 -10.586 1 98.38 45 GLY B CA 1
ATOM 2861 C C . GLY B 1 45 ? -18.578 -29.328 -9.078 1 98.38 45 GLY B C 1
ATOM 2862 O O . GLY B 1 45 ? -18.938 -30.344 -8.492 1 98.38 45 GLY B O 1
ATOM 2863 N N . LEU B 1 46 ? -18.141 -28.297 -8.383 1 98.69 46 LEU B N 1
ATOM 2864 C CA . LEU B 1 46 ? -17.844 -28.406 -6.957 1 98.69 46 LEU B CA 1
ATOM 2865 C C . LEU B 1 46 ? -19.125 -28.391 -6.129 1 98.69 46 LEU B C 1
ATOM 2867 O O . LEU B 1 46 ? -19.234 -29.109 -5.141 1 98.69 46 LEU B O 1
ATOM 2871 N N . SER B 1 47 ? -20.078 -27.562 -6.531 1 98.5 47 SER B N 1
ATOM 2872 C CA . SER B 1 47 ? -21.312 -27.5 -5.762 1 98.5 47 SER B CA 1
ATOM 2873 C C . SER B 1 47 ? -22.109 -28.797 -5.879 1 98.5 47 SER B C 1
ATOM 2875 O O . SER B 1 47 ? -22.844 -29.156 -4.965 1 98.5 47 SER B O 1
ATOM 2877 N N . THR B 1 48 ? -22 -29.453 -6.984 1 98.5 48 THR B N 1
ATOM 2878 C CA . THR B 1 48 ? -22.625 -30.766 -7.148 1 98.5 48 THR B CA 1
ATOM 2879 C C . THR B 1 48 ? -21.969 -31.797 -6.234 1 98.5 48 THR B C 1
ATOM 2881 O O . THR B 1 48 ? -22.656 -32.594 -5.582 1 98.5 48 THR B O 1
ATOM 2884 N N . ARG B 1 49 ? -20.703 -31.766 -6.137 1 98.38 49 ARG B N 1
ATOM 2885 C CA . ARG B 1 49 ? -19.938 -32.719 -5.34 1 98.38 49 ARG B CA 1
ATOM 2886 C C . ARG B 1 49 ? -20.047 -32.406 -3.852 1 98.38 49 ARG B C 1
ATOM 2888 O O . ARG B 1 49 ? -20.062 -33.312 -3.021 1 98.38 49 ARG B O 1
ATOM 2895 N N . PHE B 1 50 ? -20.094 -31.156 -3.541 1 98.56 50 PHE B N 1
ATOM 2896 C CA . PHE B 1 50 ? -20.125 -30.703 -2.154 1 98.56 50 PHE B CA 1
ATOM 2897 C C . PHE B 1 50 ? -21.266 -29.719 -1.936 1 98.56 50 PHE B C 1
ATOM 2899 O O . PHE B 1 50 ? -21.047 -28.562 -1.562 1 98.56 50 PHE B O 1
ATOM 2906 N N . PRO B 1 51 ? -22.531 -30.125 -1.996 1 97.81 51 PRO B N 1
ATOM 2907 C CA . PRO B 1 51 ? -23.688 -29.234 -2.018 1 97.81 51 PRO B CA 1
ATOM 2908 C C . PRO B 1 51 ? -23.859 -28.453 -0.713 1 97.81 51 PRO B C 1
ATOM 2910 O O . PRO B 1 51 ? -24.391 -27.344 -0.717 1 97.81 51 PRO B O 1
ATOM 2913 N N . ARG B 1 52 ? -23.422 -28.953 0.341 1 97.69 52 ARG B N 1
ATOM 2914 C CA . ARG B 1 52 ? -23.562 -28.266 1.622 1 97.69 52 ARG B CA 1
ATOM 2915 C C . ARG B 1 52 ? -22.469 -27.219 1.803 1 97.69 52 ARG B C 1
ATOM 2917 O O . ARG B 1 52 ? -22.688 -26.203 2.461 1 97.69 52 ARG B O 1
ATOM 2924 N N . GLN B 1 53 ? -21.297 -27.406 1.224 1 98.62 53 GLN B N 1
ATOM 2925 C CA . GLN B 1 53 ? -20.109 -26.609 1.512 1 98.62 53 GLN B CA 1
ATOM 2926 C C . GLN B 1 53 ? -19.938 -25.469 0.496 1 98.62 53 GLN B C 1
ATOM 2928 O O . GLN B 1 53 ? -19.266 -24.484 0.766 1 98.62 53 GLN B O 1
ATOM 2933 N N . VAL B 1 54 ? -20.469 -25.672 -0.703 1 98.69 54 VAL B N 1
ATOM 2934 C CA . VAL B 1 54 ? -20.375 -24.641 -1.729 1 98.69 54 VAL B CA 1
ATOM 2935 C C . VAL B 1 54 ? -21.672 -23.828 -1.763 1 98.69 54 VAL B C 1
ATOM 2937 O O . VAL B 1 54 ? -22.734 -24.344 -2.125 1 98.69 54 VAL B O 1
ATOM 2940 N N . VAL B 1 55 ? -21.594 -22.531 -1.408 1 97.19 55 VAL B N 1
ATOM 2941 C CA . VAL B 1 55 ? -22.781 -21.719 -1.188 1 97.19 55 VAL B CA 1
ATOM 2942 C C . VAL B 1 55 ? -22.703 -20.469 -2.051 1 97.19 55 VAL B C 1
ATOM 2944 O O . VAL B 1 55 ? -21.734 -19.703 -1.971 1 97.19 55 VAL B O 1
ATOM 2947 N N . ALA B 1 56 ? -23.672 -20.266 -2.834 1 96.12 56 ALA B N 1
ATOM 2948 C CA . ALA B 1 56 ? -23.797 -19.016 -3.588 1 96.12 56 ALA B CA 1
ATOM 2949 C C . ALA B 1 56 ? -24.266 -17.875 -2.693 1 96.12 56 ALA B C 1
ATOM 2951 O O . ALA B 1 56 ? -25.094 -18.094 -1.797 1 96.12 56 ALA B O 1
ATOM 2952 N N . THR B 1 57 ? -23.781 -16.719 -2.988 1 94.19 57 THR B N 1
ATOM 2953 C CA . THR B 1 57 ? -24.141 -15.547 -2.193 1 94.19 57 THR B CA 1
ATOM 2954 C C . THR B 1 57 ? -24.672 -14.43 -3.088 1 94.19 57 THR B C 1
ATOM 2956 O O . THR B 1 57 ? -24.469 -14.453 -4.305 1 94.19 57 THR B O 1
ATOM 2959 N N . PRO B 1 58 ? -25.422 -13.461 -2.498 1 91.88 58 PRO B N 1
ATOM 2960 C CA . PRO B 1 58 ? -25.75 -12.25 -3.258 1 91.88 58 PRO B CA 1
ATOM 2961 C C . PRO B 1 58 ? -24.516 -11.43 -3.629 1 91.88 58 PRO B C 1
ATOM 2963 O O . PRO B 1 58 ? -23.422 -11.68 -3.119 1 91.88 58 PRO B O 1
ATOM 2966 N N . ILE B 1 59 ? -24.781 -10.438 -4.496 1 90.19 59 ILE B N 1
ATOM 2967 C CA . ILE B 1 59 ? -23.703 -9.555 -4.945 1 90.19 59 ILE B CA 1
ATOM 2968 C C . ILE B 1 59 ? -23.422 -8.5 -3.879 1 90.19 59 ILE B C 1
ATOM 2970 O O . ILE B 1 59 ? -23.969 -7.402 -3.918 1 90.19 59 ILE B O 1
ATOM 2974 N N . SER B 1 60 ? -22.734 -8.828 -2.92 1 94.69 60 SER B N 1
ATOM 2975 C CA . SER B 1 60 ? -22.297 -8.008 -1.797 1 94.69 60 SER B CA 1
ATOM 2976 C C . SER B 1 60 ? -20.953 -8.5 -1.255 1 94.69 60 SER B C 1
ATOM 2978 O O . SER B 1 60 ? -20.922 -9.375 -0.386 1 94.69 60 SER B O 1
ATOM 2980 N N . GLU B 1 61 ? -19.953 -7.93 -1.735 1 95.5 61 GLU B N 1
ATOM 2981 C CA . GLU B 1 61 ? -18.625 -8.406 -1.389 1 95.5 61 GLU B CA 1
ATOM 2982 C C . GLU B 1 61 ? -18.359 -8.258 0.107 1 95.5 61 GLU B C 1
ATOM 2984 O O . GLU B 1 61 ? -17.766 -9.148 0.729 1 95.5 61 GLU B O 1
ATOM 2989 N N . ALA B 1 62 ? -18.797 -7.121 0.687 1 96.12 62 ALA B N 1
ATOM 2990 C CA . ALA B 1 62 ? -18.641 -6.941 2.129 1 96.12 62 ALA B CA 1
ATOM 2991 C C . ALA B 1 62 ? -19.422 -8 2.9 1 96.12 62 ALA B C 1
ATOM 2993 O O . ALA B 1 62 ? -18.938 -8.531 3.898 1 96.12 62 ALA B O 1
ATOM 2994 N N . GLY B 1 63 ? -20.641 -8.25 2.396 1 95.94 63 GLY B N 1
ATOM 2995 C CA . GLY B 1 63 ? -21.453 -9.266 3.027 1 95.94 63 GLY B CA 1
ATOM 2996 C C . GLY B 1 63 ? -20.859 -10.656 2.936 1 95.94 63 GLY B C 1
ATOM 2997 O O . GLY B 1 63 ? -20.891 -11.414 3.91 1 95.94 63 GLY B O 1
ATOM 2998 N N . LEU B 1 64 ? -20.344 -10.906 1.808 1 96.38 64 LEU B N 1
ATOM 2999 C CA . LEU B 1 64 ? -19.734 -12.203 1.528 1 96.38 64 LEU B CA 1
ATOM 3000 C C . LEU B 1 64 ? -18.547 -12.461 2.449 1 96.38 64 LEU B C 1
ATOM 3002 O O . LEU B 1 64 ? -18.453 -13.523 3.07 1 96.38 64 LEU B O 1
ATOM 3006 N N . VAL B 1 65 ? -17.625 -11.555 2.557 1 98.25 65 VAL B N 1
ATOM 3007 C CA . VAL B 1 65 ? -16.453 -11.703 3.418 1 98.25 65 VAL B CA 1
ATOM 3008 C C . VAL B 1 65 ? -16.875 -11.664 4.883 1 98.25 65 VAL B C 1
ATOM 3010 O O . VAL B 1 65 ? -16.328 -12.383 5.719 1 98.25 65 VAL B O 1
ATOM 3013 N N . GLY B 1 66 ? -17.906 -10.82 5.184 1 98.19 66 GLY B N 1
ATOM 3014 C CA . GLY B 1 66 ? -18.453 -10.805 6.531 1 98.19 66 GLY B CA 1
ATOM 3015 C C . GLY B 1 66 ? -18.984 -12.156 6.969 1 98.19 66 GLY B C 1
ATOM 3016 O O . GLY B 1 66 ? -18.766 -12.586 8.102 1 98.19 66 GLY B O 1
ATOM 3017 N N . LEU B 1 67 ? -19.719 -12.797 6.074 1 98.25 67 LEU B N 1
ATOM 3018 C CA . LEU B 1 67 ? -20.234 -14.141 6.352 1 98.25 67 LEU B CA 1
ATOM 3019 C C . LEU B 1 67 ? -19.078 -15.102 6.629 1 98.25 67 LEU B C 1
ATOM 3021 O O . LEU B 1 67 ? -19.141 -15.891 7.578 1 98.25 67 LEU B O 1
ATOM 3025 N N . ALA B 1 68 ? -18.031 -15.07 5.836 1 98.75 68 ALA B N 1
ATOM 3026 C CA . ALA B 1 68 ? -16.859 -15.922 6.027 1 98.75 68 ALA B CA 1
ATOM 3027 C C . ALA B 1 68 ? -16.219 -15.68 7.391 1 98.75 68 ALA B C 1
ATOM 3029 O O . ALA B 1 68 ? -15.828 -16.625 8.07 1 98.75 68 ALA B O 1
ATOM 3030 N N . ASN B 1 69 ? -16.125 -14.414 7.762 1 98.5 69 ASN B N 1
ATOM 3031 C CA . ASN B 1 69 ? -15.594 -14.07 9.078 1 98.5 69 ASN B CA 1
ATOM 3032 C C . ASN B 1 69 ? -16.422 -14.672 10.203 1 98.5 69 ASN B C 1
ATOM 3034 O O . ASN B 1 69 ? -15.875 -15.219 11.164 1 98.5 69 ASN B O 1
ATOM 3038 N N . GLY B 1 70 ? -17.75 -14.523 10.055 1 98.12 70 GLY B N 1
ATOM 3039 C CA . GLY B 1 70 ? -18.641 -15.133 11.039 1 98.12 70 GLY B CA 1
ATOM 3040 C C . GLY B 1 70 ? -18.453 -16.641 11.148 1 98.12 70 GLY B C 1
ATOM 3041 O O . GLY B 1 70 ? -18.453 -17.188 12.25 1 98.12 70 GLY B O 1
ATOM 3042 N N . LEU B 1 71 ? -18.344 -17.281 10.023 1 98.25 71 LEU B N 1
ATOM 3043 C CA . LEU B 1 71 ? -18.094 -18.719 10.016 1 98.25 71 LEU B CA 1
ATOM 3044 C C . LEU B 1 71 ? -16.797 -19.062 10.75 1 98.25 71 LEU B C 1
ATOM 3046 O O . LEU B 1 71 ? -16.781 -20 11.562 1 98.25 71 LEU B O 1
ATOM 3050 N N . ALA B 1 72 ? -15.727 -18.328 10.477 1 97.94 72 ALA B N 1
ATOM 3051 C CA . ALA B 1 72 ? -14.438 -18.578 11.125 1 97.94 72 ALA B CA 1
ATOM 3052 C C . ALA B 1 72 ? -14.555 -18.422 12.641 1 97.94 72 ALA B C 1
ATOM 3054 O O . ALA B 1 72 ? -14.055 -19.266 13.398 1 97.94 72 ALA B O 1
ATOM 3055 N N . LEU B 1 73 ? -15.242 -17.422 13.07 1 96.38 73 LEU B N 1
ATOM 3056 C CA . LEU B 1 73 ? -15.414 -17.188 14.5 1 96.38 73 LEU B CA 1
ATOM 3057 C C . LEU B 1 73 ? -16.219 -18.297 15.141 1 96.38 73 LEU B C 1
ATOM 3059 O O . LEU B 1 73 ? -16.094 -18.562 16.344 1 96.38 73 LEU B O 1
ATOM 3063 N N . ALA B 1 74 ? -17.047 -18.922 14.352 1 97.44 74 ALA B N 1
ATOM 3064 C CA . ALA B 1 74 ? -17.875 -20.016 14.844 1 97.44 74 ALA B CA 1
ATOM 3065 C C . ALA B 1 74 ? -17.141 -21.344 14.773 1 97.44 74 ALA B C 1
ATOM 3067 O O . ALA B 1 74 ? -17.719 -22.406 15.016 1 97.44 74 ALA B O 1
ATOM 3068 N N . GLY B 1 75 ? -15.859 -21.312 14.352 1 96.75 75 GLY B N 1
ATOM 3069 C CA . GLY B 1 75 ? -15.047 -22.531 14.375 1 96.75 75 GLY B CA 1
ATOM 3070 C C . GLY B 1 75 ? -14.953 -23.219 13.031 1 96.75 75 GLY B C 1
ATOM 3071 O O . GLY B 1 75 ? -14.406 -24.312 12.922 1 96.75 75 GLY B O 1
ATOM 3072 N N . ASN B 1 76 ? -15.492 -22.594 11.969 1 98.19 76 ASN B N 1
ATOM 3073 C CA . ASN B 1 76 ? -15.414 -23.109 10.602 1 98.19 76 ASN B CA 1
ATOM 3074 C C . ASN B 1 76 ? -14.297 -22.453 9.812 1 98.19 76 ASN B C 1
ATOM 3076 O O . ASN B 1 76 ? -13.453 -21.75 10.383 1 98.19 76 ASN B O 1
ATOM 3080 N N . ARG B 1 77 ? -14.125 -22.859 8.57 1 98.56 77 ARG B N 1
ATOM 3081 C CA . ARG B 1 77 ? -13.203 -22.25 7.613 1 98.56 77 ARG B CA 1
ATOM 3082 C C . ARG B 1 77 ? -13.93 -21.812 6.348 1 98.56 77 ARG B C 1
ATOM 3084 O O . ARG B 1 77 ? -15 -22.344 6.027 1 98.56 77 ARG B O 1
ATOM 3091 N N . ALA B 1 78 ? -13.32 -20.891 5.742 1 98.81 78 ALA B N 1
ATOM 3092 C CA . ALA B 1 78 ? -14.023 -20.406 4.551 1 98.81 78 ALA B CA 1
ATOM 3093 C C . ALA B 1 78 ? -13.031 -19.969 3.475 1 98.81 78 ALA B C 1
ATOM 3095 O O . ALA B 1 78 ? -11.984 -19.391 3.779 1 98.81 78 ALA B O 1
ATOM 3096 N N . ILE B 1 79 ? -13.297 -20.297 2.277 1 98.88 79 ILE B N 1
ATOM 3097 C CA . ILE B 1 79 ? -12.695 -19.703 1.084 1 98.88 79 ILE B CA 1
ATOM 3098 C C . ILE B 1 79 ? -13.742 -18.875 0.344 1 98.88 79 ILE B C 1
ATOM 3100 O O . ILE B 1 79 ? -14.844 -19.344 0.06 1 98.88 79 ILE B O 1
ATOM 3104 N N . VAL B 1 80 ? -13.383 -17.641 0.13 1 98.56 80 VAL B N 1
ATOM 3105 C CA . VAL B 1 80 ? -14.25 -16.703 -0.578 1 98.56 80 VAL B CA 1
ATOM 3106 C C . VAL B 1 80 ? -13.695 -16.438 -1.973 1 98.56 80 VAL B C 1
ATOM 3108 O O . VAL B 1 80 ? -12.5 -16.172 -2.131 1 98.56 80 VAL B O 1
ATOM 3111 N N . GLU B 1 81 ? -14.555 -16.516 -2.967 1 98 81 GLU B N 1
ATOM 3112 C CA . GLU B 1 81 ? -14.156 -16.109 -4.312 1 98 81 GLU B CA 1
ATOM 3113 C C . GLU B 1 81 ? -14.719 -14.734 -4.66 1 98 81 GLU B C 1
ATOM 3115 O O . GLU B 1 81 ? -15.93 -14.555 -4.742 1 98 81 GLU B O 1
ATOM 3120 N N . MET B 1 82 ? -13.812 -13.773 -4.789 1 97.19 82 MET B N 1
ATOM 3121 C CA . MET B 1 82 ? -14.195 -12.531 -5.469 1 97.19 82 MET B CA 1
ATOM 3122 C C . MET B 1 82 ? -14.32 -12.758 -6.973 1 97.19 82 MET B C 1
ATOM 3124 O O . MET B 1 82 ? -13.453 -13.375 -7.586 1 97.19 82 MET B O 1
ATOM 3128 N N . MET B 1 83 ? -15.406 -12.305 -7.586 1 95.56 83 MET B N 1
ATOM 3129 C CA . MET B 1 83 ? -15.539 -12.492 -9.031 1 95.56 83 MET B CA 1
ATOM 3130 C C . MET B 1 83 ? -14.367 -11.867 -9.773 1 95.56 83 MET B C 1
ATOM 3132 O O . MET B 1 83 ? -13.75 -12.508 -10.617 1 95.56 83 MET B O 1
ATOM 3136 N N . PHE B 1 84 ? -14.07 -10.594 -9.43 1 96.12 84 PHE B N 1
ATOM 3137 C CA . PHE B 1 84 ? -12.891 -9.859 -9.852 1 96.12 84 PHE B CA 1
ATOM 3138 C C . PHE B 1 84 ? -12.164 -9.25 -8.656 1 96.12 84 PHE B C 1
ATOM 3140 O O . PHE B 1 84 ? -12.805 -8.766 -7.719 1 96.12 84 PHE B O 1
ATOM 3147 N N . ALA B 1 85 ? -10.852 -9.328 -8.727 1 97.12 85 ALA B N 1
ATOM 3148 C CA . ALA B 1 85 ? -10.055 -8.766 -7.641 1 97.12 85 ALA B CA 1
ATOM 3149 C C . ALA B 1 85 ? -10.422 -7.305 -7.391 1 97.12 85 ALA B C 1
ATOM 3151 O O . ALA B 1 85 ? -10.344 -6.824 -6.258 1 97.12 85 ALA B O 1
ATOM 3152 N N . ASP B 1 86 ? -10.859 -6.598 -8.398 1 96.25 86 ASP B N 1
ATOM 3153 C CA . ASP B 1 86 ? -11.219 -5.188 -8.305 1 96.25 86 ASP B CA 1
ATOM 3154 C C . ASP B 1 86 ? -12.312 -4.965 -7.258 1 96.25 86 ASP B C 1
ATOM 3156 O O . ASP B 1 86 ? -12.383 -3.9 -6.645 1 96.25 86 ASP B O 1
ATOM 3160 N N . PHE B 1 87 ? -13.109 -6.004 -7.02 1 97.06 87 PHE B N 1
ATOM 3161 C CA . PHE B 1 87 ? -14.258 -5.879 -6.141 1 97.06 87 PHE B CA 1
ATOM 3162 C C . PHE B 1 87 ? -13.867 -6.125 -4.688 1 97.06 87 PHE B C 1
ATOM 3164 O O . PHE B 1 87 ? -14.664 -5.906 -3.775 1 97.06 87 PHE B O 1
ATOM 3171 N N . VAL B 1 88 ? -12.609 -6.555 -4.473 1 97.75 88 VAL B N 1
ATOM 3172 C CA . VAL B 1 88 ? -12.164 -6.797 -3.104 1 97.75 88 VAL B CA 1
ATOM 3173 C C . VAL B 1 88 ? -12.133 -5.48 -2.33 1 97.75 88 VAL B C 1
ATOM 3175 O O . VAL B 1 88 ? -12.18 -5.477 -1.097 1 97.75 88 VAL B O 1
ATOM 3178 N N . THR B 1 89 ? -12.078 -4.32 -3.053 1 97.5 89 THR B N 1
ATOM 3179 C CA . THR B 1 89 ? -12.109 -2.998 -2.439 1 97.5 89 THR B CA 1
ATOM 3180 C C . THR B 1 89 ? -13.414 -2.787 -1.671 1 97.5 89 THR B C 1
ATOM 3182 O O . THR B 1 89 ? -13.445 -2.043 -0.688 1 97.5 89 THR B O 1
ATOM 3185 N N . LEU B 1 90 ? -14.508 -3.477 -2.035 1 97.62 90 LEU B N 1
ATOM 3186 C CA . LEU B 1 90 ? -15.797 -3.412 -1.357 1 97.62 90 LEU B CA 1
ATOM 3187 C C . LEU B 1 90 ? -15.75 -4.156 -0.028 1 97.62 90 LEU B C 1
ATOM 3189 O O . LEU B 1 90 ? -16.609 -3.955 0.833 1 97.62 90 LEU B O 1
ATOM 3193 N N . ALA B 1 91 ? -14.758 -5.059 0.109 1 98.19 91 ALA B N 1
ATOM 3194 C CA . ALA B 1 91 ? -14.633 -5.875 1.313 1 98.19 91 ALA B CA 1
ATOM 3195 C C . ALA B 1 91 ? -13.367 -5.523 2.09 1 98.19 91 ALA B C 1
ATOM 3197 O O . ALA B 1 91 ? -12.922 -6.297 2.939 1 98.19 91 ALA B O 1
ATOM 3198 N N . PHE B 1 92 ? -12.828 -4.391 1.77 1 98.62 92 PHE B N 1
ATOM 3199 C CA . PHE B 1 92 ? -11.547 -4.008 2.346 1 98.62 92 PHE B CA 1
ATOM 3200 C C . PHE B 1 92 ? -11.633 -3.939 3.865 1 98.62 92 PHE B C 1
ATOM 3202 O O . PHE B 1 92 ? -10.75 -4.438 4.566 1 98.62 92 PHE B O 1
ATOM 3209 N N . ASP B 1 93 ? -12.641 -3.365 4.449 1 98.12 93 ASP B N 1
ATOM 3210 C CA . ASP B 1 93 ? -12.82 -3.242 5.895 1 98.12 93 ASP B CA 1
ATOM 3211 C C . ASP B 1 93 ? -12.961 -4.617 6.547 1 98.12 93 ASP B C 1
ATOM 3213 O O . ASP B 1 93 ? -12.352 -4.875 7.59 1 98.12 93 ASP B O 1
ATOM 3217 N N . GLN B 1 94 ? -13.688 -5.5 5.93 1 98.5 94 GLN B N 1
ATOM 3218 C CA . GLN B 1 94 ? -13.922 -6.836 6.469 1 98.5 94 GLN B CA 1
ATOM 3219 C C . GLN B 1 94 ? -12.617 -7.629 6.551 1 98.5 94 GLN B C 1
ATOM 3221 O O . GLN B 1 94 ? -12.438 -8.445 7.453 1 98.5 94 GLN B O 1
ATOM 3226 N N . ILE B 1 95 ? -11.711 -7.309 5.645 1 98.69 95 ILE B N 1
ATOM 3227 C CA . ILE B 1 95 ? -10.453 -8.039 5.594 1 98.69 95 ILE B CA 1
ATOM 3228 C C . ILE B 1 95 ? -9.438 -7.395 6.535 1 98.69 95 ILE B C 1
ATOM 3230 O O . ILE B 1 95 ? -8.891 -8.055 7.418 1 98.69 95 ILE B O 1
ATOM 3234 N N . VAL B 1 96 ? -9.281 -6.074 6.438 1 97.88 96 VAL B N 1
ATOM 3235 C CA . VAL B 1 96 ? -8.172 -5.367 7.07 1 97.88 96 VAL B CA 1
ATOM 3236 C C . VAL B 1 96 ? -8.539 -5.02 8.516 1 97.88 96 VAL B C 1
ATOM 3238 O O . VAL B 1 96 ? -7.715 -5.172 9.422 1 97.88 96 VAL B O 1
ATOM 3241 N N . ASN B 1 97 ? -9.758 -4.613 8.758 1 96.69 97 ASN B N 1
ATOM 3242 C CA . ASN B 1 97 ? -10.125 -4.125 10.078 1 96.69 97 ASN B CA 1
ATOM 3243 C C . ASN B 1 97 ? -10.812 -5.211 10.906 1 96.69 97 ASN B C 1
ATOM 3245 O O . ASN B 1 97 ? -10.812 -5.152 12.141 1 96.69 97 ASN B O 1
ATOM 3249 N N . PHE B 1 98 ? -11.422 -6.215 10.211 1 97.06 98 PHE B N 1
ATOM 3250 C CA . PHE B 1 98 ? -12.133 -7.215 10.992 1 97.06 98 PHE B CA 1
ATOM 3251 C C . PHE B 1 98 ? -11.344 -8.516 11.07 1 97.06 98 PHE B C 1
ATOM 3253 O O . PHE B 1 98 ? -10.859 -8.891 12.141 1 97.06 98 PHE B O 1
ATOM 3260 N N . ALA B 1 99 ? -11.156 -9.164 9.961 1 98 99 ALA B N 1
ATOM 3261 C CA . ALA B 1 99 ? -10.539 -10.484 9.961 1 98 99 ALA B CA 1
ATOM 3262 C C . ALA B 1 99 ? -9.125 -10.43 10.539 1 98 99 ALA B C 1
ATOM 3264 O O . ALA B 1 99 ? -8.812 -11.164 11.484 1 98 99 ALA B O 1
ATOM 3265 N N . ALA B 1 100 ? -8.32 -9.57 10 1 97.62 100 ALA B N 1
ATOM 3266 C CA . ALA B 1 100 ? -6.922 -9.492 10.414 1 97.62 100 ALA B CA 1
ATOM 3267 C C . ALA B 1 100 ? -6.801 -9.125 11.891 1 97.62 100 ALA B C 1
ATOM 3269 O O . ALA B 1 100 ? -6.039 -9.75 12.633 1 97.62 100 ALA B O 1
ATOM 3270 N N . LYS B 1 101 ? -7.555 -8.172 12.352 1 96.31 101 LYS B N 1
ATOM 3271 C CA . LYS B 1 101 ? -7.438 -7.707 13.727 1 96.31 101 LYS B CA 1
ATOM 3272 C C . LYS B 1 101 ? -8.008 -8.727 14.703 1 96.31 101 LYS B C 1
ATOM 3274 O O . LYS B 1 101 ? -7.562 -8.82 15.844 1 96.31 101 LYS B O 1
ATOM 3279 N N . SER B 1 102 ? -8.992 -9.477 14.25 1 96.12 102 SER B N 1
ATOM 3280 C CA . SER B 1 102 ? -9.648 -10.445 15.117 1 96.12 102 SER B CA 1
ATOM 3281 C C . SER B 1 102 ? -8.664 -11.5 15.617 1 96.12 102 SER B C 1
ATOM 3283 O O . SER B 1 102 ? -8.852 -12.078 16.688 1 96.12 102 SER B O 1
ATOM 3285 N N . VAL B 1 103 ? -7.613 -11.688 14.883 1 96.81 103 VAL B N 1
ATOM 3286 C CA . VAL B 1 103 ? -6.633 -12.703 15.234 1 96.81 103 VAL B CA 1
ATOM 3287 C C . VAL B 1 103 ? -6.016 -12.375 16.594 1 96.81 103 VAL B C 1
ATOM 3289 O O . VAL B 1 103 ? -5.805 -13.273 17.422 1 96.81 103 VAL B O 1
ATOM 3292 N N . SER B 1 104 ? -5.77 -11.055 16.859 1 92.31 104 SER B N 1
ATOM 3293 C CA . SER B 1 104 ? -4.973 -10.727 18.031 1 92.31 104 SER B CA 1
ATOM 3294 C C . SER B 1 104 ? -5.684 -9.703 18.906 1 92.31 104 SER B C 1
ATOM 3296 O O . SER B 1 104 ? -5.227 -9.398 20.016 1 92.31 104 SER B O 1
ATOM 3298 N N . MET B 1 105 ? -6.777 -9.234 18.5 1 87.94 105 MET B N 1
ATOM 3299 C CA . MET B 1 105 ? -7.375 -8.078 19.156 1 87.94 105 MET B CA 1
ATOM 3300 C C . MET B 1 105 ? -7.98 -8.469 20.5 1 87.94 105 MET B C 1
ATOM 3302 O O . MET B 1 105 ? -8.203 -7.609 21.359 1 87.94 105 MET B O 1
ATOM 3306 N N . TYR B 1 106 ? -8.133 -9.734 20.797 1 78.81 106 TYR B N 1
ATOM 3307 C CA . TYR B 1 106 ? -8.867 -10.164 21.969 1 78.81 106 TYR B CA 1
ATOM 3308 C C . TYR B 1 106 ? -7.914 -10.633 23.078 1 78.81 106 TYR B C 1
ATOM 3310 O O . TYR B 1 106 ? -8.336 -11.258 24.047 1 78.81 106 TYR B O 1
ATOM 3318 N N . GLY B 1 107 ? -6.641 -10.289 22.906 1 76.19 107 GLY B N 1
ATOM 3319 C CA . GLY B 1 107 ? -5.648 -10.688 23.891 1 76.19 107 GLY B CA 1
ATOM 3320 C C . GLY B 1 107 ? -5.207 -12.125 23.75 1 76.19 107 GLY B C 1
ATOM 3321 O O . GLY B 1 107 ? -4.324 -12.586 24.484 1 76.19 107 GLY B O 1
ATOM 3322 N N . GLN B 1 108 ? -5.941 -12.836 23 1 80.75 108 GLN B N 1
ATOM 3323 C CA . GLN B 1 108 ? -5.574 -14.203 22.641 1 80.75 108 GLN B CA 1
ATOM 3324 C C . GLN B 1 108 ? -5.59 -14.391 21.125 1 80.75 108 GLN B C 1
ATOM 3326 O O . GLN B 1 108 ? -6.219 -13.609 20.406 1 80.75 108 GLN B O 1
ATOM 3331 N N . ARG B 1 109 ? -4.879 -15.383 20.797 1 87.94 109 ARG B N 1
ATOM 3332 C CA . ARG B 1 109 ? -4.898 -15.664 19.359 1 87.94 109 ARG B CA 1
ATOM 3333 C C . ARG B 1 109 ? -6.168 -16.406 18.969 1 87.94 109 ARG B C 1
ATOM 3335 O O . ARG B 1 109 ? -6.465 -17.469 19.516 1 87.94 109 ARG B O 1
ATOM 3342 N N . VAL B 1 110 ? -6.969 -15.797 18.109 1 93.62 110 VAL B N 1
ATOM 3343 C CA . VAL B 1 110 ? -8.188 -16.375 17.562 1 93.62 110 VAL B CA 1
ATOM 3344 C C . VAL B 1 110 ? -7.957 -16.781 16.109 1 93.62 110 VAL B C 1
ATOM 3346 O O . VAL B 1 110 ? -7.598 -15.938 15.273 1 93.62 110 VAL B O 1
ATOM 3349 N N . PRO B 1 111 ? -8.133 -18.078 15.836 1 96.06 111 PRO B N 1
ATOM 3350 C CA . PRO B 1 111 ? -7.953 -18.484 14.438 1 96.06 111 PRO B CA 1
ATOM 3351 C C . PRO B 1 111 ? -8.977 -17.844 13.508 1 96.06 111 PRO B C 1
ATOM 3353 O O . PRO B 1 111 ? -10.172 -17.828 13.82 1 96.06 111 PRO B O 1
ATOM 3356 N N . MET B 1 112 ? -8.523 -17.281 12.43 1 98 112 MET B N 1
ATOM 3357 C CA . MET B 1 112 ? -9.352 -16.719 11.367 1 98 112 MET B CA 1
ATOM 3358 C C . MET B 1 112 ? -8.977 -17.312 10.016 1 98 112 MET B C 1
ATOM 3360 O O . MET B 1 112 ? -8.477 -16.609 9.141 1 98 112 MET B O 1
ATOM 3364 N N . PRO B 1 113 ? -9.266 -18.656 9.781 1 98.38 113 PRO B N 1
ATOM 3365 C CA . PRO B 1 113 ? -8.914 -19.312 8.516 1 98.38 113 PRO B CA 1
ATOM 3366 C C . PRO B 1 113 ? -9.844 -18.906 7.371 1 98.38 113 PRO B C 1
ATOM 3368 O O . PRO B 1 113 ? -10.625 -19.734 6.895 1 98.38 113 PRO B O 1
ATOM 3371 N N . VAL B 1 114 ? -9.766 -17.719 6.938 1 98.81 114 VAL B N 1
ATOM 3372 C CA . VAL B 1 114 ? -10.523 -17.125 5.84 1 98.81 114 VAL B CA 1
ATOM 3373 C C . VAL B 1 114 ? -9.586 -16.797 4.68 1 98.81 114 VAL B C 1
ATOM 3375 O O . VAL B 1 114 ? -8.648 -16.016 4.836 1 98.81 114 VAL B O 1
ATOM 3378 N N . VAL B 1 115 ? -9.797 -17.438 3.566 1 98.88 115 VAL B N 1
ATOM 3379 C CA . VAL B 1 115 ? -9.008 -17.188 2.363 1 98.88 115 VAL B CA 1
ATOM 3380 C C . VAL B 1 115 ? -9.852 -16.438 1.336 1 98.88 115 VAL B C 1
ATOM 3382 O O . VAL B 1 115 ? -10.953 -16.891 0.983 1 98.88 115 VAL B O 1
ATOM 3385 N N . VAL B 1 116 ? -9.398 -15.32 0.927 1 98.88 116 VAL B N 1
ATOM 3386 C CA . VAL B 1 116 ? -10.078 -14.555 -0.114 1 98.88 116 VAL B CA 1
ATOM 3387 C C . VAL B 1 116 ? -9.32 -14.703 -1.436 1 98.88 116 VAL B C 1
ATOM 3389 O O . VAL B 1 116 ? -8.203 -14.211 -1.578 1 98.88 116 VAL B O 1
ATOM 3392 N N . ARG B 1 117 ? -9.922 -15.398 -2.393 1 98.75 117 ARG B N 1
ATOM 3393 C CA . ARG B 1 117 ? -9.359 -15.555 -3.73 1 98.75 117 ARG B CA 1
ATOM 3394 C C . ARG B 1 117 ? -9.688 -14.352 -4.609 1 98.75 117 ARG B C 1
ATOM 3396 O O . ARG B 1 117 ? -10.852 -13.961 -4.727 1 98.75 117 ARG B O 1
ATOM 3403 N N . CYS B 1 118 ? -8.703 -13.82 -5.242 1 98.5 118 CYS B N 1
ATOM 3404 C CA . CYS B 1 118 ? -8.867 -12.586 -6.008 1 98.5 118 CYS B CA 1
ATOM 3405 C C . CYS B 1 118 ? -8.344 -12.758 -7.43 1 98.5 118 CYS B C 1
ATOM 3407 O O . CYS B 1 118 ? -7.141 -12.609 -7.676 1 98.5 118 CYS B O 1
ATOM 3409 N N . PRO B 1 119 ? -9.227 -13.086 -8.414 1 98 119 PRO B N 1
ATOM 3410 C CA . PRO B 1 119 ? -8.805 -13 -9.812 1 98 119 PRO B CA 1
ATOM 3411 C C . PRO B 1 119 ? -8.383 -11.594 -10.219 1 98 119 PRO B C 1
ATOM 3413 O O . PRO B 1 119 ? -9.227 -10.695 -10.32 1 98 119 PRO B O 1
ATOM 3416 N N . THR B 1 120 ? -7.086 -11.406 -10.523 1 97.75 120 THR B N 1
ATOM 3417 C CA . THR B 1 120 ? -6.508 -10.078 -10.703 1 97.75 120 THR B CA 1
ATOM 3418 C C . THR B 1 120 ? -5.938 -9.93 -12.109 1 97.75 120 THR B C 1
ATOM 3420 O O . THR B 1 120 ? -5.828 -10.906 -12.852 1 97.75 120 THR B O 1
ATOM 3423 N N . GLY B 1 121 ? -5.672 -8.656 -12.453 1 96.19 121 GLY B N 1
ATOM 3424 C CA . GLY B 1 121 ? -4.895 -8.367 -13.656 1 96.19 121 GLY B CA 1
ATOM 3425 C C . GLY B 1 121 ? -5.758 -8.125 -14.875 1 96.19 121 GLY B C 1
ATOM 3426 O O . GLY B 1 121 ? -6.98 -8.266 -14.82 1 96.19 121 GLY B O 1
ATOM 3427 N N . GLY B 1 122 ? -5.074 -7.691 -15.906 1 95.12 122 GLY B N 1
ATOM 3428 C CA . GLY B 1 122 ? -5.727 -7.34 -17.156 1 95.12 122 GLY B CA 1
ATOM 3429 C C . GLY B 1 122 ? -5.508 -8.367 -18.25 1 95.12 122 GLY B C 1
ATOM 3430 O O . GLY B 1 122 ? -5.504 -9.57 -18 1 95.12 122 GLY B O 1
ATOM 3431 N N . ARG B 1 123 ? -5.523 -7.832 -19.531 1 91.81 123 ARG B N 1
ATOM 3432 C CA . ARG B 1 123 ? -5.293 -8.586 -20.766 1 91.81 123 ARG B CA 1
ATOM 3433 C C . ARG B 1 123 ? -6.523 -9.398 -21.141 1 91.81 123 ARG B C 1
ATOM 3435 O O . ARG B 1 123 ? -6.398 -10.484 -21.719 1 91.81 123 ARG B O 1
ATOM 3442 N N . ARG B 1 124 ? -7.691 -8.922 -20.703 1 88.88 124 ARG B N 1
ATOM 3443 C CA . ARG B 1 124 ? -8.961 -9.547 -21.062 1 88.88 124 ARG B CA 1
ATOM 3444 C C . ARG B 1 124 ? -9.922 -8.531 -21.672 1 88.88 124 ARG B C 1
ATOM 3446 O O . ARG B 1 124 ? -11.016 -8.891 -22.125 1 88.88 124 ARG B O 1
ATOM 3453 N N . GLY B 1 125 ? -9.453 -7.293 -21.625 1 89.31 125 GLY B N 1
ATOM 3454 C CA . GLY B 1 125 ? -10.258 -6.242 -22.219 1 89.31 125 GLY B CA 1
ATOM 3455 C C . GLY B 1 125 ? -11.461 -5.859 -21.375 1 89.31 125 GLY B C 1
ATOM 3456 O O . GLY B 1 125 ? -12.477 -5.41 -21.906 1 89.31 125 GLY B O 1
ATOM 3457 N N . TYR B 1 126 ? -11.391 -6.094 -20.078 1 89.62 126 TYR B N 1
ATOM 3458 C CA . TYR B 1 126 ? -12.539 -5.852 -19.203 1 89.62 126 TYR B CA 1
ATOM 3459 C C . TYR B 1 126 ? -12.602 -4.391 -18.781 1 89.62 126 TYR B C 1
ATOM 3461 O O . TYR B 1 126 ? -13.641 -3.918 -18.312 1 89.62 126 TYR B O 1
ATOM 3469 N N . GLY B 1 127 ? -11.477 -3.652 -18.875 1 90.94 127 GLY B N 1
ATOM 3470 C CA . GLY B 1 127 ? -11.516 -2.225 -18.609 1 90.94 127 GLY B CA 1
ATOM 3471 C C . GLY B 1 127 ? -11.07 -1.861 -17.219 1 90.94 127 GLY B C 1
ATOM 3472 O O . GLY B 1 127 ? -10.5 -2.693 -16.5 1 90.94 127 GLY B O 1
ATOM 3473 N N . PRO B 1 128 ? -11.305 -0.625 -16.828 1 90.88 128 PRO B N 1
ATOM 3474 C CA . PRO B 1 128 ? -10.641 -0.017 -15.672 1 90.88 128 PRO B CA 1
ATOM 3475 C C . PRO B 1 128 ? -11.094 -0.619 -14.344 1 90.88 128 PRO B C 1
ATOM 3477 O O . PRO B 1 128 ? -10.375 -0.525 -13.344 1 90.88 128 PRO B O 1
ATOM 3480 N N . THR B 1 129 ? -12.203 -1.216 -14.234 1 91.56 129 THR B N 1
ATOM 3481 C CA . THR B 1 129 ? -12.703 -1.679 -12.945 1 91.56 129 THR B CA 1
ATOM 3482 C C . THR B 1 129 ? -12.641 -3.199 -12.852 1 91.56 129 THR B C 1
ATOM 3484 O O . THR B 1 129 ? -13.211 -3.799 -11.945 1 91.56 129 THR B O 1
ATOM 3487 N N . HIS B 1 130 ? -11.914 -3.891 -13.812 1 93.69 130 HIS B N 1
ATOM 3488 C CA . HIS B 1 130 ? -11.859 -5.348 -13.805 1 93.69 130 HIS B CA 1
ATOM 3489 C C . HIS B 1 130 ? -10.445 -5.844 -14.086 1 93.69 130 HIS B C 1
ATOM 3491 O O . HIS B 1 130 ? -10.227 -7.047 -14.266 1 93.69 130 HIS B O 1
ATOM 3497 N N . SER B 1 131 ? -9.508 -4.902 -14.141 1 95.12 131 SER B N 1
ATOM 3498 C CA . SER B 1 131 ? -8.227 -5.312 -14.711 1 95.12 131 SER B CA 1
ATOM 3499 C C . SER B 1 131 ? -7.062 -4.895 -13.812 1 95.12 131 SER B C 1
ATOM 3501 O O . SER B 1 131 ? -5.91 -4.902 -14.25 1 95.12 131 SER B O 1
ATOM 3503 N N . GLN B 1 132 ? -7.359 -4.551 -12.609 1 94.81 132 GLN B N 1
ATOM 3504 C CA . GLN B 1 132 ? -6.34 -3.967 -11.75 1 94.81 132 GLN B CA 1
ATOM 3505 C C . GLN B 1 132 ? -5.5 -5.051 -11.07 1 94.81 132 GLN B C 1
ATOM 3507 O O . GLN B 1 132 ? -5.891 -6.219 -11.055 1 94.81 132 GLN B O 1
ATOM 3512 N N . SER B 1 133 ? -4.316 -4.715 -10.664 1 96.5 133 SER B N 1
ATOM 3513 C CA . SER B 1 133 ? -3.455 -5.457 -9.75 1 96.5 133 SER B CA 1
ATOM 3514 C C . SER B 1 133 ? -3.379 -4.777 -8.383 1 96.5 133 SER B C 1
ATOM 3516 O O . SER B 1 133 ? -2.645 -3.801 -8.211 1 96.5 133 SER B O 1
ATOM 3518 N N . LEU B 1 134 ? -4.039 -5.328 -7.414 1 97.31 134 LEU B N 1
ATOM 3519 C CA . LEU B 1 134 ? -4.297 -4.59 -6.184 1 97.31 134 LEU B CA 1
ATOM 3520 C C . LEU B 1 134 ? -3.496 -5.172 -5.023 1 97.31 134 LEU B C 1
ATOM 3522 O O . LEU B 1 134 ? -3.795 -4.898 -3.857 1 97.31 134 LEU B O 1
ATOM 3526 N N . GLN B 1 135 ? -2.438 -5.961 -5.273 1 98.31 135 GLN B N 1
ATOM 3527 C CA . GLN B 1 135 ? -1.666 -6.652 -4.246 1 98.31 135 GLN B CA 1
ATOM 3528 C C . GLN B 1 135 ? -1.142 -5.676 -3.199 1 98.31 135 GLN B C 1
ATOM 3530 O O . GLN B 1 135 ? -1.189 -5.957 -2 1 98.31 135 GLN B O 1
ATOM 3535 N N . LYS B 1 136 ? -0.714 -4.465 -3.613 1 98.12 136 LYS B N 1
ATOM 3536 C CA . LYS B 1 136 ? -0.03 -3.523 -2.732 1 98.12 136 LYS B CA 1
ATOM 3537 C C . LYS B 1 136 ? -0.938 -3.084 -1.587 1 98.12 136 LYS B C 1
ATOM 3539 O O . LYS B 1 136 ? -0.461 -2.77 -0.495 1 98.12 136 LYS B O 1
ATOM 3544 N N . HIS B 1 137 ? -2.234 -3.066 -1.793 1 98.38 137 HIS B N 1
ATOM 3545 C CA . HIS B 1 137 ? -3.168 -2.516 -0.817 1 98.38 137 HIS B CA 1
ATOM 3546 C C . HIS B 1 137 ? -3.318 -3.439 0.385 1 98.38 137 HIS B C 1
ATOM 3548 O O . HIS B 1 137 ? -3.861 -3.039 1.418 1 98.38 137 HIS B O 1
ATOM 3554 N N . PHE B 1 138 ? -2.797 -4.668 0.287 1 98.62 138 PHE B N 1
ATOM 3555 C CA . PHE B 1 138 ? -2.992 -5.648 1.35 1 98.62 138 PHE B CA 1
ATOM 3556 C C . PHE B 1 138 ? -1.668 -5.984 2.027 1 98.62 138 PHE B C 1
ATOM 3558 O O . PHE B 1 138 ? -1.626 -6.797 2.951 1 98.62 138 PHE B O 1
ATOM 3565 N N . LEU B 1 139 ? -0.602 -5.332 1.608 1 98.38 139 LEU B N 1
ATOM 3566 C CA . LEU B 1 139 ? 0.709 -5.602 2.188 1 98.38 139 LEU B CA 1
ATOM 3567 C C . LEU B 1 139 ? 0.857 -4.918 3.543 1 98.38 139 LEU B C 1
ATOM 3569 O O . LEU B 1 139 ? 0.323 -3.826 3.752 1 98.38 139 LEU B O 1
ATOM 3573 N N . GLY B 1 140 ? 1.562 -5.562 4.434 1 97.5 140 GLY B N 1
ATOM 3574 C CA . GLY B 1 140 ? 1.971 -4.941 5.684 1 97.5 140 GLY B CA 1
ATOM 3575 C C . GLY B 1 140 ? 0.844 -4.836 6.691 1 97.5 140 GLY B C 1
ATOM 3576 O O . GLY B 1 140 ? 0.878 -3.982 7.582 1 97.5 140 GLY B O 1
ATOM 3577 N N . VAL B 1 141 ? -0.231 -5.551 6.559 1 97.94 141 VAL B N 1
ATOM 3578 C CA . VAL B 1 141 ? -1.315 -5.621 7.535 1 97.94 141 VAL B CA 1
ATOM 3579 C C . VAL B 1 141 ? -1.032 -6.73 8.547 1 97.94 141 VAL B C 1
ATOM 3581 O O . VAL B 1 141 ? -0.955 -7.906 8.18 1 97.94 141 VAL B O 1
ATOM 3584 N N . PRO B 1 142 ? -0.826 -6.352 9.844 1 96.5 142 PRO B N 1
ATOM 3585 C CA . PRO B 1 142 ? -0.558 -7.395 10.836 1 96.5 142 PRO B CA 1
ATOM 3586 C C . PRO B 1 142 ? -1.586 -8.523 10.797 1 96.5 142 PRO B C 1
ATOM 3588 O O . PRO B 1 142 ? -2.791 -8.266 10.742 1 96.5 142 PRO B O 1
ATOM 3591 N N . ASP B 1 143 ? -1.108 -9.789 10.75 1 97.12 143 ASP B N 1
ATOM 3592 C CA . ASP B 1 143 ? -1.908 -11.008 10.836 1 97.12 143 ASP B CA 1
ATOM 3593 C C . ASP B 1 143 ? -2.668 -11.25 9.539 1 97.12 143 ASP B C 1
ATOM 3595 O O . ASP B 1 143 ? -3.666 -11.977 9.523 1 97.12 143 ASP B O 1
ATOM 3599 N N . LEU B 1 144 ? -2.266 -10.656 8.461 1 98.56 144 LEU B N 1
ATOM 3600 C CA . LEU B 1 144 ? -2.824 -10.93 7.141 1 98.56 144 LEU B CA 1
ATOM 3601 C C . LEU B 1 144 ? -1.75 -11.453 6.195 1 98.56 144 LEU B C 1
ATOM 3603 O O . LEU B 1 144 ? -0.708 -10.82 6.02 1 98.56 144 LEU B O 1
ATOM 3607 N N . ASP B 1 145 ? -1.998 -12.625 5.621 1 98.56 145 ASP B N 1
ATOM 3608 C CA . ASP B 1 145 ? -1.086 -13.164 4.621 1 98.56 145 ASP B CA 1
ATOM 3609 C C . ASP B 1 145 ? -1.517 -12.766 3.211 1 98.56 145 ASP B C 1
ATOM 3611 O O . ASP B 1 145 ? -2.711 -12.625 2.938 1 98.56 145 ASP B O 1
ATOM 3615 N N . VAL B 1 146 ? -0.557 -12.57 2.369 1 98.88 146 VAL B N 1
ATOM 3616 C CA . VAL B 1 146 ? -0.821 -12.25 0.971 1 98.88 146 VAL B CA 1
ATOM 3617 C C . VAL B 1 146 ? -0.025 -13.188 0.066 1 98.88 146 VAL B C 1
ATOM 3619 O O . VAL B 1 146 ? 1.197 -13.289 0.194 1 98.88 146 VAL B O 1
ATOM 3622 N N . TYR B 1 147 ? -0.704 -13.867 -0.841 1 98.81 147 TYR B N 1
ATOM 3623 C CA . TYR B 1 147 ? -0.093 -14.805 -1.778 1 98.81 147 TYR B CA 1
ATOM 3624 C C . TYR B 1 147 ? -0.509 -14.492 -3.211 1 98.81 147 TYR B C 1
ATOM 3626 O O . TYR B 1 147 ? -1.51 -13.812 -3.438 1 98.81 147 TYR B O 1
ATOM 3634 N N . GLU B 1 148 ? 0.251 -14.945 -4.117 1 98.75 148 GLU B N 1
ATOM 3635 C CA . GLU B 1 148 ? -0.123 -14.984 -5.527 1 98.75 148 GLU B CA 1
ATOM 3636 C C . GLU B 1 148 ? 0.293 -16.312 -6.168 1 98.75 148 GLU B C 1
ATOM 3638 O O . GLU B 1 148 ? 1.444 -16.734 -6.043 1 98.75 148 GLU B O 1
ATOM 3643 N N . ILE B 1 149 ? -0.614 -16.953 -6.836 1 98.56 149 ILE B N 1
ATOM 3644 C CA . ILE B 1 149 ? -0.31 -18.234 -7.449 1 98.56 149 ILE B CA 1
ATOM 3645 C C . ILE B 1 149 ? 0.55 -18.031 -8.695 1 98.56 149 ILE B C 1
ATOM 3647 O O . ILE B 1 149 ? 0.661 -16.906 -9.195 1 98.56 149 ILE B O 1
ATOM 3651 N N . SER B 1 150 ? 1.16 -19.031 -9.133 1 98.38 150 SER B N 1
ATOM 3652 C CA . SER B 1 150 ? 1.993 -19.031 -10.328 1 98.38 150 SER B CA 1
ATOM 3653 C C . SER B 1 150 ? 1.905 -20.359 -11.07 1 98.38 150 SER B C 1
ATOM 3655 O O . SER B 1 150 ? 1.325 -21.328 -10.562 1 98.38 150 SER B O 1
ATOM 3657 N N . PRO B 1 151 ? 2.412 -20.438 -12.273 1 97.56 151 PRO B N 1
ATOM 3658 C CA . PRO B 1 151 ? 2.42 -21.719 -12.969 1 97.56 151 PRO B CA 1
ATOM 3659 C C . PRO B 1 151 ? 3.35 -22.734 -12.32 1 97.56 151 PRO B C 1
ATOM 3661 O O . PRO B 1 151 ? 3.312 -23.922 -12.672 1 97.56 151 PRO B O 1
ATOM 3664 N N . PHE B 1 152 ? 4.129 -22.328 -11.375 1 98.06 152 PHE B N 1
ATOM 3665 C CA . PHE B 1 152 ? 5.184 -23.172 -10.82 1 98.06 152 PHE B CA 1
ATOM 3666 C C . PHE B 1 152 ? 4.719 -23.828 -9.531 1 98.06 152 PHE B C 1
ATOM 3668 O O . PHE B 1 152 ? 5.223 -24.891 -9.156 1 98.06 152 PHE B O 1
ATOM 3675 N N . HIS B 1 153 ? 3.832 -23.234 -8.836 1 97.62 153 HIS B N 1
ATOM 3676 C CA . HIS B 1 153 ? 3.469 -23.688 -7.504 1 97.62 153 HIS B CA 1
ATOM 3677 C C . HIS B 1 153 ? 2.289 -24.656 -7.551 1 97.62 153 HIS B C 1
ATOM 3679 O O . HIS B 1 153 ? 1.404 -24.516 -8.398 1 97.62 153 HIS B O 1
ATOM 3685 N N . ASP B 1 154 ? 2.279 -25.609 -6.703 1 97.62 154 ASP B N 1
ATOM 3686 C CA . ASP B 1 154 ? 1.164 -26.531 -6.523 1 97.62 154 ASP B CA 1
ATOM 3687 C C . ASP B 1 154 ? 0.054 -25.891 -5.691 1 97.62 154 ASP B C 1
ATOM 3689 O O . ASP B 1 154 ? 0.211 -25.703 -4.484 1 97.62 154 ASP B O 1
ATOM 3693 N N . CYS B 1 155 ? -1.071 -25.719 -6.258 1 98.06 155 CYS B N 1
ATOM 3694 C CA . CYS B 1 155 ? -2.168 -25.031 -5.594 1 98.06 155 CYS B CA 1
ATOM 3695 C C . CYS B 1 155 ? -2.77 -25.891 -4.488 1 98.06 155 CYS B C 1
ATOM 3697 O O . CYS B 1 155 ? -3.361 -25.359 -3.543 1 98.06 155 CYS B O 1
ATOM 3699 N N . VAL B 1 156 ? -2.721 -27.219 -4.648 1 98.19 156 VAL B N 1
ATOM 3700 C CA . VAL B 1 156 ? -3.213 -28.094 -3.586 1 98.19 156 VAL B CA 1
ATOM 3701 C C . VAL B 1 156 ? -2.42 -27.844 -2.305 1 98.19 156 VAL B C 1
ATOM 3703 O O . VAL B 1 156 ? -3.002 -27.609 -1.242 1 98.19 156 VAL B O 1
ATOM 3706 N N . ASP B 1 157 ? -1.124 -27.844 -2.453 1 98 157 ASP B N 1
ATOM 3707 C CA . ASP B 1 157 ? -0.235 -27.594 -1.323 1 98 157 ASP B CA 1
ATOM 3708 C C . ASP B 1 157 ? -0.423 -26.188 -0.781 1 98 157 ASP B C 1
ATOM 3710 O O . ASP B 1 157 ? -0.455 -25.984 0.434 1 98 157 ASP B O 1
ATOM 3714 N N . LEU B 1 158 ? -0.543 -25.234 -1.636 1 98.25 158 LEU B N 1
ATOM 3715 C CA . LEU B 1 158 ? -0.66 -23.828 -1.24 1 98.25 158 LEU B CA 1
ATOM 3716 C C . LEU B 1 158 ? -1.918 -23.609 -0.409 1 98.25 158 LEU B C 1
ATOM 3718 O O . LEU B 1 158 ? -1.849 -23.047 0.69 1 98.25 158 LEU B O 1
ATOM 3722 N N . PHE B 1 159 ? -3.086 -24.062 -0.888 1 98.44 159 PHE B N 1
ATOM 3723 C CA . PHE B 1 159 ? -4.34 -23.812 -0.187 1 98.44 159 PHE B CA 1
ATOM 3724 C C . PHE B 1 159 ? -4.395 -24.578 1.122 1 98.44 159 PHE B C 1
ATOM 3726 O O . PHE B 1 159 ? -4.891 -24.078 2.131 1 98.44 159 PHE B O 1
ATOM 3733 N N . ALA B 1 160 ? -3.863 -25.812 1.112 1 98.19 160 ALA B N 1
ATOM 3734 C CA . ALA B 1 160 ? -3.793 -26.578 2.359 1 98.19 160 ALA B CA 1
ATOM 3735 C C . ALA B 1 160 ? -2.955 -25.844 3.4 1 98.19 160 ALA B C 1
ATOM 3737 O O . ALA B 1 160 ? -3.352 -25.734 4.562 1 98.19 160 ALA B O 1
ATOM 3738 N N . GLY B 1 161 ? -1.771 -25.344 2.961 1 98.12 161 GLY B N 1
ATOM 3739 C CA . GLY B 1 161 ? -0.889 -24.625 3.861 1 98.12 161 GLY B CA 1
ATOM 3740 C C . GLY B 1 161 ? -1.488 -23.328 4.367 1 98.12 161 GLY B C 1
ATOM 3741 O O . GLY B 1 161 ? -1.366 -23 5.551 1 98.12 161 GLY B O 1
ATOM 3742 N N . VAL B 1 162 ? -2.135 -22.594 3.496 1 98.12 162 VAL B N 1
ATOM 3743 C CA . VAL B 1 162 ? -2.744 -21.312 3.852 1 98.12 162 VAL B CA 1
ATOM 3744 C C . VAL B 1 162 ? -3.836 -21.531 4.898 1 98.12 162 VAL B C 1
ATOM 3746 O O . VAL B 1 162 ? -3.902 -20.828 5.898 1 98.12 162 VAL B O 1
ATOM 3749 N N . LEU B 1 163 ? -4.664 -22.516 4.711 1 97.94 163 LEU B N 1
ATOM 3750 C CA . LEU B 1 163 ? -5.746 -22.828 5.641 1 97.94 163 LEU B CA 1
ATOM 3751 C C . LEU B 1 163 ? -5.195 -23.312 6.98 1 97.94 163 LEU B C 1
ATOM 3753 O O . LEU B 1 163 ? -5.746 -22.984 8.031 1 97.94 163 LEU B O 1
ATOM 3757 N N . ARG B 1 164 ? -4.109 -24.031 6.965 1 97.12 164 ARG B N 1
ATOM 3758 C CA . ARG B 1 164 ? -3.502 -24.562 8.18 1 97.12 164 ARG B CA 1
ATOM 3759 C C . ARG B 1 164 ? -2.92 -23.453 9.039 1 97.12 164 ARG B C 1
ATOM 3761 O O . ARG B 1 164 ? -2.906 -23.562 10.273 1 97.12 164 ARG B O 1
ATOM 3768 N N . ARG B 1 165 ? -2.453 -22.391 8.477 1 96.19 165 ARG B N 1
ATOM 3769 C CA . ARG B 1 165 ? -1.843 -21.297 9.219 1 96.19 165 ARG B CA 1
ATOM 3770 C C . ARG B 1 165 ? -2.852 -20.641 10.148 1 96.19 165 ARG B C 1
ATOM 3772 O O . ARG B 1 165 ? -2.479 -20.109 11.203 1 96.19 165 ARG B O 1
ATOM 3779 N N . GLY B 1 166 ? -4.07 -20.516 9.734 1 96.25 166 GLY B N 1
ATOM 3780 C CA . GLY B 1 166 ? -5.125 -20.062 10.625 1 96.25 166 GLY B CA 1
ATOM 3781 C C . GLY B 1 166 ? -5.258 -18.562 10.68 1 96.25 166 GLY B C 1
ATOM 3782 O O . GLY B 1 166 ? -5.949 -18.016 11.547 1 96.25 166 GLY B O 1
ATOM 3783 N N . VAL B 1 167 ? -4.602 -17.812 9.891 1 97.56 167 VAL B N 1
ATOM 3784 C CA . VAL B 1 167 ? -4.785 -16.375 9.758 1 97.56 167 VAL B CA 1
ATOM 3785 C C . VAL B 1 167 ? -5.422 -16.047 8.406 1 97.56 167 VAL B C 1
ATOM 3787 O O . VAL B 1 167 ? -5.328 -16.844 7.465 1 97.56 167 VAL B O 1
ATOM 3790 N N . PRO B 1 168 ? -6.168 -14.953 8.344 1 98.75 168 PRO B N 1
ATOM 3791 C CA . PRO B 1 168 ? -6.754 -14.602 7.047 1 98.75 168 PRO B CA 1
ATOM 3792 C C . PRO B 1 168 ? -5.703 -14.383 5.961 1 98.75 168 PRO B C 1
ATOM 3794 O O . PRO B 1 168 ? -4.582 -13.961 6.258 1 98.75 168 PRO B O 1
ATOM 3797 N N . ALA B 1 169 ? -6.113 -14.695 4.758 1 98.88 169 ALA B N 1
ATOM 3798 C CA . ALA B 1 169 ? -5.195 -14.586 3.627 1 98.88 169 ALA B CA 1
ATOM 3799 C C . ALA B 1 169 ? -5.922 -14.086 2.379 1 98.88 169 ALA B C 1
ATOM 3801 O O . ALA B 1 169 ? -7.082 -14.43 2.15 1 98.88 169 ALA B O 1
ATOM 3802 N N . VAL B 1 170 ? -5.262 -13.258 1.672 1 98.94 170 VAL B N 1
ATOM 3803 C CA . VAL B 1 170 ? -5.684 -12.922 0.316 1 98.94 170 VAL B CA 1
ATOM 3804 C C . VAL B 1 170 ? -4.793 -13.641 -0.695 1 98.94 170 VAL B C 1
ATOM 3806 O O . VAL B 1 170 ? -3.562 -13.57 -0.61 1 98.94 170 VAL B O 1
ATOM 3809 N N . VAL B 1 171 ? -5.379 -14.352 -1.601 1 98.88 171 VAL B N 1
ATOM 3810 C CA . VAL B 1 171 ? -4.652 -15.07 -2.639 1 98.88 171 VAL B CA 1
ATOM 3811 C C . VAL B 1 171 ? -4.996 -14.5 -4.008 1 98.88 171 VAL B C 1
ATOM 3813 O O . VAL B 1 171 ? -6.105 -14.688 -4.508 1 98.88 171 VAL B O 1
ATOM 3816 N N . PHE B 1 172 ? -4.047 -13.836 -4.574 1 98.88 172 PHE B N 1
ATOM 3817 C CA . PHE B 1 172 ? -4.246 -13.266 -5.898 1 98.88 172 PHE B CA 1
ATOM 3818 C C . PHE B 1 172 ? -4.008 -14.312 -6.98 1 98.88 172 PHE B C 1
ATOM 3820 O O . PHE B 1 172 ? -3.08 -15.117 -6.879 1 98.88 172 PHE B O 1
ATOM 3827 N N . GLU B 1 173 ? -4.852 -14.312 -7.973 1 98.62 173 GLU B N 1
ATOM 3828 C CA . GLU B 1 173 ? -4.82 -15.203 -9.133 1 98.62 173 GLU B CA 1
ATOM 3829 C C . GLU B 1 173 ? -4.906 -14.414 -10.438 1 98.62 173 GLU B C 1
ATOM 3831 O O . GLU B 1 173 ? -6 -14.047 -10.875 1 98.62 173 GLU B O 1
ATOM 3836 N N . ASP B 1 174 ? -3.75 -14.156 -11.031 1 97.94 174 ASP B N 1
ATOM 3837 C CA . ASP B 1 174 ? -3.791 -13.406 -12.289 1 97.94 174 ASP B CA 1
ATOM 3838 C C . ASP B 1 174 ? -4.609 -14.148 -13.336 1 97.94 174 ASP B C 1
ATOM 3840 O O . ASP B 1 174 ? -4.355 -15.32 -13.617 1 97.94 174 ASP B O 1
ATOM 3844 N N . LYS B 1 175 ? -5.5 -13.477 -13.93 1 97 175 LYS B N 1
ATOM 3845 C CA . LYS B 1 175 ? -6.477 -14.102 -14.82 1 97 175 LYS B CA 1
ATOM 3846 C C . LYS B 1 175 ? -5.797 -14.703 -16.047 1 97 175 LYS B C 1
ATOM 3848 O O . LYS B 1 175 ? -6.328 -15.625 -16.672 1 97 175 LYS B O 1
ATOM 3853 N N . VAL B 1 176 ? -4.645 -14.203 -16.406 1 95 176 VAL B N 1
ATOM 3854 C CA . VAL B 1 176 ? -3.926 -14.719 -17.578 1 95 176 VAL B CA 1
ATOM 3855 C C . VAL B 1 176 ? -3.512 -16.172 -17.328 1 95 176 VAL B C 1
ATOM 3857 O O . VAL B 1 176 ? -3.309 -16.938 -18.266 1 95 176 VAL B O 1
ATOM 3860 N N . LEU B 1 177 ? -3.412 -16.547 -16.062 1 96.94 177 LEU B N 1
ATOM 3861 C CA . LEU B 1 177 ? -2.957 -17.891 -15.711 1 96.94 177 LEU B CA 1
ATOM 3862 C C . LEU B 1 177 ? -4.059 -18.906 -15.945 1 96.94 177 LEU B C 1
ATOM 3864 O O . LEU B 1 177 ? -3.779 -20.094 -16.125 1 96.94 177 LEU B O 1
ATOM 3868 N N . TYR B 1 178 ? -5.305 -18.484 -15.875 1 96.38 178 TYR B N 1
ATOM 3869 C CA . TYR B 1 178 ? -6.426 -19.422 -15.922 1 96.38 178 TYR B CA 1
ATOM 3870 C C . TYR B 1 178 ? -6.441 -20.203 -17.234 1 96.38 178 TYR B C 1
ATOM 3872 O O . TYR B 1 178 ? -6.844 -21.359 -17.266 1 96.38 178 TYR B O 1
ATOM 3880 N N . THR B 1 179 ? -5.973 -19.594 -18.297 1 93.38 179 THR B N 1
ATOM 3881 C CA . THR B 1 179 ? -5.977 -20.266 -19.594 1 93.38 179 THR B CA 1
ATOM 3882 C C . THR B 1 179 ? -4.598 -20.828 -19.922 1 93.38 179 THR B C 1
ATOM 3884 O O . THR B 1 179 ? -4.418 -21.5 -20.938 1 93.38 179 THR B O 1
ATOM 3887 N N . GLY B 1 180 ? -3.709 -20.531 -19.062 1 94.5 180 GLY B N 1
ATOM 3888 C CA . GLY B 1 180 ? -2.359 -21.031 -19.25 1 94.5 180 GLY B CA 1
ATOM 3889 C C . GLY B 1 180 ? -2.148 -22.422 -18.688 1 94.5 180 GLY B C 1
ATOM 3890 O O . GLY B 1 180 ? -3.049 -22.984 -18.047 1 94.5 180 GLY B O 1
ATOM 3891 N N . LEU B 1 181 ? -0.935 -22.938 -18.953 1 95.69 181 LEU B N 1
ATOM 3892 C CA . LEU B 1 181 ? -0.585 -24.266 -18.484 1 95.69 181 LEU B CA 1
ATOM 3893 C C . LEU B 1 181 ? 0.287 -24.203 -17.234 1 95.69 181 LEU B C 1
ATOM 3895 O O . LEU B 1 181 ? 1.112 -23.297 -17.109 1 95.69 181 LEU B O 1
ATOM 3899 N N . ARG B 1 182 ? 0.08 -25.109 -16.359 1 96.25 182 ARG B N 1
ATOM 3900 C CA . ARG B 1 182 ? 1.043 -25.328 -15.289 1 96.25 182 ARG B CA 1
ATOM 3901 C C . ARG B 1 182 ? 2.383 -25.797 -15.836 1 96.25 182 ARG B C 1
ATOM 3903 O O . ARG B 1 182 ? 2.428 -26.516 -16.844 1 96.25 182 ARG B O 1
ATOM 3910 N N . ARG B 1 183 ? 3.363 -25.391 -15.102 1 96.5 183 ARG B N 1
ATOM 3911 C CA . ARG B 1 183 ? 4.68 -25.922 -15.438 1 96.5 183 ARG B CA 1
ATOM 3912 C C . ARG B 1 183 ? 4.945 -27.219 -14.688 1 96.5 183 ARG B C 1
ATOM 3914 O O . ARG B 1 183 ? 4.746 -27.312 -13.477 1 96.5 183 ARG B O 1
ATOM 3921 N N . PRO B 1 184 ? 5.344 -28.266 -15.461 1 94.31 184 PRO B N 1
ATOM 3922 C CA . PRO B 1 184 ? 5.719 -29.484 -14.742 1 94.31 184 PRO B CA 1
ATOM 3923 C C . PRO B 1 184 ? 6.906 -29.281 -13.812 1 94.31 184 PRO B C 1
ATOM 3925 O O . PRO B 1 184 ? 7.766 -28.438 -14.07 1 94.31 184 PRO B O 1
ATOM 3928 N N . PRO B 1 185 ? 6.875 -30.047 -12.703 1 93.56 185 PRO B N 1
ATOM 3929 C CA . PRO B 1 185 ? 8 -29.891 -11.781 1 93.56 185 PRO B CA 1
ATOM 3930 C C . PRO B 1 185 ? 9.352 -30.031 -12.477 1 93.56 185 PRO B C 1
ATOM 3932 O O . PRO B 1 185 ? 9.57 -30.969 -13.242 1 93.56 185 PRO B O 1
ATOM 3935 N N . GLY B 1 186 ? 10.188 -29.047 -12.273 1 94.75 186 GLY B N 1
ATOM 3936 C CA . GLY B 1 186 ? 11.555 -29.094 -12.758 1 94.75 186 GLY B CA 1
ATOM 3937 C C . GLY B 1 186 ? 11.719 -28.469 -14.141 1 94.75 186 GLY B C 1
ATOM 3938 O O . GLY B 1 186 ? 12.844 -28.25 -14.586 1 94.75 186 GLY B O 1
ATOM 3939 N N . THR B 1 187 ? 10.625 -28.219 -14.82 1 95.19 187 THR B N 1
ATOM 3940 C CA . THR B 1 187 ? 10.719 -27.703 -16.188 1 95.19 187 THR B CA 1
ATOM 3941 C C . THR B 1 187 ? 9.93 -26.406 -16.328 1 95.19 187 THR B C 1
ATOM 3943 O O . THR B 1 187 ? 8.695 -26.406 -16.25 1 95.19 187 THR B O 1
ATOM 3946 N N . ALA B 1 188 ? 10.617 -25.359 -16.5 1 95.38 188 ALA B N 1
ATOM 3947 C CA . ALA B 1 188 ? 9.953 -24.078 -16.781 1 95.38 188 ALA B CA 1
ATOM 3948 C C . ALA B 1 188 ? 9.562 -23.984 -18.25 1 95.38 188 ALA B C 1
ATOM 3950 O O . ALA B 1 188 ? 8.438 -23.594 -18.578 1 95.38 188 ALA B O 1
ATOM 3951 N N . ASP B 1 189 ? 10.422 -24.297 -19.078 1 92.75 189 ASP B N 1
ATOM 3952 C CA . ASP B 1 189 ? 10.188 -24.484 -20.516 1 92.75 189 ASP B CA 1
ATOM 3953 C C . ASP B 1 189 ? 11.312 -25.281 -21.156 1 92.75 189 ASP B C 1
ATOM 3955 O O . ASP B 1 189 ? 12 -26.047 -20.469 1 92.75 189 ASP B O 1
ATOM 3959 N N . ASP B 1 190 ? 11.43 -25.219 -22.531 1 92.5 190 ASP B N 1
ATOM 3960 C CA . ASP B 1 190 ? 12.391 -26.078 -23.219 1 92.5 190 ASP B CA 1
ATOM 3961 C C . ASP B 1 190 ? 13.82 -25.625 -22.953 1 92.5 190 ASP B C 1
ATOM 3963 O O . ASP B 1 190 ? 14.766 -26.391 -23.109 1 92.5 190 ASP B O 1
ATOM 3967 N N . LEU B 1 191 ? 14.016 -24.422 -22.453 1 94 191 LEU B N 1
ATOM 3968 C CA . LEU B 1 191 ? 15.352 -23.891 -22.25 1 94 191 LEU B CA 1
ATOM 3969 C C . LEU B 1 191 ? 15.672 -23.781 -20.75 1 94 191 LEU B C 1
ATOM 3971 O O . LEU B 1 191 ? 16.844 -23.828 -20.359 1 94 191 LEU B O 1
ATOM 3975 N N . PHE B 1 192 ? 14.648 -23.641 -19.984 1 96.62 192 PHE B N 1
ATOM 3976 C CA . PHE B 1 192 ? 14.867 -23.312 -18.578 1 96.62 192 PHE B CA 1
ATOM 3977 C C . PHE B 1 192 ? 14.336 -24.406 -17.672 1 96.62 192 PHE B C 1
ATOM 3979 O O . PHE B 1 192 ? 13.266 -24.969 -17.938 1 96.62 192 PHE B O 1
ATOM 3986 N N . ARG B 1 193 ? 15.086 -24.719 -16.656 1 97.25 193 ARG B N 1
ATOM 3987 C CA . ARG B 1 193 ? 14.641 -25.547 -15.547 1 97.25 193 ARG B CA 1
ATOM 3988 C C . ARG B 1 193 ? 14.273 -24.703 -14.336 1 97.25 193 ARG B C 1
ATOM 3990 O O . ARG B 1 193 ? 14.617 -23.531 -14.266 1 97.25 193 ARG B O 1
ATOM 3997 N N . TYR B 1 194 ? 13.492 -25.266 -13.453 1 97.56 194 TYR B N 1
ATOM 3998 C CA . TYR B 1 194 ? 13.234 -24.516 -12.227 1 97.56 194 TYR B CA 1
ATOM 3999 C C . TYR B 1 194 ? 13.172 -25.453 -11.023 1 97.56 194 TYR B C 1
ATOM 4001 O O . TYR B 1 194 ? 12.969 -26.656 -11.172 1 97.56 194 TYR B O 1
ATOM 4009 N N . ASP B 1 195 ? 13.383 -25 -9.867 1 97.06 195 ASP B N 1
ATOM 4010 C CA . ASP B 1 195 ? 13.156 -25.641 -8.562 1 97.06 195 ASP B CA 1
ATOM 4011 C C . ASP B 1 195 ? 12.539 -24.656 -7.578 1 97.06 195 ASP B C 1
ATOM 4013 O O . ASP B 1 195 ? 12.422 -23.453 -7.867 1 97.06 195 ASP B O 1
ATOM 4017 N N . LEU B 1 196 ? 11.977 -25.156 -6.512 1 97.81 196 LEU B N 1
ATOM 4018 C CA . LEU B 1 196 ? 11.469 -24.344 -5.414 1 97.81 196 LEU B CA 1
ATOM 4019 C C . LEU B 1 196 ? 12.516 -24.203 -4.309 1 97.81 196 LEU B C 1
ATOM 4021 O O . LEU B 1 196 ? 13.07 -25.203 -3.857 1 97.81 196 LEU B O 1
ATOM 4025 N N . ALA B 1 197 ? 12.773 -22.984 -3.938 1 98.19 197 ALA B N 1
ATOM 4026 C CA . ALA B 1 197 ? 13.797 -22.719 -2.926 1 98.19 197 ALA B CA 1
ATOM 4027 C C . ALA B 1 197 ? 13.227 -21.891 -1.772 1 98.19 197 ALA B C 1
ATOM 4029 O O . ALA B 1 197 ? 12.312 -21.094 -1.966 1 98.19 197 ALA B O 1
ATOM 4030 N N . GLY B 1 198 ? 13.828 -22.125 -0.521 1 97.69 198 GLY B N 1
ATOM 4031 C CA . GLY B 1 198 ? 13.453 -21.328 0.64 1 97.69 198 GLY B CA 1
ATOM 4032 C C . GLY B 1 198 ? 12.273 -21.906 1.404 1 97.69 198 GLY B C 1
ATOM 4033 O O . GLY B 1 198 ? 11.852 -23.031 1.137 1 97.69 198 GLY B O 1
ATOM 4034 N N . PRO B 1 199 ? 11.766 -21.188 2.408 1 97.25 199 PRO B N 1
ATOM 4035 C CA . PRO B 1 199 ? 10.656 -21.672 3.23 1 97.25 199 PRO B CA 1
ATOM 4036 C C . PRO B 1 199 ? 9.344 -21.734 2.459 1 97.25 199 PRO B C 1
ATOM 4038 O O . PRO B 1 199 ? 9.164 -21.047 1.458 1 97.25 199 PRO B O 1
ATOM 4041 N N . TRP B 1 200 ? 8.453 -22.578 2.924 1 97.06 200 TRP B N 1
ATOM 4042 C CA . TRP B 1 200 ? 7.125 -22.688 2.326 1 97.06 200 TRP B CA 1
ATOM 4043 C C . TRP B 1 200 ? 6.48 -21.312 2.16 1 97.06 200 TRP B C 1
ATOM 4045 O O . TRP B 1 200 ? 6.578 -20.469 3.049 1 97.06 200 TRP B O 1
ATOM 4055 N N . PRO B 1 201 ? 5.836 -21.125 1.013 1 96.75 201 PRO B N 1
ATOM 4056 C CA . PRO B 1 201 ? 5.578 -22.031 -0.103 1 96.75 201 PRO B CA 1
ATOM 4057 C C . PRO B 1 201 ? 6.734 -22.078 -1.102 1 96.75 201 PRO B C 1
ATOM 4059 O O . PRO B 1 201 ? 6.629 -22.734 -2.139 1 96.75 201 PRO B O 1
ATOM 4062 N N . GLY B 1 202 ? 7.754 -21.422 -0.844 1 97.06 202 GLY B N 1
ATOM 4063 C CA . GLY B 1 202 ? 8.969 -21.422 -1.646 1 97.06 202 GLY B CA 1
ATOM 4064 C C . GLY B 1 202 ? 8.945 -20.391 -2.758 1 97.06 202 GLY B C 1
ATOM 4065 O O . GLY B 1 202 ? 7.895 -19.812 -3.062 1 97.06 202 GLY B O 1
ATOM 4066 N N . THR B 1 203 ? 10.078 -20.094 -3.262 1 98.75 203 THR B N 1
ATOM 4067 C CA . THR B 1 203 ? 10.289 -19.266 -4.445 1 98.75 203 THR B CA 1
ATOM 4068 C C . THR B 1 203 ? 10.703 -20.125 -5.637 1 98.75 203 THR B C 1
ATOM 4070 O O . THR B 1 203 ? 11.648 -20.906 -5.543 1 98.75 203 THR B O 1
ATOM 4073 N N . ALA B 1 204 ? 9.938 -20.062 -6.723 1 98.75 204 ALA B N 1
ATOM 4074 C CA . ALA B 1 204 ? 10.359 -20.766 -7.934 1 98.75 204 ALA B CA 1
ATOM 4075 C C . ALA B 1 204 ? 11.562 -20.078 -8.578 1 98.75 204 ALA B C 1
ATOM 4077 O O . ALA B 1 204 ? 11.539 -18.859 -8.789 1 98.75 204 ALA B O 1
ATOM 4078 N N . VAL B 1 205 ? 12.586 -20.812 -8.82 1 98.44 205 VAL B N 1
ATOM 4079 C CA . VAL B 1 205 ? 13.797 -20.281 -9.445 1 98.44 205 VAL B CA 1
ATOM 4080 C C . VAL B 1 205 ? 14 -20.953 -10.805 1 98.44 205 VAL B C 1
ATOM 4082 O O . VAL B 1 205 ? 14.281 -22.156 -10.883 1 98.44 205 VAL B O 1
ATOM 4085 N N . ALA B 1 206 ? 13.844 -20.188 -11.867 1 98.31 206 ALA B N 1
ATOM 4086 C CA . ALA B 1 206 ? 14.031 -20.703 -13.227 1 98.31 206 ALA B CA 1
ATOM 4087 C C . ALA B 1 206 ? 15.344 -20.203 -13.82 1 98.31 206 ALA B C 1
ATOM 4089 O O . ALA B 1 206 ? 15.648 -19.016 -13.773 1 98.31 206 ALA B O 1
ATOM 4090 N N . ARG B 1 207 ? 16.125 -21.062 -14.336 1 97.25 207 ARG B N 1
ATOM 4091 C CA . ARG B 1 207 ? 17.438 -20.719 -14.867 1 97.25 207 ARG B CA 1
ATOM 4092 C C . ARG B 1 207 ? 17.875 -21.719 -15.938 1 97.25 207 ARG B C 1
ATOM 4094 O O . ARG B 1 207 ? 17.266 -22.781 -16.078 1 97.25 207 ARG B O 1
ATOM 4101 N N . ILE B 1 208 ? 18.844 -21.281 -16.703 1 93.94 208 ILE B N 1
ATOM 4102 C CA . ILE B 1 208 ? 19.484 -22.188 -17.656 1 93.94 208 ILE B CA 1
ATOM 4103 C C . ILE B 1 208 ? 20.578 -22.984 -16.953 1 93.94 208 ILE B C 1
ATOM 4105 O O . ILE B 1 208 ? 21.312 -22.438 -16.125 1 93.94 208 ILE B O 1
ATOM 4109 N N . ALA B 1 209 ? 20.625 -24.234 -17.297 1 86.75 209 ALA B N 1
ATOM 4110 C CA . ALA B 1 209 ? 21.656 -25.078 -16.703 1 86.75 209 ALA B CA 1
ATOM 4111 C C . ALA B 1 209 ? 23.047 -24.641 -17.125 1 86.75 209 ALA B C 1
ATOM 4113 O O . ALA B 1 209 ? 23.25 -24.234 -18.266 1 86.75 209 ALA B O 1
ATOM 4114 N N . GLY B 1 210 ? 23.969 -24.688 -16.234 1 86.56 210 GLY B N 1
ATOM 4115 C CA . GLY B 1 210 ? 25.375 -24.516 -16.562 1 86.56 210 GLY B CA 1
ATOM 4116 C C . GLY B 1 210 ? 25.844 -23.078 -16.391 1 86.56 210 GLY B C 1
ATOM 4117 O O . GLY B 1 210 ? 27.031 -22.781 -16.578 1 86.56 210 GLY B O 1
ATOM 4118 N N . ILE B 1 211 ? 24.969 -22.188 -16.078 1 87.25 211 ILE B N 1
ATOM 4119 C CA . ILE B 1 211 ? 25.375 -20.797 -15.859 1 87.25 211 ILE B CA 1
ATOM 4120 C C . ILE B 1 211 ? 25.391 -20.5 -14.359 1 87.25 211 ILE B C 1
ATOM 4122 O O . ILE B 1 211 ? 24.344 -20.594 -13.695 1 87.25 211 ILE B O 1
ATOM 4126 N N . ASP B 1 212 ? 26.5 -20.125 -13.828 1 86.25 212 ASP B N 1
ATOM 4127 C CA . ASP B 1 212 ? 26.656 -19.906 -12.391 1 86.25 212 ASP B CA 1
ATOM 4128 C C . ASP B 1 212 ? 26.297 -18.484 -12 1 86.25 212 ASP B C 1
ATOM 4130 O O . ASP B 1 212 ? 25.688 -18.25 -10.953 1 86.25 212 ASP B O 1
ATOM 4134 N N . THR B 1 213 ? 26.734 -17.531 -12.922 1 94.25 213 THR B N 1
ATOM 4135 C CA . THR B 1 213 ? 26.484 -16.125 -12.633 1 94.25 213 THR B CA 1
ATOM 4136 C C . THR B 1 213 ? 25.609 -15.5 -13.719 1 94.25 213 THR B C 1
ATOM 4138 O O . THR B 1 213 ? 26.078 -15.242 -14.828 1 94.25 213 THR B O 1
ATOM 4141 N N . PRO B 1 214 ? 24.391 -15.219 -13.336 1 96.94 214 PRO B N 1
ATOM 4142 C CA . PRO B 1 214 ? 23.516 -14.617 -14.344 1 96.94 214 PRO B CA 1
ATOM 4143 C C . PRO B 1 214 ? 23.844 -13.148 -14.594 1 96.94 214 PRO B C 1
ATOM 4145 O O . PRO B 1 214 ? 24.297 -12.445 -13.688 1 96.94 214 PRO B O 1
ATOM 4148 N N . ASP B 1 215 ? 23.578 -12.711 -15.812 1 98 215 ASP B N 1
ATOM 4149 C CA . ASP B 1 215 ? 23.688 -11.289 -16.141 1 98 215 ASP B CA 1
ATOM 4150 C C . ASP B 1 215 ? 22.625 -10.477 -15.414 1 98 215 ASP B C 1
ATOM 4152 O O . ASP B 1 215 ? 22.828 -9.297 -15.102 1 98 215 ASP B O 1
ATOM 4156 N N . CYS B 1 216 ? 21.469 -11.117 -15.203 1 98.44 216 CYS B N 1
ATOM 4157 C CA . CYS B 1 216 ? 20.359 -10.414 -14.594 1 98.44 216 CYS B CA 1
ATOM 4158 C C . CYS B 1 216 ? 19.531 -11.359 -13.719 1 98.44 216 CYS B C 1
ATOM 4160 O O . CYS B 1 216 ? 19.25 -12.492 -14.117 1 98.44 216 CYS B O 1
ATOM 4162 N N . VAL B 1 217 ? 19.203 -10.953 -12.57 1 98.62 217 VAL B N 1
ATOM 4163 C CA . VAL B 1 217 ? 18.188 -11.586 -11.734 1 98.62 217 VAL B CA 1
ATOM 4164 C C . VAL B 1 217 ? 16.859 -10.875 -11.906 1 98.62 217 VAL B C 1
ATOM 4166 O O . VAL B 1 217 ? 16.75 -9.672 -11.656 1 98.62 217 VAL B O 1
ATOM 4169 N N . LEU B 1 218 ? 15.867 -11.602 -12.406 1 98.88 218 LEU B N 1
ATOM 4170 C CA . LEU B 1 218 ? 14.5 -11.117 -12.539 1 98.88 218 LEU B CA 1
ATOM 4171 C C . LEU B 1 218 ? 13.625 -11.641 -11.406 1 98.88 218 LEU B C 1
ATOM 4173 O O . LEU B 1 218 ? 13.664 -12.828 -11.086 1 98.88 218 LEU B O 1
ATOM 4177 N N . ILE B 1 219 ? 12.867 -10.773 -10.75 1 98.94 219 ILE B N 1
ATOM 4178 C CA . ILE B 1 219 ? 11.945 -11.164 -9.695 1 98.94 219 ILE B CA 1
ATOM 4179 C C . ILE B 1 219 ? 10.531 -10.695 -10.039 1 98.94 219 ILE B C 1
ATOM 4181 O O . ILE B 1 219 ? 10.32 -9.516 -10.344 1 98.94 219 ILE B O 1
ATOM 4185 N N . THR B 1 220 ? 9.547 -11.547 -10.078 1 98.88 220 THR B N 1
ATOM 4186 C CA . THR B 1 220 ? 8.18 -11.195 -10.43 1 98.88 220 THR B CA 1
ATOM 4187 C C . THR B 1 220 ? 7.184 -11.969 -9.578 1 98.88 220 THR B C 1
ATOM 4189 O O . THR B 1 220 ? 7.496 -13.055 -9.07 1 98.88 220 THR B O 1
ATOM 4192 N N . PRO B 1 221 ? 5.938 -11.406 -9.383 1 98.38 221 PRO B N 1
ATOM 4193 C CA . PRO B 1 221 ? 4.855 -12.281 -8.922 1 98.38 221 PRO B CA 1
ATOM 4194 C C . PRO B 1 221 ? 4.422 -13.297 -9.977 1 98.38 221 PRO B C 1
ATOM 4196 O O . PRO B 1 221 ? 4.934 -13.281 -11.102 1 98.38 221 PRO B O 1
ATOM 4199 N N . GLY B 1 222 ? 3.527 -14.148 -9.555 1 98.25 222 G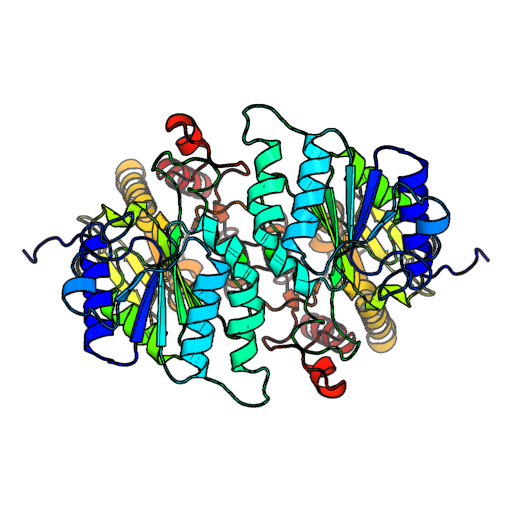LY B N 1
ATOM 4200 C CA . GLY B 1 222 ? 3.146 -15.273 -10.391 1 98.25 222 GLY B CA 1
ATOM 4201 C C . GLY B 1 222 ? 2.531 -14.859 -11.711 1 98.25 222 GLY B C 1
ATOM 4202 O O . GLY B 1 222 ? 2.775 -15.484 -12.742 1 98.25 222 GLY B O 1
ATOM 4203 N N . GLY B 1 223 ? 1.801 -13.797 -11.711 1 97.5 223 GLY B N 1
ATOM 4204 C CA . GLY B 1 223 ? 1.076 -13.359 -12.891 1 97.5 223 GLY B CA 1
ATOM 4205 C C . GLY B 1 223 ? 1.984 -12.844 -13.992 1 97.5 223 GLY B C 1
ATOM 4206 O O . GLY B 1 223 ? 1.574 -12.75 -15.148 1 97.5 223 GLY B O 1
ATOM 4207 N N . VAL B 1 224 ? 3.217 -12.516 -13.695 1 98.19 224 VAL B N 1
ATOM 4208 C CA . VAL B 1 224 ? 4.145 -11.922 -14.648 1 98.19 224 VAL B CA 1
ATOM 4209 C C . VAL B 1 224 ? 5.164 -12.969 -15.094 1 98.19 224 VAL B C 1
ATOM 4211 O O . VAL B 1 224 ? 6 -12.695 -15.961 1 98.19 224 VAL B O 1
ATOM 4214 N N . ALA B 1 225 ? 5.105 -14.164 -14.578 1 98.19 225 ALA B N 1
ATOM 4215 C CA . ALA B 1 225 ? 6.137 -15.188 -14.758 1 98.19 225 ALA B CA 1
ATOM 4216 C C . ALA B 1 225 ? 6.281 -15.57 -16.219 1 98.19 225 ALA B C 1
ATOM 4218 O O . ALA B 1 225 ? 7.398 -15.664 -16.734 1 98.19 225 ALA B O 1
ATOM 4219 N N . GLU B 1 226 ? 5.191 -15.781 -16.938 1 97.5 226 GLU B N 1
ATOM 4220 C CA . GLU B 1 226 ? 5.254 -16.203 -18.328 1 97.5 226 GLU B CA 1
ATOM 4221 C C . GLU B 1 226 ? 5.902 -15.125 -19.188 1 97.5 226 GLU B C 1
ATOM 4223 O O . GLU B 1 226 ? 6.719 -15.43 -20.062 1 97.5 226 GLU B O 1
ATOM 4228 N N . ARG B 1 227 ? 5.516 -13.875 -19 1 97.94 227 ARG B N 1
ATOM 4229 C CA . ARG B 1 227 ? 6.105 -12.773 -19.75 1 97.94 227 ARG B CA 1
ATOM 4230 C C . ARG B 1 227 ? 7.594 -12.641 -19.453 1 97.94 227 ARG B C 1
ATOM 4232 O O . ARG B 1 227 ? 8.383 -12.297 -20.328 1 97.94 227 ARG B O 1
ATOM 4239 N N . ALA B 1 228 ? 7.969 -12.914 -18.219 1 98.62 228 ALA B N 1
ATOM 4240 C CA . ALA B 1 228 ? 9.375 -12.891 -17.844 1 98.62 228 ALA B CA 1
ATOM 4241 C C . ALA B 1 228 ? 10.156 -13.992 -18.562 1 98.62 228 ALA B C 1
ATOM 4243 O O . ALA B 1 228 ? 11.266 -13.766 -19.047 1 98.62 228 ALA B O 1
ATOM 4244 N N . LEU B 1 229 ? 9.586 -15.211 -18.641 1 98.19 229 LEU B N 1
ATOM 4245 C CA . LEU B 1 229 ? 10.227 -16.312 -19.344 1 98.19 229 LEU B CA 1
ATOM 4246 C C . LEU B 1 229 ? 10.422 -15.992 -20.812 1 98.19 229 LEU B C 1
ATOM 4248 O O . LEU B 1 229 ? 11.477 -16.281 -21.391 1 98.19 229 LEU B O 1
ATOM 4252 N N . VAL B 1 230 ? 9.406 -15.383 -21.406 1 98.19 230 VAL B N 1
ATOM 4253 C CA . VAL B 1 230 ? 9.492 -14.984 -22.797 1 98.19 230 VAL B CA 1
ATOM 4254 C C . VAL B 1 230 ? 10.625 -13.984 -22.984 1 98.19 230 VAL B C 1
ATOM 4256 O O . VAL B 1 230 ? 11.43 -14.109 -23.906 1 98.19 230 VAL B O 1
ATOM 4259 N N . ALA B 1 231 ? 10.672 -12.992 -22.125 1 98.69 231 ALA B N 1
ATOM 4260 C CA . ALA B 1 231 ? 11.727 -11.984 -22.188 1 98.69 231 ALA B CA 1
ATOM 4261 C C . ALA B 1 231 ? 13.109 -12.617 -22.031 1 98.69 231 ALA B C 1
ATOM 4263 O O . ALA B 1 231 ? 14.039 -12.273 -22.766 1 98.69 231 ALA B O 1
ATOM 4264 N N . MET B 1 232 ? 13.234 -13.555 -21.125 1 98.19 232 MET B N 1
ATOM 4265 C CA . MET B 1 232 ? 14.5 -14.242 -20.859 1 98.19 232 MET B CA 1
ATOM 4266 C C . MET B 1 232 ? 14.969 -15.008 -22.094 1 98.19 232 MET B C 1
ATOM 4268 O O . MET B 1 232 ? 16.156 -14.984 -22.422 1 98.19 232 MET B O 1
ATOM 4272 N N . ARG B 1 233 ? 14.07 -15.672 -22.703 1 97.44 233 ARG B N 1
ATOM 4273 C CA . ARG B 1 233 ? 14.391 -16.438 -23.906 1 97.44 233 ARG B CA 1
ATOM 4274 C C . ARG B 1 233 ? 14.914 -15.516 -25.016 1 97.44 233 ARG B C 1
ATOM 4276 O O . ARG B 1 233 ? 15.945 -15.789 -25.625 1 97.44 233 ARG B O 1
ATOM 4283 N N . GLU B 1 234 ? 14.141 -14.453 -25.156 1 97.81 234 GLU B N 1
ATOM 4284 C CA . GLU B 1 234 ? 14.539 -13.484 -26.188 1 97.81 234 GLU B CA 1
ATOM 4285 C C . GLU B 1 234 ? 15.93 -12.922 -25.906 1 97.81 234 GLU B C 1
ATOM 4287 O O . GLU B 1 234 ? 16.766 -12.836 -26.812 1 97.81 234 GLU B O 1
ATOM 4292 N N . LEU B 1 235 ? 16.203 -12.539 -24.703 1 98.06 235 LEU B N 1
ATOM 4293 C CA . LEU B 1 235 ? 17.484 -11.969 -24.297 1 98.06 235 LEU B CA 1
ATOM 4294 C C . LEU B 1 235 ? 18.625 -12.969 -24.516 1 98.06 235 LEU 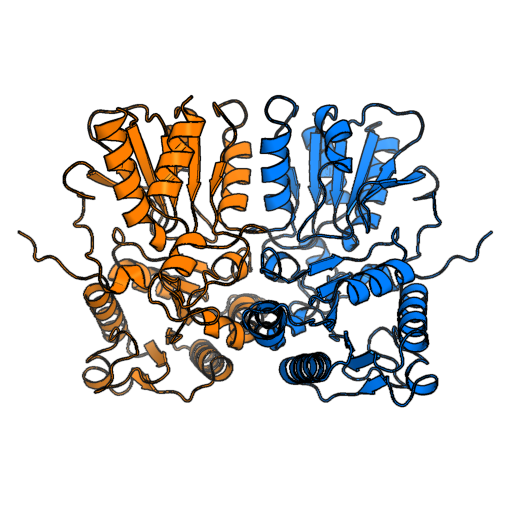B C 1
ATOM 4296 O O . LEU B 1 235 ? 19.688 -12.609 -25 1 98.06 235 LEU B O 1
ATOM 4300 N N . LEU B 1 236 ? 18.375 -14.219 -24.172 1 96.5 236 LEU B N 1
ATOM 4301 C CA . LEU B 1 236 ? 19.375 -15.266 -24.297 1 96.5 236 LEU B CA 1
ATOM 4302 C C . LEU B 1 236 ? 19.703 -15.531 -25.766 1 96.5 236 LEU B C 1
ATOM 4304 O O . LEU B 1 236 ? 20.875 -15.531 -26.156 1 96.5 236 LEU B O 1
ATOM 4308 N N . ILE B 1 237 ? 18.719 -15.656 -26.578 1 96.44 237 ILE B N 1
ATOM 4309 C CA . ILE B 1 237 ? 18.875 -16.094 -27.969 1 96.44 237 ILE B CA 1
ATOM 4310 C C . ILE B 1 237 ? 19.406 -14.93 -28.812 1 96.44 237 ILE B C 1
ATOM 4312 O O . ILE B 1 237 ? 20.312 -15.109 -29.625 1 96.44 237 ILE B O 1
ATOM 4316 N N . SER B 1 238 ? 18.891 -13.727 -28.547 1 96.94 238 SER B N 1
ATOM 4317 C CA . SER B 1 238 ? 19.172 -12.602 -29.438 1 96.94 238 SER B CA 1
ATOM 4318 C C . SER B 1 238 ? 20.375 -11.805 -28.953 1 96.94 238 SER B C 1
ATOM 4320 O O . SER B 1 238 ? 21.031 -11.133 -29.75 1 96.94 238 SER B O 1
ATOM 4322 N N . ARG B 1 239 ? 20.688 -11.859 -27.656 1 96.62 239 ARG B N 1
ATOM 4323 C CA . ARG B 1 239 ? 21.703 -10.938 -27.125 1 96.62 239 ARG B CA 1
ATOM 4324 C C . ARG B 1 239 ? 22.703 -11.664 -26.25 1 96.62 239 ARG B C 1
ATOM 4326 O O . ARG B 1 239 ? 23.641 -11.055 -25.734 1 96.62 239 ARG B O 1
ATOM 4333 N N . GLU B 1 240 ? 22.531 -12.961 -26 1 96.31 240 GLU B N 1
ATOM 4334 C CA . GLU B 1 240 ? 23.391 -13.766 -25.141 1 96.31 240 GLU B CA 1
ATOM 4335 C C . GLU B 1 240 ? 23.422 -13.219 -23.719 1 96.31 240 GLU B C 1
ATOM 4337 O O . GLU B 1 240 ? 24.469 -13.203 -23.078 1 96.31 240 GLU B O 1
ATOM 4342 N N . ILE B 1 241 ? 22.344 -12.633 -23.312 1 97.62 241 ILE B N 1
ATOM 4343 C CA . ILE B 1 241 ? 22.172 -12.18 -21.938 1 97.62 241 ILE B CA 1
ATOM 4344 C C . ILE B 1 241 ? 21.438 -13.25 -21.125 1 97.62 241 ILE B C 1
ATOM 4346 O O . ILE B 1 241 ? 20.297 -13.602 -21.453 1 97.62 241 ILE B O 1
ATOM 4350 N N . SER B 1 242 ? 22.078 -13.781 -20.141 1 97.5 242 SER B N 1
ATOM 4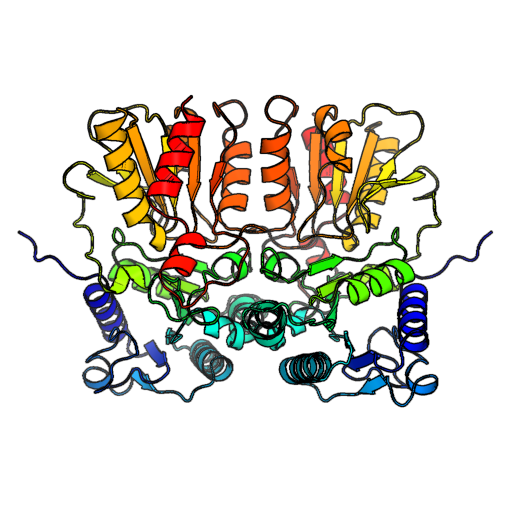351 C CA . SER B 1 242 ? 21.5 -14.836 -19.312 1 97.5 242 SER B CA 1
ATOM 4352 C C . SER B 1 242 ? 20.781 -14.25 -18.094 1 97.5 242 SER B C 1
ATOM 4354 O O . SER B 1 242 ? 21.359 -13.422 -17.375 1 97.5 242 SER B O 1
ATOM 4356 N N . CYS B 1 243 ? 19.578 -14.672 -17.875 1 98.19 243 CYS B N 1
ATOM 4357 C CA . CYS B 1 243 ? 18.812 -14.242 -16.703 1 98.19 243 CYS B CA 1
ATOM 4358 C C . CYS B 1 243 ? 18.391 -15.43 -15.859 1 98.19 243 CYS B C 1
ATOM 4360 O O . CYS B 1 243 ? 18.297 -16.547 -16.359 1 98.19 243 CYS B O 1
ATOM 4362 N N . GLU B 1 244 ? 18.219 -15.25 -14.602 1 98.44 244 GLU B N 1
ATOM 4363 C CA . GLU B 1 244 ? 17.5 -16.125 -13.688 1 98.44 244 GLU B CA 1
ATOM 4364 C C . GLU B 1 244 ? 16.203 -15.477 -13.203 1 98.44 244 GLU B C 1
ATOM 4366 O O . GLU B 1 244 ? 16.172 -14.273 -12.922 1 98.44 244 GLU B O 1
ATOM 4371 N N . LEU B 1 245 ? 15.156 -16.281 -13.164 1 98.81 245 LEU B N 1
ATOM 4372 C CA . LEU B 1 245 ? 13.852 -15.781 -12.758 1 98.81 245 LEU B CA 1
ATOM 4373 C C . LEU B 1 245 ? 13.461 -16.312 -11.375 1 98.81 245 LEU B C 1
ATOM 4375 O O . LEU B 1 245 ? 13.523 -17.516 -11.133 1 98.81 245 LEU B O 1
ATOM 4379 N N . TYR B 1 246 ? 13.102 -15.438 -10.453 1 98.88 246 TYR B N 1
ATOM 4380 C CA . TYR B 1 246 ? 12.609 -15.758 -9.117 1 98.88 246 TYR B CA 1
ATOM 4381 C C . TYR B 1 246 ? 11.141 -15.375 -8.969 1 98.88 246 TYR B C 1
ATOM 4383 O O . TYR B 1 246 ? 10.773 -14.219 -9.164 1 98.88 246 TYR B O 1
ATOM 4391 N N . VAL B 1 247 ? 10.281 -16.344 -8.625 1 98.88 247 VAL B N 1
ATOM 4392 C CA . VAL B 1 247 ? 8.844 -16.141 -8.492 1 98.88 247 VAL B CA 1
ATOM 4393 C C . VAL B 1 247 ? 8.375 -16.609 -7.117 1 98.88 247 VAL B C 1
ATOM 4395 O O . VAL B 1 247 ? 8.016 -17.766 -6.934 1 98.88 247 VAL B O 1
ATOM 4398 N N . PRO B 1 248 ? 8.359 -15.727 -6.133 1 98.75 248 PRO B N 1
ATOM 4399 C CA . PRO B 1 248 ? 7.809 -16.094 -4.828 1 98.75 248 PRO B CA 1
ATOM 4400 C C . PRO B 1 248 ? 6.285 -16.203 -4.844 1 98.75 248 PRO B C 1
ATOM 4402 O O . PRO B 1 248 ? 5.613 -15.445 -5.547 1 98.75 248 PRO B O 1
ATOM 4405 N N . ALA B 1 249 ? 5.754 -17.109 -4.074 1 98.12 249 ALA B N 1
ATOM 4406 C CA . ALA B 1 249 ? 4.305 -17.219 -3.926 1 98.12 249 ALA B CA 1
ATOM 4407 C C . ALA B 1 249 ? 3.799 -16.312 -2.805 1 98.12 249 ALA B C 1
ATOM 4409 O O . ALA B 1 249 ? 2.672 -15.82 -2.861 1 98.12 249 ALA B O 1
ATOM 4410 N N . ARG B 1 250 ? 4.602 -16.172 -1.783 1 98.5 250 ARG B N 1
ATOM 4411 C CA . ARG B 1 250 ? 4.254 -15.289 -0.681 1 98.5 250 ARG B CA 1
ATOM 4412 C C . ARG B 1 250 ? 4.766 -13.875 -0.934 1 98.5 250 ARG B C 1
ATOM 4414 O O . ARG B 1 250 ? 5.965 -13.672 -1.147 1 98.5 250 ARG B O 1
ATOM 4421 N N . LEU B 1 251 ? 3.865 -12.898 -0.828 1 98.56 251 LEU B N 1
ATOM 4422 C CA . LEU B 1 251 ? 4.242 -11.539 -1.189 1 98.56 251 LEU B CA 1
ATOM 4423 C C . LEU B 1 251 ? 4.434 -10.68 0.056 1 98.56 251 LEU B C 1
ATOM 4425 O O . LEU B 1 251 ? 5.301 -9.805 0.085 1 98.56 251 LEU B O 1
ATOM 4429 N N . ASP B 1 252 ? 3.648 -10.812 1.118 1 97.25 252 ASP B N 1
ATOM 4430 C CA . ASP B 1 252 ? 3.711 -9.961 2.297 1 97.25 252 ASP B CA 1
ATOM 4431 C C . ASP B 1 252 ? 5 -10.188 3.08 1 97.25 252 ASP B C 1
ATOM 4433 O O . ASP B 1 252 ? 5.465 -9.305 3.797 1 97.25 252 ASP B O 1
ATOM 4437 N N . ALA B 1 253 ? 5.586 -11.312 2.965 1 95.38 253 ALA B N 1
ATOM 4438 C CA . ALA B 1 253 ? 6.824 -11.711 3.629 1 95.38 253 ALA B CA 1
ATOM 4439 C C . ALA B 1 253 ? 7.711 -12.531 2.695 1 95.38 253 ALA B C 1
ATOM 4441 O O . ALA B 1 253 ? 8.031 -13.688 2.986 1 95.38 253 ALA B O 1
ATOM 4442 N N . THR B 1 254 ? 8.078 -11.898 1.677 1 97.88 254 THR B N 1
ATOM 4443 C CA . THR B 1 254 ? 8.914 -12.578 0.686 1 97.88 254 THR B CA 1
ATOM 4444 C C . THR B 1 254 ? 10.258 -12.969 1.285 1 97.88 254 THR B C 1
ATOM 4446 O O . THR B 1 254 ? 10.969 -12.117 1.836 1 97.88 254 THR B O 1
ATOM 4449 N N . ALA B 1 255 ? 10.602 -14.219 1.18 1 98 255 ALA B N 1
ATOM 4450 C CA . ALA B 1 255 ? 11.891 -14.695 1.682 1 98 255 ALA B CA 1
ATOM 4451 C C . ALA B 1 255 ? 13.039 -14.172 0.829 1 98 255 ALA B C 1
ATOM 4453 O O . ALA B 1 255 ? 13.008 -14.281 -0.4 1 98 255 ALA B O 1
ATOM 4454 N N . LEU B 1 256 ? 14.039 -13.695 1.429 1 98.31 256 LEU B N 1
ATOM 4455 C CA . LEU B 1 256 ? 15.18 -13.133 0.715 1 98.31 256 LEU B CA 1
ATOM 4456 C C . LEU B 1 256 ? 16.25 -14.203 0.465 1 98.31 256 LEU B C 1
ATOM 4458 O O . LEU B 1 256 ? 17.016 -14.102 -0.497 1 98.31 256 LEU B O 1
ATOM 4462 N N . GLU B 1 257 ? 16.234 -15.156 1.253 1 97.94 257 GLU B N 1
ATOM 4463 C CA . GLU B 1 257 ? 17.328 -16.125 1.304 1 97.94 257 GLU B CA 1
ATOM 4464 C C . GLU B 1 257 ? 17.562 -16.766 -0.064 1 97.94 257 GLU B C 1
ATOM 4466 O O . GLU B 1 257 ? 18.703 -16.906 -0.5 1 97.94 257 GLU B O 1
ATOM 4471 N N . PRO B 1 258 ? 16.516 -17.125 -0.748 1 98 258 PRO B N 1
ATOM 4472 C CA . PRO B 1 258 ? 16.734 -17.75 -2.051 1 98 258 PRO B CA 1
ATOM 4473 C C . PRO B 1 258 ? 17.297 -16.781 -3.084 1 98 258 PRO B C 1
ATOM 4475 O O . PRO B 1 258 ? 17.922 -17.203 -4.062 1 98 258 PRO B O 1
ATOM 4478 N N . ILE B 1 259 ? 17.125 -15.539 -2.922 1 98.5 259 ILE B N 1
ATOM 4479 C CA . ILE B 1 259 ? 17.391 -14.523 -3.939 1 98.5 259 ILE B CA 1
ATOM 4480 C C . ILE B 1 259 ? 18.797 -13.961 -3.762 1 98.5 259 ILE B C 1
ATOM 4482 O O . ILE B 1 259 ? 19.469 -13.641 -4.742 1 98.5 259 ILE B O 1
ATOM 4486 N N . LEU B 1 260 ? 19.281 -13.898 -2.543 1 98.62 260 LEU B N 1
ATOM 4487 C CA . LEU B 1 260 ? 20.453 -13.109 -2.154 1 98.62 260 LEU B CA 1
ATOM 4488 C C . LEU B 1 260 ? 21.703 -13.609 -2.867 1 98.62 260 LEU B C 1
ATOM 4490 O O . LEU B 1 260 ? 22.453 -12.82 -3.43 1 98.62 260 LEU B O 1
ATOM 4494 N N . PRO B 1 261 ? 21.984 -14.938 -2.939 1 97.81 261 PRO B N 1
ATOM 4495 C CA . PRO B 1 261 ? 23.234 -15.398 -3.547 1 97.81 261 PRO B CA 1
ATOM 4496 C C . PRO B 1 261 ? 23.375 -14.977 -5.008 1 97.81 261 PRO B C 1
ATOM 4498 O O . PRO B 1 261 ? 24.406 -14.445 -5.41 1 97.81 261 PRO B O 1
ATOM 4501 N N . ALA B 1 262 ? 22.359 -15.141 -5.812 1 97.69 262 ALA B N 1
ATOM 4502 C CA . ALA B 1 262 ? 22.422 -14.781 -7.227 1 97.69 262 ALA B CA 1
ATOM 4503 C C . ALA B 1 262 ? 22.422 -13.266 -7.41 1 97.69 262 ALA B C 1
ATOM 4505 O O . ALA B 1 262 ? 23.109 -12.742 -8.281 1 97.69 262 ALA B O 1
ATOM 4506 N N . ALA B 1 263 ? 21.609 -12.602 -6.598 1 98.38 263 ALA B N 1
ATOM 4507 C CA . ALA B 1 263 ? 21.5 -11.148 -6.703 1 98.38 263 ALA B CA 1
ATOM 4508 C C . ALA B 1 263 ? 22.828 -10.469 -6.402 1 98.38 263 ALA B C 1
ATOM 4510 O O . ALA B 1 263 ? 23.172 -9.453 -7.016 1 98.38 263 ALA B O 1
ATOM 4511 N N . ALA B 1 264 ? 23.594 -11.031 -5.488 1 98.12 264 ALA B N 1
ATOM 4512 C CA . ALA B 1 264 ? 24.875 -10.453 -5.086 1 98.12 264 ALA B CA 1
ATOM 4513 C C . ALA B 1 264 ? 25.891 -10.531 -6.219 1 98.12 264 ALA B C 1
ATOM 4515 O O . ALA B 1 264 ? 26.797 -9.703 -6.305 1 98.12 264 ALA B O 1
ATOM 4516 N N . ARG B 1 265 ? 25.734 -11.484 -7.105 1 96.81 265 ARG B N 1
ATOM 4517 C CA . ARG B 1 265 ? 26.75 -11.75 -8.125 1 96.81 265 ARG B CA 1
ATOM 4518 C C . ARG B 1 265 ? 26.281 -11.273 -9.492 1 96.81 265 ARG B C 1
ATOM 4520 O O . ARG B 1 265 ? 27.109 -11.062 -10.391 1 96.81 265 ARG B O 1
ATOM 4527 N N . ALA B 1 266 ? 25.016 -11.062 -9.633 1 97.12 266 ALA B N 1
ATOM 4528 C CA . ALA B 1 266 ? 24.453 -10.734 -10.938 1 97.12 266 ALA B CA 1
ATOM 4529 C C . ALA B 1 266 ? 24.875 -9.344 -11.391 1 97.12 266 ALA B C 1
ATOM 4531 O O . ALA B 1 266 ? 25.234 -8.5 -10.562 1 97.12 266 ALA B O 1
ATOM 4532 N N . GLY B 1 267 ? 24.828 -9.141 -12.672 1 96.06 267 GLY B N 1
ATOM 4533 C CA . GLY B 1 267 ? 25.125 -7.824 -13.219 1 96.06 267 GLY B CA 1
ATOM 4534 C C . GLY B 1 267 ? 24.047 -6.797 -12.891 1 96.06 267 GLY B C 1
ATOM 4535 O O . GLY B 1 267 ? 24.328 -5.598 -12.836 1 96.06 267 GLY B O 1
ATOM 4536 N N . GLN B 1 268 ? 22.891 -7.25 -12.789 1 98.31 268 GLN B N 1
ATOM 4537 C CA . GLN B 1 268 ? 21.766 -6.371 -12.453 1 98.31 268 GLN B CA 1
ATOM 4538 C C . GLN B 1 268 ? 20.625 -7.16 -11.836 1 98.31 268 GLN B C 1
ATOM 4540 O O . GLN B 1 268 ? 20.516 -8.375 -12.023 1 98.31 268 GLN B O 1
ATOM 4545 N N . VAL B 1 269 ? 19.766 -6.512 -11.055 1 98.75 269 VAL B N 1
ATOM 4546 C CA . VAL B 1 269 ? 18.531 -7.043 -10.469 1 98.75 269 VAL B CA 1
ATOM 4547 C C . VAL B 1 269 ? 17.344 -6.191 -10.914 1 98.75 269 VAL B C 1
ATOM 4549 O O . VAL B 1 269 ? 17.359 -4.969 -10.781 1 98.75 269 VAL B O 1
ATOM 4552 N N . VAL B 1 270 ? 16.328 -6.805 -11.469 1 98.88 270 VAL B N 1
ATOM 4553 C CA . VAL B 1 270 ? 15.117 -6.137 -11.938 1 98.88 270 VAL B CA 1
ATOM 4554 C C . VAL B 1 270 ? 13.883 -6.801 -11.32 1 98.88 270 VAL B C 1
ATOM 4556 O O . VAL B 1 270 ? 13.727 -8.023 -11.406 1 98.88 270 VAL B O 1
ATOM 4559 N N . ILE B 1 271 ? 13.062 -6.074 -10.633 1 98.94 271 ILE B N 1
ATOM 4560 C CA . ILE B 1 271 ? 11.789 -6.547 -10.102 1 98.94 271 ILE B CA 1
ATOM 4561 C C . ILE B 1 271 ? 10.641 -5.988 -10.938 1 98.94 271 ILE B C 1
ATOM 4563 O O . ILE B 1 271 ? 10.57 -4.781 -11.18 1 98.94 271 ILE B O 1
ATOM 4567 N N . VAL B 1 272 ? 9.742 -6.863 -11.398 1 98.81 272 VAL B N 1
ATOM 4568 C CA . VAL B 1 272 ? 8.68 -6.477 -12.32 1 98.81 272 VAL B CA 1
ATOM 4569 C C . VAL B 1 272 ? 7.316 -6.836 -11.727 1 98.81 272 VAL B C 1
ATOM 4571 O O . VAL B 1 272 ? 7.125 -7.953 -11.242 1 98.81 272 VAL B O 1
ATOM 4574 N N . GLU B 1 273 ? 6.375 -5.945 -11.727 1 97.88 273 GLU B N 1
ATOM 4575 C CA . GLU B 1 273 ? 5 -6.25 -11.344 1 97.88 273 GLU B CA 1
ATOM 4576 C C . GLU B 1 273 ? 4.008 -5.453 -12.188 1 97.88 273 GLU B C 1
ATOM 4578 O O . GLU B 1 273 ? 4.379 -4.477 -12.844 1 97.88 273 GLU B O 1
ATOM 4583 N N . ASP B 1 274 ? 2.75 -5.828 -12.188 1 96.31 274 ASP B N 1
ATOM 4584 C CA . ASP B 1 274 ? 1.72 -5.227 -13.031 1 96.31 274 ASP B CA 1
ATOM 4585 C C . ASP B 1 274 ? 0.998 -4.098 -12.297 1 96.31 274 ASP B C 1
ATOM 4587 O O . ASP B 1 274 ? 0.171 -3.398 -12.883 1 96.31 274 ASP B O 1
ATOM 4591 N N . GLY B 1 275 ? 1.257 -3.928 -11.086 1 96.69 275 GLY B N 1
ATOM 4592 C CA . GLY B 1 275 ? 0.661 -2.807 -10.375 1 96.69 275 GLY B CA 1
ATOM 4593 C C . GLY B 1 275 ? 1.326 -1.48 -10.688 1 96.69 275 GLY B C 1
ATOM 4594 O O . GLY B 1 275 ? 2.467 -1.446 -11.148 1 96.69 275 GLY B O 1
ATOM 4595 N N . THR B 1 276 ? 0.616 -0.375 -10.484 1 97.44 276 THR B N 1
ATOM 4596 C CA . THR B 1 276 ? 1.181 0.956 -10.68 1 97.44 276 THR B CA 1
ATOM 4597 C C . THR B 1 276 ? 2.174 1.293 -9.578 1 97.44 276 THR B C 1
ATOM 4599 O O . THR B 1 276 ? 2.037 0.818 -8.445 1 97.44 276 THR B O 1
ATOM 4602 N N . ALA B 1 277 ? 3.125 2.1 -9.922 1 97 277 ALA B N 1
ATOM 4603 C CA . ALA B 1 277 ? 4.184 2.477 -8.984 1 97 277 ALA B CA 1
ATOM 4604 C C . ALA B 1 277 ? 3.611 3.209 -7.773 1 97 277 ALA B C 1
ATOM 4606 O O . ALA B 1 277 ? 2.52 3.781 -7.848 1 97 277 ALA B O 1
ATOM 4607 N N . GLY B 1 278 ? 4.395 3.168 -6.621 1 96.56 278 GLY B N 1
ATOM 4608 C CA . GLY B 1 278 ? 4.016 3.803 -5.367 1 96.56 278 GLY B CA 1
ATOM 4609 C C . GLY B 1 278 ? 3.58 2.812 -4.305 1 96.56 278 GLY B C 1
ATOM 4610 O O . GLY B 1 278 ? 2.441 2.344 -4.312 1 96.56 278 GLY B O 1
ATOM 4611 N N . GLY B 1 279 ? 4.426 2.564 -3.34 1 96.56 279 GLY B N 1
ATOM 4612 C CA . GLY B 1 279 ? 4.113 1.665 -2.242 1 96.56 279 GLY B CA 1
ATOM 4613 C C . GLY B 1 279 ? 3.926 0.226 -2.686 1 96.56 279 GLY B C 1
ATOM 4614 O O . GLY B 1 279 ? 3.027 -0.466 -2.201 1 96.56 279 GLY B O 1
ATOM 4615 N N . THR B 1 280 ? 4.668 -0.225 -3.629 1 97.5 280 THR B N 1
ATOM 4616 C CA . THR B 1 280 ? 4.449 -1.536 -4.23 1 97.5 280 THR B CA 1
ATOM 4617 C C . THR B 1 280 ? 5.285 -2.6 -3.521 1 97.5 280 THR B C 1
ATOM 4619 O O . THR B 1 280 ? 6.18 -2.273 -2.738 1 97.5 280 THR B O 1
ATOM 4622 N N . TRP B 1 281 ? 4.867 -3.836 -3.752 1 98.5 281 TRP B N 1
ATOM 4623 C CA . TRP B 1 281 ? 5.668 -4.988 -3.352 1 98.5 281 TRP B CA 1
ATOM 4624 C C . TRP B 1 281 ? 7.094 -4.875 -3.885 1 98.5 281 TRP B C 1
ATOM 4626 O O . TRP B 1 281 ? 8.055 -5.098 -3.15 1 98.5 281 TRP B O 1
ATOM 4636 N N . ALA B 1 282 ? 7.258 -4.488 -5.109 1 98.69 282 ALA B N 1
ATOM 4637 C CA . ALA B 1 282 ? 8.555 -4.398 -5.781 1 98.69 282 ALA B CA 1
ATOM 4638 C C . ALA B 1 282 ? 9.445 -3.363 -5.105 1 98.69 282 ALA B C 1
ATOM 4640 O O . ALA B 1 282 ? 10.633 -3.617 -4.867 1 98.69 282 ALA B O 1
ATOM 4641 N N . ALA B 1 283 ? 8.859 -2.238 -4.824 1 98.25 283 ALA B N 1
ATOM 4642 C CA . ALA B 1 283 ? 9.648 -1.185 -4.191 1 98.25 283 ALA B CA 1
ATOM 4643 C C . ALA B 1 283 ? 10.117 -1.606 -2.803 1 98.25 283 ALA B C 1
ATOM 4645 O O . ALA B 1 283 ? 11.258 -1.323 -2.41 1 98.25 283 ALA B O 1
ATOM 4646 N N . ASP B 1 284 ? 9.234 -2.221 -2.074 1 98.44 284 ASP B N 1
ATOM 4647 C CA . ASP B 1 284 ? 9.586 -2.729 -0.751 1 98.44 284 ASP B CA 1
ATOM 4648 C C . ASP B 1 284 ? 10.711 -3.75 -0.835 1 98.44 284 ASP B C 1
ATOM 4650 O O . ASP B 1 284 ? 11.688 -3.668 -0.083 1 98.44 284 ASP B O 1
ATOM 4654 N N . LEU B 1 285 ? 10.555 -4.676 -1.735 1 98.75 285 LEU B N 1
ATOM 4655 C CA . LEU B 1 285 ? 11.578 -5.699 -1.925 1 98.75 285 LEU B CA 1
ATOM 4656 C C . LEU B 1 285 ? 12.891 -5.074 -2.381 1 98.75 285 LEU B C 1
ATOM 4658 O O . LEU B 1 285 ? 13.969 -5.5 -1.952 1 98.75 285 LEU B O 1
ATOM 4662 N N . ALA B 1 286 ? 12.867 -4.098 -3.258 1 98.81 286 ALA B N 1
ATOM 4663 C CA . ALA B 1 286 ? 14.062 -3.402 -3.723 1 98.81 286 ALA B CA 1
ATOM 4664 C C . ALA B 1 286 ? 14.812 -2.762 -2.557 1 98.81 286 ALA B C 1
ATOM 4666 O O . ALA B 1 286 ? 16.031 -2.857 -2.473 1 98.81 286 ALA B O 1
ATOM 4667 N N . HIS B 1 287 ? 14.062 -2.117 -1.7 1 98.5 287 HIS B N 1
ATOM 4668 C CA . HIS B 1 287 ? 14.688 -1.544 -0.511 1 98.5 287 HIS B CA 1
ATOM 4669 C C . HIS B 1 287 ? 15.383 -2.619 0.318 1 98.5 287 HIS B C 1
ATOM 4671 O O . HIS B 1 287 ? 16.516 -2.434 0.75 1 98.5 287 HIS B O 1
ATOM 4677 N N . GLN B 1 288 ? 14.734 -3.715 0.505 1 98.62 288 GLN B N 1
ATOM 4678 C CA . GLN B 1 288 ? 15.297 -4.805 1.297 1 98.62 288 GLN B CA 1
ATOM 4679 C C . GLN B 1 288 ? 16.578 -5.344 0.657 1 98.62 288 GLN B C 1
ATOM 4681 O O . GLN B 1 288 ? 17.562 -5.617 1.352 1 98.62 288 GLN B O 1
ATOM 4686 N N . LEU B 1 289 ? 16.531 -5.488 -0.606 1 98.81 289 LEU B N 1
ATOM 4687 C CA . LEU B 1 289 ? 17.703 -6.016 -1.311 1 98.81 289 LEU B CA 1
ATOM 4688 C C . LEU B 1 289 ? 18.859 -5.027 -1.258 1 98.81 289 LEU B C 1
ATOM 4690 O O . LEU B 1 289 ? 20.016 -5.426 -1.083 1 98.81 289 LEU B O 1
ATOM 4694 N N . HIS B 1 290 ? 18.594 -3.68 -1.441 1 98.69 290 HIS B N 1
ATOM 4695 C CA . HIS B 1 290 ? 19.625 -2.662 -1.303 1 98.69 290 HIS B CA 1
ATOM 4696 C C . HIS B 1 290 ? 20.297 -2.738 0.067 1 98.69 290 HIS B C 1
ATOM 4698 O O . HIS B 1 290 ? 21.516 -2.58 0.178 1 98.69 290 HIS B O 1
ATOM 4704 N N . THR B 1 291 ? 19.469 -3.002 1.068 1 98.31 291 THR B N 1
ATOM 4705 C CA . THR B 1 291 ? 19.969 -3.064 2.436 1 98.31 291 THR B CA 1
ATOM 4706 C C . THR B 1 291 ? 20.766 -4.344 2.66 1 98.31 291 THR B C 1
ATOM 4708 O O . THR B 1 291 ? 21.906 -4.301 3.131 1 98.31 291 THR B O 1
ATOM 4711 N N . ALA B 1 292 ? 20.25 -5.477 2.275 1 98.56 292 ALA B N 1
ATOM 4712 C CA . ALA B 1 292 ? 20.859 -6.781 2.545 1 98.56 292 ALA B CA 1
ATOM 4713 C C . ALA B 1 292 ? 22.141 -6.969 1.743 1 98.56 292 ALA B C 1
ATOM 4715 O O . ALA B 1 292 ? 23.062 -7.652 2.189 1 98.56 292 ALA B O 1
ATOM 4716 N N . LEU B 1 293 ? 22.188 -6.348 0.609 1 98.56 293 LEU B N 1
ATOM 4717 C CA . LEU B 1 293 ? 23.312 -6.555 -0.293 1 98.56 293 LEU B CA 1
ATOM 4718 C C . LEU B 1 293 ? 24.141 -5.285 -0.423 1 98.56 293 LEU B C 1
ATOM 4720 O O . LEU B 1 293 ? 24.766 -5.043 -1.463 1 98.56 293 LEU B O 1
ATOM 4724 N N . TRP B 1 294 ? 24.078 -4.484 0.568 1 97.94 294 TRP B N 1
ATOM 4725 C CA . TRP B 1 294 ? 24.812 -3.227 0.56 1 97.94 294 TRP B CA 1
ATOM 4726 C C . TRP B 1 294 ? 26.266 -3.455 0.171 1 97.94 294 TRP B C 1
ATOM 4728 O O . TRP B 1 294 ? 26.969 -4.27 0.787 1 97.94 294 TRP B O 1
ATOM 4738 N N . GLY B 1 295 ? 26.766 -2.766 -0.858 1 96.88 295 GLY B N 1
ATOM 4739 C CA . GLY B 1 295 ? 28.141 -2.861 -1.304 1 96.88 295 GLY B CA 1
ATOM 4740 C C . GLY B 1 295 ? 28.391 -4.035 -2.234 1 96.88 295 GLY B C 1
ATOM 4741 O O . GLY B 1 295 ? 29.484 -4.18 -2.777 1 96.88 295 GLY B O 1
ATOM 4742 N N . GLN B 1 296 ? 27.359 -4.801 -2.465 1 97.62 296 GLN B N 1
ATOM 4743 C CA . GLN B 1 296 ? 27.562 -5.996 -3.275 1 97.62 296 GLN B CA 1
ATOM 4744 C C . GLN B 1 296 ? 26.844 -5.879 -4.617 1 97.62 296 GLN B C 1
ATOM 4746 O O . GLN B 1 296 ? 27.188 -6.57 -5.578 1 97.62 296 GLN B O 1
ATOM 4751 N N . LEU B 1 297 ? 25.875 -5.012 -4.68 1 97.56 297 LEU B N 1
ATOM 4752 C CA . LEU B 1 297 ? 25.125 -4.844 -5.918 1 97.56 297 LEU B CA 1
ATOM 4753 C C . LEU B 1 297 ? 25.953 -4.105 -6.961 1 97.56 297 LEU B C 1
ATOM 4755 O O . LEU B 1 297 ? 26.641 -3.137 -6.641 1 97.56 297 LEU B O 1
ATOM 4759 N N . SER B 1 298 ? 25.859 -4.535 -8.172 1 96 298 SER B N 1
ATOM 4760 C CA . SER B 1 298 ? 26.578 -3.896 -9.258 1 96 298 SER B CA 1
ATOM 4761 C C . SER B 1 298 ? 25.891 -2.613 -9.711 1 96 298 SER B C 1
ATOM 4763 O O . SER B 1 298 ? 26.547 -1.711 -10.25 1 96 298 SER B O 1
ATOM 4765 N N . ARG B 1 299 ? 24.656 -2.547 -9.617 1 96.81 299 ARG B N 1
ATOM 4766 C CA . ARG B 1 299 ? 23.781 -1.436 -9.992 1 96.81 299 ARG B CA 1
ATOM 4767 C C . ARG B 1 299 ? 22.578 -1.348 -9.062 1 96.81 299 ARG B C 1
ATOM 4769 O O . ARG B 1 299 ? 22.281 -2.293 -8.328 1 96.81 299 ARG B O 1
ATOM 4776 N N . PRO B 1 300 ? 21.953 -0.178 -9.102 1 97.69 300 PRO B N 1
ATOM 4777 C CA . PRO B 1 300 ? 20.719 -0.132 -8.312 1 97.69 300 PRO B CA 1
ATOM 4778 C C . PRO B 1 300 ? 19.672 -1.153 -8.773 1 97.69 300 PRO B C 1
ATOM 4780 O O . PRO B 1 300 ? 19.578 -1.433 -9.969 1 97.69 300 PRO B O 1
ATOM 4783 N N . VAL B 1 301 ? 18.922 -1.695 -7.777 1 98.69 301 VAL B N 1
ATOM 4784 C CA . VAL B 1 301 ? 17.797 -2.564 -8.125 1 98.69 301 VAL B CA 1
ATOM 4785 C C . VAL B 1 301 ? 16.75 -1.773 -8.914 1 98.69 301 VAL B C 1
ATOM 4787 O O . VAL B 1 301 ? 16.328 -0.7 -8.477 1 98.69 301 VAL B O 1
ATOM 4790 N N . ARG B 1 302 ? 16.359 -2.244 -10.031 1 98.5 302 ARG B N 1
ATOM 4791 C CA . ARG B 1 302 ? 15.383 -1.556 -10.867 1 98.5 302 ARG B CA 1
ATOM 4792 C C . ARG B 1 302 ? 13.992 -2.139 -10.664 1 98.5 302 ARG B C 1
ATOM 4794 O O . ARG B 1 302 ? 13.828 -3.355 -10.547 1 98.5 302 ARG B O 1
ATOM 4801 N N . VAL B 1 303 ? 13.023 -1.306 -10.594 1 98.44 303 VAL B N 1
ATOM 4802 C CA . VAL B 1 303 ? 11.625 -1.698 -10.469 1 98.44 303 VAL B CA 1
ATOM 4803 C C . VAL B 1 303 ? 10.867 -1.303 -11.727 1 98.44 303 VAL B C 1
ATOM 4805 O O . VAL B 1 303 ? 10.984 -0.171 -12.203 1 98.44 303 VAL B O 1
ATOM 4808 N N . VAL B 1 304 ? 10.156 -2.229 -12.273 1 98.25 304 VAL B N 1
ATOM 4809 C CA . VAL B 1 304 ? 9.32 -1.998 -13.445 1 98.25 304 VAL B CA 1
ATOM 4810 C C . VAL B 1 304 ? 7.852 -2.205 -13.078 1 98.25 304 VAL B C 1
ATOM 4812 O O . VAL B 1 304 ? 7.477 -3.268 -12.578 1 98.25 304 VAL B O 1
ATOM 4815 N N . CYS B 1 305 ? 7.027 -1.187 -13.305 1 97.81 305 CYS B N 1
ATOM 4816 C CA . CYS B 1 305 ? 5.602 -1.2 -12.992 1 97.81 305 CYS B CA 1
ATOM 4817 C C . CYS B 1 305 ? 4.77 -0.834 -14.211 1 97.81 305 CYS B C 1
ATOM 4819 O O . CYS B 1 305 ? 5.312 -0.431 -15.242 1 97.81 305 CYS B O 1
ATOM 4821 N N . ALA B 1 306 ? 3.482 -1.067 -14.109 1 97.75 306 ALA B N 1
ATOM 4822 C CA . ALA B 1 306 ? 2.553 -0.588 -15.125 1 97.75 306 ALA B CA 1
ATOM 4823 C C . ALA B 1 306 ? 2.559 0.937 -15.203 1 97.75 306 ALA B C 1
ATOM 4825 O O . ALA B 1 306 ? 3.037 1.606 -14.281 1 97.75 306 ALA B O 1
ATOM 4826 N N . ALA B 1 307 ? 2.057 1.44 -16.359 1 96.75 307 ALA B N 1
ATOM 4827 C CA . ALA B 1 307 ? 1.921 2.887 -16.5 1 96.75 307 ALA B CA 1
ATOM 4828 C C . ALA B 1 307 ? 0.959 3.457 -15.461 1 96.75 307 ALA B C 1
ATOM 4830 O O . ALA B 1 307 ? 0.049 2.762 -15 1 96.75 307 ALA B O 1
ATOM 4831 N N . ASP B 1 308 ? 1.146 4.66 -15.078 1 95.62 308 ASP B N 1
ATOM 4832 C CA . ASP B 1 308 ? 0.303 5.348 -14.102 1 95.62 308 ASP B CA 1
ATOM 4833 C C . ASP B 1 308 ? -0.996 5.832 -14.75 1 95.62 308 ASP B C 1
ATOM 4835 O O . ASP B 1 308 ? -1.236 7.035 -14.844 1 95.62 308 ASP B O 1
ATOM 4839 N N . ARG B 1 309 ? -1.823 4.887 -15.109 1 94.06 309 ARG B N 1
ATOM 4840 C CA . ARG B 1 309 ? -3.092 5.121 -15.789 1 94.06 309 ARG B CA 1
ATOM 4841 C C . ARG B 1 309 ? -4.094 4.016 -15.477 1 94.06 309 ARG B C 1
ATOM 4843 O O . ARG B 1 309 ? -3.707 2.918 -15.062 1 94.06 309 ARG B O 1
ATOM 4850 N N . VAL B 1 310 ? -5.336 4.375 -15.672 1 94 310 VAL B N 1
ATOM 4851 C CA . VAL B 1 310 ? -6.348 3.324 -15.609 1 94 310 VAL B CA 1
ATOM 4852 C C . VAL B 1 310 ? -6.156 2.35 -16.766 1 94 310 VAL B C 1
ATOM 4854 O O . VAL B 1 310 ? -5.688 2.738 -17.844 1 94 310 VAL B O 1
ATOM 4857 N N . VAL B 1 311 ? -6.457 1.114 -16.531 1 94.31 311 VAL B N 1
ATOM 4858 C CA . VAL B 1 311 ? -6.34 0.111 -17.578 1 94.31 311 VAL B CA 1
ATOM 4859 C C . VAL B 1 311 ? -7.531 0.219 -18.531 1 94.31 311 VAL B C 1
ATOM 4861 O O . VAL B 1 311 ? -8.672 -0.058 -18.156 1 94.31 311 VAL B O 1
ATOM 4864 N N . PRO B 1 312 ? -7.289 0.548 -19.719 1 93 312 PRO B N 1
ATOM 4865 C CA . PRO B 1 312 ? -8.398 0.707 -20.672 1 93 312 PRO B CA 1
ATOM 4866 C C . PRO B 1 312 ? -8.93 -0.629 -21.188 1 93 312 PRO B C 1
ATOM 4868 O O . PRO B 1 312 ? -8.266 -1.657 -21.047 1 93 312 PRO B O 1
ATOM 4871 N N . ALA B 1 313 ? -10.148 -0.64 -21.828 1 91.5 313 ALA B N 1
ATOM 4872 C CA . ALA B 1 313 ? -10.781 -1.843 -22.359 1 91.5 313 ALA B CA 1
ATOM 4873 C C . ALA B 1 313 ? -10.219 -2.191 -23.734 1 91.5 313 ALA B C 1
ATOM 4875 O O . ALA B 1 313 ? -10.094 -3.369 -24.078 1 91.5 313 ALA B O 1
ATOM 4876 N N . ALA B 1 314 ? -9.836 -1.124 -24.438 1 92.06 314 ALA B N 1
ATOM 4877 C CA . ALA B 1 314 ? -9.305 -1.376 -25.766 1 92.06 314 ALA B CA 1
ATOM 4878 C C . ALA B 1 314 ? -7.973 -2.117 -25.703 1 92.06 314 ALA B C 1
ATOM 4880 O O . ALA B 1 314 ? -7.035 -1.664 -25.031 1 92.06 314 ALA B O 1
ATOM 4881 N N . ALA B 1 315 ? -7.848 -3.168 -26.453 1 91.62 315 ALA B N 1
ATOM 4882 C CA . ALA B 1 315 ? -6.723 -4.094 -26.359 1 91.62 315 ALA B CA 1
ATOM 4883 C C . ALA B 1 315 ? -5.398 -3.367 -26.578 1 91.62 315 ALA B C 1
ATOM 4885 O O . ALA B 1 315 ? -4.438 -3.58 -25.828 1 91.62 315 ALA B O 1
ATOM 4886 N N . HIS B 1 316 ? -5.332 -2.506 -27.562 1 93.31 316 HIS B N 1
ATOM 4887 C CA . HIS B 1 316 ? -4.074 -1.833 -27.891 1 93.31 316 HIS B CA 1
ATOM 4888 C C . HIS B 1 316 ? -3.693 -0.839 -26.797 1 93.31 316 HIS B C 1
ATOM 4890 O O . HIS B 1 316 ? -2.51 -0.639 -26.516 1 93.31 316 HIS B O 1
ATOM 4896 N N . LEU B 1 317 ? -4.645 -0.199 -26.125 1 92.56 317 LEU B N 1
ATOM 4897 C CA . LEU B 1 317 ? -4.371 0.73 -25.031 1 92.56 317 LEU B CA 1
ATOM 4898 C C . LEU B 1 317 ? -4.004 -0.02 -23.75 1 92.56 317 LEU B C 1
ATOM 4900 O O . LEU B 1 317 ? -3.152 0.431 -22.984 1 92.56 317 LEU B O 1
ATOM 4904 N N . GLU B 1 318 ? -4.695 -1.114 -23.609 1 93.94 318 GLU B N 1
ATOM 4905 C CA . GLU B 1 318 ? -4.355 -1.973 -22.484 1 93.94 318 GLU B CA 1
ATOM 4906 C C . GLU B 1 318 ? -2.904 -2.432 -22.547 1 93.94 318 GLU B C 1
ATOM 4908 O O . GLU B 1 318 ? -2.197 -2.432 -21.547 1 93.94 318 GLU B O 1
ATOM 4913 N N . GLU B 1 319 ? -2.473 -2.801 -23.703 1 94.25 319 GLU B N 1
ATOM 4914 C CA . GLU B 1 319 ? -1.1 -3.244 -23.922 1 94.25 319 GLU B CA 1
ATOM 4915 C C . GLU B 1 319 ? -0.103 -2.137 -23.594 1 94.25 319 GLU B C 1
ATOM 4917 O O . GLU B 1 319 ? 0.993 -2.408 -23.094 1 94.25 319 GLU B O 1
ATOM 4922 N N . GLU B 1 320 ? -0.483 -0.933 -23.859 1 94.75 320 GLU B N 1
ATOM 4923 C CA . GLU B 1 320 ? 0.38 0.214 -23.578 1 94.75 320 GLU B CA 1
ATOM 4924 C C . GLU B 1 320 ? 0.539 0.448 -22.094 1 94.75 320 GLU B C 1
ATOM 4926 O O . GLU B 1 320 ? 1.57 0.952 -21.641 1 94.75 320 GLU B O 1
ATOM 4931 N N . VAL B 1 321 ? -0.455 0.08 -21.344 1 95.25 321 VAL B N 1
ATOM 4932 C CA . VAL B 1 321 ? -0.484 0.401 -19.922 1 95.25 321 VAL B CA 1
ATOM 4933 C C . VAL B 1 321 ? 0.201 -0.709 -19.125 1 95.25 321 VAL B C 1
ATOM 4935 O O . VAL B 1 321 ? 0.968 -0.436 -18.203 1 95.25 321 VAL B O 1
ATOM 4938 N N . LEU B 1 322 ? 0.002 -1.948 -19.469 1 96.62 322 LEU B N 1
ATOM 4939 C CA . LEU B 1 322 ? 0.498 -3.092 -18.719 1 96.62 322 LEU B CA 1
ATOM 4940 C C . LEU B 1 322 ? 1.905 -3.473 -19.172 1 96.62 322 LEU B C 1
ATOM 4942 O O . LEU B 1 322 ? 2.277 -3.242 -20.312 1 96.62 322 LEU B O 1
ATOM 4946 N N . VAL B 1 323 ? 2.654 -4.047 -18.312 1 97.44 323 VAL B N 1
ATOM 4947 C CA . VAL B 1 323 ? 4.027 -4.445 -18.594 1 97.44 323 VAL B CA 1
ATOM 4948 C C . VAL B 1 323 ? 4.035 -5.598 -19.594 1 97.44 323 VAL B C 1
ATOM 4950 O O . VAL B 1 323 ? 3.316 -6.586 -19.422 1 97.44 323 VAL B O 1
ATOM 4953 N N . GLN B 1 324 ? 4.82 -5.465 -20.594 1 97.75 324 GLN B N 1
ATOM 4954 C CA . GLN B 1 324 ? 4.961 -6.492 -21.625 1 97.75 324 GLN B CA 1
ATOM 4955 C C . GLN B 1 324 ? 6.312 -7.199 -21.516 1 97.75 324 GLN B C 1
ATOM 4957 O O . GLN B 1 324 ? 7.23 -6.695 -20.859 1 97.75 324 GLN B O 1
ATOM 4962 N N . ALA B 1 325 ? 6.359 -8.43 -22.156 1 98.31 325 ALA B N 1
ATOM 4963 C CA . ALA B 1 325 ? 7.652 -9.102 -22.25 1 98.31 325 ALA B CA 1
ATOM 4964 C C . ALA B 1 325 ? 8.695 -8.188 -22.891 1 98.31 325 ALA B C 1
ATOM 4966 O O . ALA B 1 325 ? 9.852 -8.164 -22.453 1 98.31 325 ALA B O 1
ATOM 4967 N N . ALA B 1 326 ? 8.273 -7.441 -23.859 1 97.94 326 ALA B N 1
ATOM 4968 C CA . ALA B 1 326 ? 9.164 -6.508 -24.547 1 97.94 326 ALA B CA 1
ATOM 4969 C C . ALA B 1 326 ? 9.672 -5.434 -23.594 1 97.94 326 ALA B C 1
ATOM 4971 O O . ALA B 1 326 ? 10.82 -4.988 -23.703 1 97.94 326 ALA B O 1
ATOM 4972 N N . THR B 1 327 ? 8.789 -4.969 -22.672 1 97.94 327 THR B N 1
ATOM 4973 C CA . THR B 1 327 ? 9.188 -4.004 -21.656 1 97.94 327 THR B CA 1
ATOM 4974 C C . THR B 1 327 ? 10.289 -4.574 -20.781 1 97.94 327 THR B C 1
ATOM 4976 O O . THR B 1 327 ? 11.266 -3.889 -20.469 1 97.94 327 THR B O 1
ATOM 4979 N N . ILE B 1 328 ? 10.109 -5.801 -20.391 1 98.62 328 ILE B N 1
ATOM 4980 C CA . ILE B 1 328 ? 11.078 -6.48 -19.516 1 98.62 328 ILE B CA 1
ATOM 4981 C C . ILE B 1 328 ? 12.406 -6.625 -20.25 1 98.62 328 ILE B C 1
ATOM 4983 O O . ILE B 1 328 ? 13.461 -6.258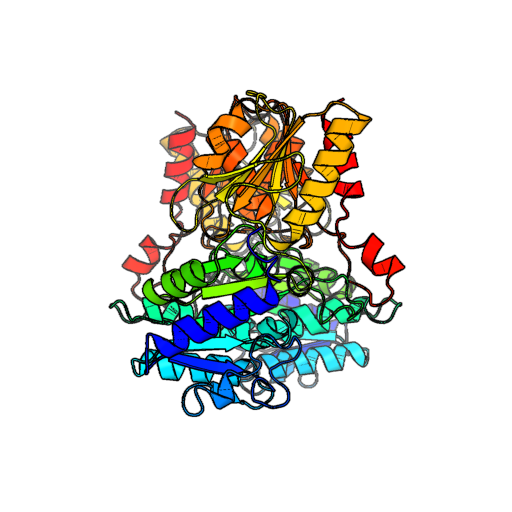 -19.719 1 98.62 328 ILE B O 1
ATOM 4987 N N . SER B 1 329 ? 12.367 -7.125 -21.5 1 98.38 329 SER B N 1
ATOM 4988 C CA . SER B 1 329 ? 13.578 -7.32 -22.297 1 98.38 329 SER B CA 1
ATOM 4989 C C . SER B 1 329 ? 14.32 -6.004 -22.5 1 98.38 329 SER B C 1
ATOM 4991 O O . SER B 1 329 ? 15.539 -5.938 -22.344 1 98.38 329 SER B O 1
ATOM 4993 N N . ALA B 1 330 ? 13.617 -4.973 -22.844 1 98.06 330 ALA B N 1
ATOM 4994 C CA . ALA B 1 330 ? 14.219 -3.662 -23.078 1 98.06 330 ALA B CA 1
ATOM 4995 C C . ALA B 1 330 ? 14.891 -3.133 -21.812 1 98.06 330 ALA B C 1
ATOM 4997 O O . ALA B 1 330 ? 15.969 -2.541 -21.875 1 98.06 330 ALA B O 1
ATOM 4998 N N . THR B 1 331 ? 14.211 -3.316 -20.703 1 98.06 331 THR B N 1
ATOM 4999 C CA . THR B 1 331 ? 14.742 -2.854 -19.422 1 98.06 331 THR B CA 1
ATOM 5000 C C . THR B 1 331 ? 16.062 -3.557 -19.094 1 98.06 331 THR B C 1
ATOM 5002 O O . THR B 1 331 ? 17.031 -2.91 -18.719 1 98.06 331 THR B O 1
ATOM 5005 N N . VAL B 1 332 ? 16.094 -4.863 -19.234 1 98.38 332 VAL B N 1
ATOM 5006 C CA . VAL B 1 332 ? 17.281 -5.648 -18.953 1 98.38 332 VAL B CA 1
ATOM 5007 C C . VAL B 1 332 ? 18.406 -5.246 -19.906 1 98.38 332 VAL B C 1
ATOM 5009 O O . VAL B 1 332 ? 19.562 -5.078 -19.484 1 98.38 332 VAL B O 1
ATOM 5012 N N . GLN B 1 333 ? 18.109 -5.043 -21.172 1 97.56 333 GLN B N 1
ATOM 5013 C CA . GLN B 1 333 ? 19.109 -4.652 -22.172 1 97.56 333 GLN B CA 1
ATOM 5014 C C . GLN B 1 333 ? 19.719 -3.303 -21.828 1 97.56 333 GLN B C 1
ATOM 5016 O O . GLN B 1 333 ? 20.938 -3.127 -21.922 1 97.56 333 GLN B O 1
ATOM 5021 N N . ARG B 1 334 ? 18.906 -2.354 -21.422 1 94.56 334 ARG B N 1
ATOM 5022 C CA . ARG B 1 334 ? 19.375 -1.022 -21.062 1 94.56 334 ARG B CA 1
ATOM 5023 C C . ARG B 1 334 ? 20.328 -1.083 -19.859 1 94.56 334 ARG B C 1
ATOM 5025 O O . ARG B 1 334 ? 21.281 -0.313 -19.781 1 94.56 334 ARG B O 1
ATOM 5032 N N . GLY B 1 335 ? 20.031 -1.962 -18.953 1 91.56 335 GLY B N 1
ATOM 5033 C CA . GLY B 1 335 ? 20.875 -2.098 -17.766 1 91.56 335 GLY B CA 1
ATOM 5034 C C . GLY B 1 335 ? 22.172 -2.834 -18.047 1 91.56 335 GLY B C 1
ATOM 5035 O O . GLY B 1 335 ? 23.109 -2.742 -17.25 1 91.56 335 GLY B O 1
ATOM 5036 N N . HIS B 1 336 ? 22.219 -3.645 -19.047 1 88.94 336 HIS B N 1
ATOM 5037 C CA . HIS B 1 336 ? 23.391 -4.43 -19.375 1 88.94 336 HIS B CA 1
ATOM 5038 C C . HIS B 1 336 ? 24.438 -3.582 -20.109 1 88.94 336 HIS B C 1
ATOM 5040 O O . HIS B 1 336 ? 25.625 -3.893 -20.062 1 88.94 336 HIS B O 1
ATOM 5046 N N . ARG B 1 337 ? 24.062 -2.447 -20.656 1 78.19 337 ARG B N 1
ATOM 5047 C CA . ARG B 1 337 ? 25 -1.562 -21.328 1 78.19 337 ARG B CA 1
ATOM 5048 C C . ARG B 1 337 ? 25.797 -0.731 -20.328 1 78.19 337 ARG B C 1
ATOM 5050 O O . ARG B 1 337 ? 25.281 -0.367 -19.266 1 78.19 337 ARG B O 1
#

Foldseek 3Di:
DPDWDAPLRLLLVLVLVVCVVDVLEAEEEAQCDPPSNAPLNSRHPVCVVNVVRYDYDPPQLLVGLQVQQVSQQVVGAYEYEDNALLCCVSNLCSQQVNQQCVQPVVVHGRFRRYEYEHAEADLPLPWQSRHADDQLVQAPRHQEWEFEDALEFRSNVVSVVSSVVRTYYYYYYHPVRRRPTRDPQQDPDPAWGWHFDDDPPGKIKIFGPPDDAAQEEEEEERNCVVLQVVLQVCCCVPPVHTYMYIYDGTQNDDDCVVPQVRQLRHNAYEYEYAHDDDSDSQVVVQVVNCVVNPPRGNDRYHYYYFAPDRQGSDNVSNPNGGQGSVNVNVVSVVSSD/DPDWDAPLRLLLVLVLVVCVVDVLEAEEEAQCDPPSNAPLNSRHPVCVVNVVRYDYDPPQLLVGLQVQQVSQQVVGAYEYEDNALLCCVSNLCSQQVNQQCVQPVVVHGRFRRYEYEHAEADLPLPWQSRHADDQLVQAPRHQEWEFEDALEFRSNVVSVVSSVVRTYYYYYYHPVRRRPTRDPQQDPDPAWGWHFDDDPPGKIKIFGPPDDAAQEEEEEERNCVVLQVVLQVCCCVPPVHTYMYIYDGTQNDDDCVVPQVRQLRHNAYEYEYAHDDDSDSQVVVQVVNCVVNPPRGNDRYHYYYFAPDRQGSDNVSNPNGGQGSVNVNVVSVVSSD

pLDDT: mean 96.2, std 5.46, range [39.62, 98.94]

Solvent-accessible surface area (backbone atoms only — not comparable to full-atom values): 33425 Å² total; per-residue (Å²): 122,86,75,88,44,38,35,31,58,47,46,28,50,21,52,51,51,51,46,72,75,31,90,54,37,30,41,38,23,53,58,31,38,62,90,64,1,23,96,79,46,42,38,52,60,44,23,75,76,34,58,86,34,40,43,67,47,72,100,37,52,38,57,52,49,41,51,34,47,52,39,13,74,72,73,32,33,23,38,35,43,42,86,32,32,51,50,47,35,57,21,35,30,47,47,63,65,41,41,15,39,51,26,57,70,72,83,44,82,38,63,26,24,34,36,38,36,21,37,19,33,53,96,73,48,70,13,62,73,45,24,45,48,68,65,34,57,58,34,33,41,48,60,42,47,33,33,28,52,39,48,72,58,59,50,46,60,48,53,54,52,50,51,67,70,24,39,22,31,40,36,35,34,32,51,67,44,46,82,28,63,41,36,56,92,54,35,65,51,100,72,27,32,28,50,73,36,68,65,88,88,19,27,36,39,34,30,48,84,93,62,89,69,36,48,27,35,38,36,28,46,25,71,45,43,67,41,47,53,52,19,40,50,48,33,33,75,76,65,69,41,45,48,31,40,38,33,42,30,42,62,51,70,57,77,54,76,65,48,48,71,58,48,43,62,10,54,34,38,40,29,43,47,64,31,35,57,40,16,23,58,52,33,29,51,38,30,49,48,50,51,76,35,59,93,41,52,72,46,64,66,42,73,46,47,14,46,80,54,75,39,43,38,52,62,73,55,27,56,69,32,40,68,41,32,66,55,53,36,50,52,54,53,62,64,70,101,121,86,75,87,43,38,35,31,58,46,45,29,50,21,54,51,52,50,46,71,74,32,90,52,36,30,41,37,23,52,58,30,37,62,90,65,1,24,97,81,45,43,36,52,60,43,23,74,76,34,57,86,33,38,44,66,46,72,97,38,51,37,56,53,49,42,50,34,46,54,39,14,73,72,73,32,31,22,38,35,45,42,86,33,30,50,50,48,35,57,21,35,30,45,47,62,66,41,40,14,38,52,27,55,69,75,82,43,84,38,62,25,23,32,37,37,36,21,37,18,33,51,94,75,48,70,14,62,75,47,26,44,47,68,65,35,57,59,34,32,41,50,60,42,46,35,33,29,51,38,48,73,59,58,50,47,60,48,54,53,50,49,51,68,69,24,41,21,29,39,36,36,34,30,51,67,45,46,80,29,62,42,37,56,89,52,35,64,51,100,72,27,33,29,51,74,36,69,64,88,88,20,26,37,40,33,32,48,84,92,64,88,69,37,49,25,33,38,36,28,44,24,70,46,44,67,40,49,52,52,18,40,50,50,34,34,75,76,66,69,41,46,49,31,39,37,33,40,30,43,62,53,70,56,76,53,75,66,49,47,71,57,45,44,63,10,54,33,39,39,28,44,45,63,29,36,57,41,17,24,60,52,34,29,50,39,29,51,48,50,50,77,35,61,93,42,53,70,46,65,66,40,71,44,46,14,46,80,54,77,41,44,38,52,64,74,56,25,55,70,32,41,67,43,31,65,54,52,36,51,51,54,54,61,64,72,102

Sequence (674 aa):
MAARQRVAEHLNGALGAALAADDRLYLLGQDITDPYGGAFKITRGLSTRFPRQVVATPISEAGLVGLANGLALAGNRAIVEMMFADFVTLAFDQIVNFAAKSVSMYGQRVPMPVVVRCPTGGRRGYGPTHSQSLQKHFLGVPDLDVYEISPFHDCVDLFAGVLRRGVPAVVFEDKVLYTGLRRPPGTADDLFRYDLAGPWPGTAVARIAGIDTPDCVLITPGGVAERALVAMRELLISREISCELYVPARLDATALEPILPAAARAGQVVIVEDGTAGGTWAADLAHQLHTALWGQLSRPVRVVCAADRVVPAAAHLEEEVLVQAATISATVQRGHRMAARQRVAEHLNGALGAALAADDRLYLLGQDITDPYGGAFKITRGLSTRFPRQVVATPISEAGLVGLANGLALAGNRAIVEMMFADFVTLAFDQIVNFAAKSVSMYGQRVPMPVVVRCPTGGRRGYGPTHSQSLQKHFLGVPDLDVYEISPFHDCVDLFAGVLRRGVPAVVFEDKVLYTGLRRPPGTADDLFRYDLAGPWPGTAVARIAGIDTPDCVLITPGGVAERALVAMRELLISREISCELYVPARLDATALEPILPAAARAGQVVIVEDGTAGGTWAADLAHQLHTALWGQLSRPVRVVCAADRVVPAAAHLEEEVLVQAATISATVQRGHR

Nearest PDB structures (foldseek):
  6cer-assembly1_D  TM=9.101E-01  e=2.922E-27  Homo sapiens
  1qs0-assembly1_B-2  TM=8.649E-01  e=1.536E-26  Pseudomonas putida
  2bew-assembly1_B  TM=8.822E-01  e=1.462E-25  Homo sapiens
  2beu-assembly1_B  TM=8.858E-01  e=4.509E-25  Homo sapiens
  1w88-assembly2_H  TM=9.214E-01  e=1.581E-23  Geobacillus stearothermophilus

Secondary structure (DSSP, 8-state):
-----BHHHHHHHHHHHHHHH-TTEEEEETT-STTT--TTSTTTTHHHHSTTTEEE--S-HHHHHHHHHHHHHTT-EEEEE-SSGGGGGGGHHIIIIIIHHHTTTTSS-----EEEEEEE--SSS--TTTS---GGGGTT-TT-EEEE--SSS-HHHHHHHHHHH-S-EEEEEEGGGTTSBPPPTTBSSSS-EEEEESSTT-EEEEE-TT-SS-SEEEE--GGGHHHHHHHHHHHHHHH---EEEEEESB-TT---TTTHHHHHHSSEEEEEEEEESSS-HHHHHHHHHHHHTTTT-SSPPEEEEE-SS---SSHHHHHHHS--HHHHHHHHHHHH-/-----BHHHHHHHHHHHHHHH-TTEEEEETT-STTT--TTSTTTTHHHHSTTTEEE--S-HHHHHHHHHHHHHTT-EEEEE-SSGGGGGGGHHIIIIIIHHHTTTTSS-----EEEEEEE--SSS--TTTS---GGGGTT-TT-EEEE--SSS-HHHHHHHHHHH-S-EEEEEEGGGTTSBPPPTTBSSSS-EEEEESSTT-EEEEE-TT-SS-SEEEE--GGGHHHHHHHHHHHHHHH---EEEEEESB-TT---TTTHHHHHHSSEEEEEEEEESSS-HHHHHHHHHHHHTTTT-SSPPEEEEE-SS---SSHHHHHHHS--HHHHHHHHHHHH-